Protein AF-A0A8C3Y7C5-F1 (afdb_monomer_lite)

Radius of gyration: 36.17 Å; chains: 1; bounding box: 115×75×64 Å

Secondary structure (DSSP, 8-state):
--PPPPPTTS--TT--S--PPPP---S-HHHHHHHHHHHHHHHHHHHHTSPPP-TT--EEE-HHHHTHHHHHHHHHHH-SS--SEEEEESS--TTTHHHHSSTT--HHIIIIIS---------SS--TTS---GGG--S--HHHHHHHHHHHHH-SSHHHHHTTEEEEES---EEE-TT--EE-GGGS-HHHHHHHHHHHHHHHHHHHHHHT-SEEEEESHHHHHHHHHHHHHTT---EEEEE----TTSTTGGGTHHHHHHHHHHHTTHHHHHT--S--S-----SS----TT-EEES-PPPSS-B--TT-EEES-BPPSS-B--TT-EEES-B--SS-B--TT-EEES-B--SS-B--TT-EEES-B--S-----SS-EEES-B--S--EE-TT-EEES-B--SS-EE-TT-EEES-BPPTT-B--BT-EEES-EE-TT-B--BS-EEES-EEPS--EE-TT-EEES-EE-S--EEPTT-EE-S-PPPPPS-BPTT-EE-----------

Sequence (512 aa):
HHPRVPCPLCHLPGAPLSAPELPCPLYDGGAVAARFLALELALSQRLRALPPPGPPVALLYAPLEYAWDPHRRFVRRYLRSPKRVLFLGMNPGPFGMGQTGVPFGEAWHVREWLRVRGAVLKPPREHPKRPVLGLRCPRAEVSGARFWGLIRSLCPDPRRFFRHCFVHNLCPLLFLTESGRNVALPELRGPERERLLRACGDALVAAVVALSVRLVVALGRVAEVRARRELRGAGLDVEVRGIPHPSPRNPRANRGWEGEARARLEELGVLRLLRGRGGGAGGELDQSDQLGTGRKVMDGGLDQSDQLGTGGKVMGGALGQSDQLGTGGKVMDGTLDRSDQLGTGGKVMDGVLHQSDQLGTGGRETGGSFSQSDQLGTGRREFGGSQPQSDQLGTGDREFGGALDQSDQLGTGGKVMGGALGQSDQLGTGGRVMDGVLHQSDQLGTGGRETGGVLDQSDQLGTGEMETGGGLDQSHQWGNRGKKGEGSLPQLDQLGTGGKAMDGGPGPVRPV

Foldseek 3Di:
DDDDDDDPVPDDPDDDPDDDDDDDDDQFLQVLLVLLLVLVVVLVVLLVPDDDFDPQFDDKAQLCPQQVFLLSVLSSVQSSAFAQEEEEEAEDDLQACVQEVAFLHFLCCSCPQSVGDDGGGFDPDDQPVRGRPHSPRPDGDQLSCLVSVLVCVLPVHVNLCSVHYDYDYLAHMWTAGNVRDTQGLVNTDDVSSVSSSVSSLVSLCSSCVSRVYQEYEYADDVRQVSNVVSCVVVVHNHHGHYAYRCHVVDVVNVVPSSVRRVVVCVVVVVSVSSVPDDDDPDDDDDDDDQADPAEEAEQEEDEPDEENAANYEYENEEYYAAYEPHAAYEYENYEYDANYEPAHAYEYECYEYEPHYEPEEQYEYENYEYDDDYPYYYQYEYEDYEYDDADEAHANYEYEQYEAEPHYEAEANYEYENYEYYAQYENAHAYEYECYEYDANYEQHHAYEYENYEYDPHYEYEANYEYEHYEDDDEYEYYHAYEYYDYDDDDYDDYYPHYDYDDPDDDDDDDD

Organism: Catharus ustulatus (NCBI:txid91951)

Structure (mmCIF, N/CA/C/O backbone):
data_AF-A0A8C3Y7C5-F1
#
_entry.id   AF-A0A8C3Y7C5-F1
#
loop_
_atom_site.group_PDB
_atom_site.id
_atom_site.type_symbol
_atom_site.label_atom_id
_atom_site.label_alt_id
_atom_site.label_comp_id
_atom_site.label_asym_id
_atom_site.label_entity_id
_atom_site.label_seq_id
_atom_site.pdbx_PDB_ins_code
_atom_site.Cartn_x
_atom_site.Cartn_y
_atom_site.Cartn_z
_atom_site.occupancy
_atom_site.B_iso_or_equiv
_atom_site.auth_seq_id
_atom_site.auth_comp_id
_atom_site.auth_asym_id
_atom_site.auth_atom_id
_atom_site.pdbx_PDB_model_num
ATOM 1 N N . HIS A 1 1 ? -36.416 16.308 12.232 1.00 33.16 1 HIS A N 1
ATOM 2 C CA . HIS A 1 1 ? -35.695 17.168 11.270 1.00 33.16 1 HIS A CA 1
ATOM 3 C C . HIS A 1 1 ? -34.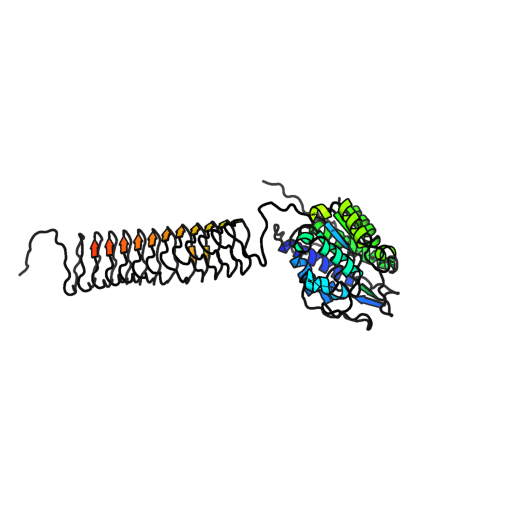233 17.312 11.689 1.00 33.16 1 HIS A C 1
ATOM 5 O O . HIS A 1 1 ? -33.940 18.115 12.560 1.00 33.16 1 HIS A O 1
ATOM 11 N N . HIS A 1 2 ? -33.322 16.534 11.099 1.00 28.23 2 HIS A N 1
ATOM 12 C CA . HIS A 1 2 ? -31.874 16.774 11.194 1.00 28.23 2 HIS A CA 1
ATOM 13 C C . HIS A 1 2 ? -31.365 17.249 9.822 1.00 28.23 2 HIS A C 1
ATOM 15 O O . HIS A 1 2 ? -31.834 16.726 8.807 1.00 28.23 2 HIS A O 1
ATOM 21 N N . PRO A 1 3 ? -30.467 18.249 9.752 1.00 32.16 3 PRO A N 1
ATOM 22 C CA . PRO A 1 3 ? -30.041 18.819 8.482 1.00 32.16 3 PRO A CA 1
ATOM 23 C C . PRO A 1 3 ? -29.140 17.832 7.730 1.00 32.16 3 PRO A C 1
ATOM 25 O O . PRO A 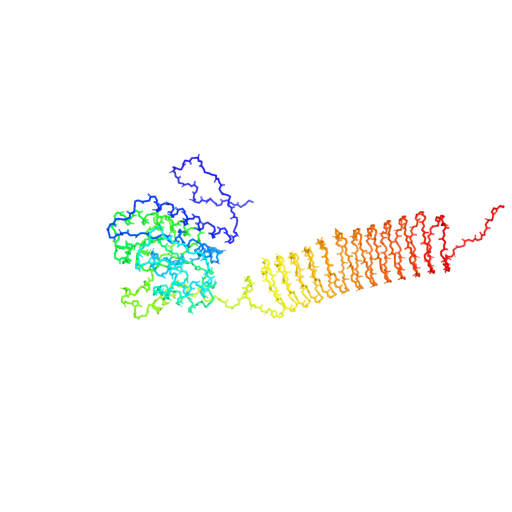1 3 ? -28.191 17.280 8.285 1.00 32.16 3 PRO A O 1
ATOM 28 N N . ARG A 1 4 ? -29.452 17.608 6.450 1.00 31.91 4 ARG A N 1
ATOM 29 C CA . ARG A 1 4 ? -28.621 16.839 5.518 1.00 31.91 4 ARG A CA 1
ATOM 30 C C . ARG A 1 4 ? -27.311 17.601 5.292 1.00 31.91 4 ARG A C 1
ATOM 32 O O . ARG A 1 4 ? -27.334 18.712 4.773 1.00 31.91 4 ARG A O 1
ATOM 39 N N . VAL A 1 5 ? -26.180 17.009 5.668 1.00 33.97 5 VAL A N 1
ATOM 40 C CA . VAL A 1 5 ? -24.850 17.506 5.281 1.00 33.97 5 VAL A CA 1
ATOM 41 C C . VAL A 1 5 ? -24.620 17.130 3.806 1.00 33.97 5 VAL A C 1
ATOM 43 O O . VAL A 1 5 ? -24.760 15.949 3.478 1.00 33.97 5 VAL A O 1
ATOM 46 N N . PRO A 1 6 ? -24.308 18.072 2.896 1.00 29.08 6 PRO A N 1
ATOM 47 C CA . PRO A 1 6 ? -24.123 17.757 1.482 1.00 29.08 6 PRO A CA 1
ATOM 48 C C . PRO A 1 6 ? -22.824 16.977 1.227 1.00 29.08 6 PRO A C 1
ATOM 50 O O . PRO A 1 6 ? -21.785 17.251 1.826 1.00 29.08 6 PRO A O 1
ATOM 53 N N . CYS A 1 7 ? -22.883 16.014 0.303 1.00 33.66 7 CYS A N 1
ATOM 54 C CA . CYS A 1 7 ? -21.739 15.233 -0.164 1.00 33.66 7 CYS A CA 1
ATOM 55 C C . CYS A 1 7 ? -20.828 16.094 -1.070 1.00 33.66 7 CYS A C 1
ATOM 57 O O . CYS A 1 7 ? -21.295 16.583 -2.101 1.00 33.66 7 CYS A O 1
ATOM 59 N N . PRO A 1 8 ? -19.527 16.260 -0.762 1.00 36.72 8 PRO A N 1
ATOM 60 C CA . PRO A 1 8 ? -18.623 17.123 -1.531 1.00 36.72 8 PRO A CA 1
ATOM 61 C C . PRO A 1 8 ? -18.180 16.542 -2.889 1.00 36.72 8 PRO A C 1
ATOM 63 O O . PRO A 1 8 ? -17.425 17.187 -3.608 1.00 36.72 8 PRO A O 1
ATOM 66 N N . LEU A 1 9 ? -18.638 15.343 -3.272 1.00 38.84 9 LEU A N 1
ATOM 67 C CA . LEU A 1 9 ? -18.317 14.721 -4.568 1.00 38.84 9 LEU A CA 1
ATOM 68 C C . LEU A 1 9 ? -19.321 15.057 -5.683 1.00 38.84 9 LEU A C 1
ATOM 70 O O . LEU A 1 9 ? -19.067 14.742 -6.841 1.00 38.84 9 LEU A O 1
ATOM 74 N N . CYS A 1 10 ? -20.448 15.695 -5.360 1.00 36.16 10 CYS A N 1
ATOM 75 C CA . CYS A 1 10 ? -21.540 15.908 -6.312 1.00 36.16 10 CYS A CA 1
ATOM 76 C C . CYS A 1 10 ? -21.407 17.192 -7.150 1.00 36.16 10 CYS A C 1
ATOM 78 O O . CYS A 1 10 ? -22.211 17.397 -8.057 1.00 36.16 10 CYS A O 1
ATOM 80 N N . HIS A 1 11 ? -20.425 18.061 -6.886 1.00 34.78 11 HIS A N 1
ATOM 81 C CA . HIS A 1 11 ? -20.248 19.326 -7.612 1.00 34.78 11 HIS A CA 1
ATOM 82 C C . HIS A 1 11 ? -18.811 19.497 -8.114 1.00 34.78 11 HIS A C 1
ATOM 84 O O . HIS A 1 11 ? -18.008 20.234 -7.550 1.00 34.78 11 HIS A O 1
ATOM 90 N N . LEU A 1 12 ? -18.511 18.833 -9.229 1.00 33.84 12 LEU A N 1
ATOM 91 C CA . LEU A 1 12 ? -17.497 19.291 -10.175 1.00 33.84 12 LEU A CA 1
ATOM 92 C C . LEU A 1 12 ? -18.234 19.764 -11.440 1.00 33.84 12 LEU A C 1
ATOM 94 O O . LEU A 1 12 ? -19.024 18.992 -11.989 1.00 33.84 12 LEU A O 1
ATOM 98 N N . PRO A 1 13 ? -18.032 21.005 -11.915 1.00 29.19 13 PRO A N 1
ATOM 99 C CA . PRO A 1 13 ? -18.670 21.469 -13.141 1.00 29.19 13 PRO A CA 1
ATOM 100 C C . PRO A 1 13 ? -18.073 20.726 -14.350 1.00 29.19 13 PRO A C 1
ATOM 102 O O . PRO A 1 13 ? -16.883 20.861 -14.626 1.00 29.19 13 PRO A O 1
ATOM 105 N N . GLY A 1 14 ? -18.895 19.938 -15.061 1.00 38.47 14 GLY A N 1
ATOM 106 C CA . GLY A 1 14 ? -18.549 19.382 -16.382 1.00 38.47 14 GLY A CA 1
ATOM 107 C C . GLY A 1 14 ? -18.706 17.870 -16.613 1.00 38.47 14 GLY A C 1
ATOM 108 O O . GLY A 1 14 ? -18.202 17.385 -17.623 1.00 38.47 14 GLY A O 1
ATOM 109 N N . ALA A 1 15 ? -19.371 17.100 -15.744 1.00 32.53 15 ALA A N 1
ATOM 110 C CA . ALA A 1 15 ? -19.614 15.674 -16.009 1.00 32.53 15 ALA A CA 1
ATOM 111 C C . ALA A 1 15 ? -20.889 15.451 -16.863 1.00 32.53 15 ALA A C 1
ATOM 113 O O . ALA A 1 15 ? -21.924 16.042 -16.551 1.00 32.53 15 ALA A O 1
ATOM 114 N N . PRO A 1 16 ? -20.851 14.616 -17.923 1.00 30.25 16 PRO A N 1
ATOM 115 C CA . PRO A 1 16 ? -22.021 14.322 -18.748 1.00 30.25 16 PRO A CA 1
ATOM 116 C C . PRO A 1 16 ? -23.090 13.535 -17.972 1.00 30.25 16 PRO A C 1
ATOM 118 O O . PRO A 1 16 ? -22.786 12.623 -17.201 1.00 30.25 16 PRO A O 1
ATOM 121 N N . LEU A 1 17 ? -24.351 13.906 -18.206 1.00 36.47 17 LEU A N 1
ATOM 122 C CA . LEU A 1 17 ? -25.570 13.332 -17.630 1.00 36.47 17 LEU A CA 1
ATOM 123 C C . LEU A 1 17 ? -25.822 11.906 -18.141 1.00 36.47 17 LEU A C 1
ATOM 125 O O . LEU A 1 17 ? -26.628 11.722 -19.045 1.00 36.47 17 LEU A O 1
ATOM 129 N N . SER A 1 18 ? -25.148 10.908 -17.570 1.00 38.50 18 SER A N 1
ATOM 130 C CA . SER A 1 18 ? -25.617 9.510 -17.554 1.00 38.50 18 SER A CA 1
ATOM 131 C C . SER A 1 18 ? -24.612 8.606 -16.834 1.00 38.50 18 SER A C 1
ATOM 133 O O . SER A 1 18 ? -23.731 8.015 -17.456 1.00 38.50 18 SER A O 1
ATOM 135 N N . ALA A 1 19 ? -24.756 8.476 -15.517 1.00 32.12 19 ALA A N 1
ATOM 136 C CA . ALA A 1 19 ? -24.246 7.338 -14.755 1.00 32.12 19 ALA A CA 1
ATOM 137 C C . ALA A 1 19 ? -25.247 7.034 -13.625 1.00 32.12 19 ALA A C 1
ATOM 139 O O . ALA A 1 19 ? -25.768 7.981 -13.034 1.00 32.12 19 ALA A O 1
ATOM 140 N N . PRO A 1 20 ? -25.561 5.756 -13.345 1.00 32.88 20 PRO A N 1
ATOM 141 C CA . PRO A 1 20 ? -26.576 5.401 -12.361 1.00 32.88 20 PRO A CA 1
ATOM 142 C C . PRO A 1 20 ? -26.116 5.796 -10.952 1.00 32.88 20 PRO A C 1
ATOM 144 O O . PRO A 1 20 ? -24.976 5.534 -10.561 1.00 32.88 20 PRO A O 1
ATOM 147 N N . GLU A 1 21 ? -27.009 6.440 -10.200 1.00 32.41 21 GLU A N 1
ATOM 148 C CA . GLU A 1 21 ? -26.804 6.799 -8.799 1.00 32.41 21 GLU A CA 1
ATOM 149 C C . GLU A 1 21 ? -26.554 5.531 -7.969 1.00 32.41 21 GLU A C 1
ATOM 151 O O . GLU A 1 21 ? -27.409 4.652 -7.868 1.00 32.41 21 GLU A O 1
ATOM 156 N N . LEU A 1 22 ? -25.362 5.413 -7.377 1.00 34.00 22 LEU A N 1
ATOM 157 C CA . LEU A 1 22 ? -25.074 4.359 -6.407 1.00 34.00 22 LEU A CA 1
ATOM 158 C C . LEU A 1 22 ? -25.650 4.768 -5.038 1.00 34.00 22 LEU A C 1
ATOM 160 O O . LEU A 1 22 ? -25.357 5.874 -4.573 1.00 34.00 22 LEU A O 1
ATOM 164 N N . PRO A 1 23 ? -26.434 3.901 -4.369 1.00 34.00 23 PRO A N 1
ATOM 165 C CA . PRO A 1 23 ? -27.048 4.224 -3.088 1.00 34.00 23 PRO A CA 1
ATOM 166 C C . PRO A 1 23 ? -25.982 4.383 -1.997 1.00 34.00 23 PRO A C 1
ATOM 168 O O . PRO A 1 23 ? -25.057 3.580 -1.889 1.00 34.00 23 PRO A O 1
ATOM 171 N N . CYS A 1 24 ? -26.124 5.424 -1.174 1.00 36.19 24 CYS A N 1
ATOM 172 C CA . CYS A 1 24 ? -25.329 5.640 0.037 1.00 36.19 24 CYS A CA 1
ATOM 173 C C . CYS A 1 24 ? -25.714 4.602 1.105 1.00 36.19 24 CYS A C 1
ATOM 175 O O . CYS A 1 24 ? -26.838 4.681 1.606 1.00 36.19 24 CYS A O 1
ATOM 177 N N . PRO A 1 25 ? -24.820 3.689 1.533 1.00 40.34 25 PRO A N 1
ATOM 178 C CA . PRO A 1 25 ? -25.079 2.863 2.697 1.00 40.34 25 PRO A CA 1
ATOM 179 C C . PRO A 1 25 ? -24.543 3.578 3.939 1.00 40.34 25 PRO A C 1
ATOM 181 O O . PRO A 1 25 ? -23.391 4.027 3.986 1.00 40.34 25 PRO A O 1
ATOM 184 N N . LEU A 1 26 ? -25.398 3.674 4.953 1.00 37.97 26 LEU A N 1
ATOM 185 C CA . LEU A 1 26 ? -25.007 3.931 6.335 1.00 37.97 26 LEU A CA 1
ATOM 186 C C . LEU A 1 26 ? -23.907 2.939 6.762 1.00 37.97 26 LEU A C 1
ATOM 188 O O . LEU A 1 26 ? -23.779 1.863 6.186 1.00 37.97 26 LEU A O 1
ATOM 192 N N . TYR A 1 27 ? -23.080 3.357 7.724 1.00 42.78 27 TYR A N 1
ATOM 193 C CA . TYR A 1 27 ? -21.831 2.718 8.154 1.00 42.78 27 TYR A CA 1
ATOM 194 C C . TYR A 1 27 ? -21.957 1.217 8.485 1.00 42.78 27 TYR A C 1
ATOM 196 O O . TYR A 1 27 ? -22.073 0.833 9.641 1.00 42.78 27 TYR A O 1
ATOM 204 N N . ASP A 1 28 ? -21.816 0.385 7.459 1.00 43.59 28 ASP A N 1
ATOM 205 C CA . ASP A 1 28 ? -21.370 -1.005 7.530 1.00 43.59 28 ASP A CA 1
ATOM 206 C C . ASP A 1 28 ? -19.858 -1.035 7.221 1.00 43.59 28 ASP A C 1
ATOM 208 O O . ASP A 1 28 ? -19.376 -0.388 6.282 1.00 43.59 28 ASP A O 1
ATOM 212 N N . GLY A 1 29 ? -19.077 -1.778 8.007 1.00 46.22 29 GLY A N 1
ATOM 213 C CA . GLY A 1 29 ? -17.646 -1.979 7.775 1.00 46.22 29 GLY A CA 1
ATOM 214 C C . GLY A 1 29 ? -17.299 -2.574 6.401 1.00 46.22 29 GLY A C 1
ATOM 215 O O . GLY A 1 29 ? -16.194 -2.342 5.899 1.00 46.22 29 GLY A O 1
ATOM 216 N N . GLY A 1 30 ? -18.241 -3.261 5.746 1.00 60.22 30 GLY A N 1
ATOM 217 C CA . GLY A 1 30 ? -18.152 -3.685 4.347 1.00 60.22 30 GLY A CA 1
ATOM 218 C C . GLY A 1 30 ? -18.127 -2.521 3.347 1.00 60.22 30 GLY A C 1
ATOM 219 O O . GLY A 1 30 ? -17.413 -2.585 2.337 1.00 60.22 30 GLY A O 1
ATOM 220 N N . ALA A 1 31 ? -18.813 -1.413 3.647 1.00 80.50 31 ALA A N 1
ATOM 221 C CA . ALA A 1 31 ? -18.949 -0.267 2.747 1.00 80.50 31 ALA A CA 1
ATOM 222 C C . ALA A 1 31 ? -17.637 0.522 2.570 1.00 80.50 31 ALA A C 1
ATOM 224 O O . ALA A 1 31 ? -17.327 0.976 1.465 1.00 80.50 31 ALA A O 1
ATOM 225 N N . VAL A 1 32 ? -16.821 0.665 3.625 1.00 92.00 32 VAL A N 1
ATOM 226 C CA . VAL A 1 32 ? -15.537 1.398 3.549 1.00 92.00 32 VAL A CA 1
ATOM 227 C C . VAL A 1 32 ? -14.515 0.632 2.708 1.00 92.00 32 VAL A C 1
ATOM 229 O O . VAL A 1 32 ? -13.875 1.219 1.832 1.00 92.00 32 VAL A O 1
ATOM 232 N N . ALA A 1 33 ? -14.393 -0.680 2.930 1.00 95.50 33 ALA A N 1
ATOM 233 C CA . ALA A 1 33 ? -13.513 -1.539 2.145 1.00 95.50 33 ALA A CA 1
ATOM 234 C C . ALA A 1 33 ? -13.917 -1.567 0.664 1.00 95.50 33 ALA A C 1
ATOM 236 O O . ALA A 1 33 ? -13.059 -1.423 -0.208 1.00 95.50 33 ALA A O 1
ATOM 237 N N . ALA A 1 34 ? -15.215 -1.709 0.370 1.00 95.50 34 ALA A N 1
ATOM 238 C CA . ALA A 1 34 ? -15.727 -1.697 -0.998 1.00 95.50 34 ALA A CA 1
ATOM 239 C C . ALA A 1 34 ? -15.431 -0.369 -1.711 1.00 95.50 34 ALA A C 1
ATOM 241 O O . ALA A 1 34 ? -14.921 -0.375 -2.832 1.00 95.50 34 ALA A O 1
ATOM 242 N N . ARG A 1 35 ? -15.668 0.767 -1.040 1.00 96.19 35 ARG A N 1
ATOM 243 C CA . ARG A 1 35 ? -15.369 2.099 -1.583 1.00 96.19 35 ARG A CA 1
ATOM 244 C C . ARG A 1 35 ? -13.881 2.279 -1.878 1.00 96.19 35 ARG A C 1
ATOM 246 O O . ARG A 1 35 ? -13.534 2.784 -2.939 1.00 96.19 35 ARG A O 1
ATOM 253 N N . PHE A 1 36 ? -13.001 1.849 -0.975 1.00 98.25 36 PHE A N 1
ATOM 254 C CA . PHE A 1 36 ? -11.554 1.941 -1.187 1.00 98.25 36 PHE A CA 1
ATOM 255 C C . PHE A 1 36 ? -11.087 1.098 -2.382 1.00 98.25 36 PHE A C 1
ATOM 257 O O . PHE A 1 36 ? -10.374 1.602 -3.245 1.00 98.25 36 PHE A O 1
ATOM 264 N N . LEU A 1 37 ? -11.562 -0.146 -2.488 1.00 98.50 37 LEU A N 1
ATOM 265 C CA . LEU A 1 37 ? -11.248 -1.020 -3.622 1.00 98.50 37 LEU A CA 1
ATOM 266 C C . LEU A 1 37 ? -11.750 -0.441 -4.952 1.00 98.50 37 LEU A C 1
ATOM 268 O O . LEU A 1 37 ? -11.062 -0.544 -5.964 1.00 98.50 37 LEU A O 1
ATOM 272 N N . ALA A 1 38 ? -12.926 0.194 -4.962 1.00 98.12 38 ALA A N 1
ATOM 273 C CA . ALA A 1 38 ? -13.446 0.866 -6.151 1.00 98.12 38 ALA A CA 1
ATOM 274 C C . ALA A 1 38 ? -12.545 2.034 -6.594 1.00 98.12 38 ALA A C 1
ATOM 276 O O . ALA A 1 38 ? -12.290 2.191 -7.788 1.00 98.12 38 ALA A O 1
ATOM 277 N N . LEU A 1 39 ? -12.007 2.812 -5.646 1.00 98.50 39 LEU A N 1
ATOM 278 C CA . LEU A 1 39 ? -11.035 3.873 -5.940 1.00 98.50 39 LEU A CA 1
ATOM 279 C C . LEU A 1 39 ? -9.736 3.313 -6.536 1.00 98.50 39 LEU A C 1
ATOM 281 O O . LEU A 1 39 ? -9.197 3.890 -7.481 1.00 98.50 39 LEU A O 1
ATOM 285 N N . GLU A 1 40 ? -9.248 2.182 -6.027 1.00 98.69 40 GLU A N 1
ATOM 286 C CA . GLU A 1 40 ? -8.059 1.515 -6.568 1.00 98.69 40 GLU A CA 1
ATOM 287 C C . GLU A 1 40 ? -8.288 0.986 -7.987 1.00 98.69 40 GLU A C 1
ATOM 289 O O . GLU A 1 40 ? -7.444 1.201 -8.856 1.00 98.69 40 GLU A O 1
ATOM 294 N N . LEU A 1 41 ? -9.447 0.377 -8.257 1.00 98.44 41 LEU A N 1
ATOM 295 C CA . LEU A 1 41 ? -9.821 -0.065 -9.604 1.00 98.44 41 LEU A CA 1
ATOM 296 C C . LEU A 1 41 ? -9.921 1.115 -10.580 1.00 98.44 41 LEU A C 1
ATOM 298 O O . LEU A 1 41 ? -9.383 1.042 -11.687 1.00 98.44 41 LEU A O 1
ATOM 302 N N . ALA A 1 42 ? -10.542 2.221 -10.162 1.00 98.38 42 ALA A N 1
ATOM 303 C CA . ALA A 1 42 ? -10.620 3.439 -10.965 1.00 98.38 42 ALA A CA 1
ATOM 304 C C . ALA A 1 42 ? -9.224 4.018 -11.255 1.00 98.38 42 ALA A C 1
ATOM 306 O O . ALA A 1 42 ? -8.930 4.410 -12.388 1.00 98.38 42 ALA A O 1
ATOM 307 N N . LEU A 1 43 ? -8.321 4.023 -10.266 1.00 98.56 43 LEU A N 1
ATOM 308 C CA . LEU A 1 43 ? -6.928 4.418 -10.472 1.00 98.56 43 LEU A CA 1
ATOM 309 C C . LEU A 1 43 ? -6.221 3.480 -11.460 1.00 98.56 43 LEU A C 1
ATOM 311 O O . LEU A 1 43 ? -5.553 3.964 -12.371 1.00 98.56 43 LEU A O 1
ATOM 315 N N . SER A 1 44 ? -6.368 2.160 -11.321 1.00 98.12 44 SER A N 1
ATOM 316 C CA . SER A 1 44 ? -5.767 1.191 -12.246 1.00 98.12 44 SER A CA 1
ATOM 317 C C . SER A 1 44 ? -6.239 1.402 -13.686 1.00 98.12 44 SER A C 1
ATOM 319 O O . SER A 1 44 ? -5.409 1.411 -14.596 1.00 98.12 44 SER A O 1
ATOM 321 N N . GLN A 1 45 ? -7.532 1.663 -13.901 1.00 97.94 45 GLN A N 1
ATOM 322 C CA . GLN A 1 45 ? -8.073 2.000 -15.223 1.00 97.94 45 GLN A CA 1
ATOM 323 C C . GLN A 1 45 ? -7.456 3.290 -15.780 1.00 97.94 45 GLN A C 1
ATOM 325 O O . GLN A 1 45 ? -6.973 3.302 -16.914 1.00 97.94 45 GLN A O 1
ATOM 330 N N . ARG A 1 46 ? -7.394 4.359 -14.972 1.00 98.12 46 ARG A N 1
ATOM 331 C CA . ARG A 1 46 ? -6.771 5.633 -15.375 1.00 98.12 46 ARG A CA 1
ATOM 332 C C . ARG A 1 46 ? -5.298 5.461 -15.734 1.00 98.12 46 ARG A C 1
ATOM 334 O O . ARG A 1 46 ? -4.854 6.012 -16.734 1.00 98.12 46 ARG A O 1
ATOM 341 N N . LEU A 1 47 ? -4.543 4.702 -14.940 1.00 97.81 47 LEU A N 1
ATOM 342 C CA . LEU A 1 47 ? -3.120 4.456 -15.179 1.00 97.81 47 LEU A CA 1
ATOM 343 C C . LEU A 1 47 ? -2.882 3.621 -16.440 1.00 97.81 47 LEU A C 1
ATOM 345 O O . LEU A 1 47 ? -1.932 3.902 -17.164 1.00 97.81 47 LEU A O 1
ATOM 349 N N . ARG A 1 48 ? -3.750 2.645 -16.731 1.00 96.12 48 ARG A N 1
ATOM 350 C CA . ARG A 1 48 ? -3.683 1.835 -17.957 1.00 96.12 48 ARG A CA 1
ATOM 351 C C . ARG A 1 48 ? -3.899 2.666 -19.224 1.00 96.12 48 ARG A C 1
ATOM 353 O O . ARG A 1 48 ? -3.312 2.358 -20.253 1.00 96.12 48 ARG A O 1
ATOM 360 N N . ALA A 1 49 ? -4.717 3.713 -19.142 1.00 96.81 49 ALA A N 1
ATOM 361 C CA . ALA A 1 49 ? -4.972 4.625 -20.255 1.00 96.81 49 ALA A CA 1
ATOM 362 C C . ALA A 1 49 ? -3.828 5.629 -20.507 1.00 96.81 49 ALA A C 1
ATOM 364 O O . ALA A 1 49 ? -3.821 6.306 -21.536 1.00 96.81 49 ALA A O 1
ATOM 365 N N . LEU A 1 50 ? -2.864 5.764 -19.587 1.00 96.25 50 LEU A N 1
ATOM 366 C CA . LEU A 1 50 ? -1.709 6.637 -19.796 1.00 96.25 50 LEU A CA 1
ATOM 367 C C . LEU A 1 50 ? -0.687 5.981 -20.736 1.00 96.25 50 LEU A C 1
ATOM 369 O O . LEU A 1 50 ? -0.479 4.769 -20.666 1.00 96.25 50 LEU A O 1
ATOM 373 N N . PRO A 1 51 ? 0.042 6.772 -21.547 1.00 94.88 51 PRO A N 1
ATOM 374 C CA . PRO A 1 51 ? 1.210 6.265 -22.255 1.00 94.88 51 PRO A CA 1
ATOM 375 C C . PRO A 1 51 ? 2.211 5.653 -21.262 1.00 94.88 51 PRO A C 1
ATOM 377 O O . PRO A 1 51 ? 2.500 6.292 -20.238 1.00 94.88 51 PRO A O 1
ATOM 380 N N . PRO A 1 52 ? 2.754 4.451 -21.533 1.00 90.38 52 PRO A N 1
ATOM 381 C CA . PRO A 1 52 ? 3.738 3.840 -20.652 1.00 90.38 52 PRO A CA 1
ATOM 382 C C . PRO A 1 52 ? 4.993 4.726 -20.565 1.00 90.38 52 PRO A C 1
ATOM 384 O O . PRO A 1 52 ? 5.364 5.353 -21.562 1.00 90.38 52 PRO A O 1
ATOM 387 N N . PRO A 1 53 ? 5.662 4.802 -19.398 1.00 94.00 53 PRO A N 1
ATOM 388 C CA . PRO A 1 53 ? 6.918 5.536 -19.277 1.00 94.00 53 PRO A CA 1
ATOM 389 C C . PRO A 1 53 ? 7.978 4.998 -20.242 1.00 94.00 53 PRO A C 1
ATOM 391 O O . PRO A 1 53 ? 8.065 3.788 -20.459 1.00 94.00 53 PRO A O 1
ATOM 394 N N . GLY A 1 54 ? 8.794 5.895 -20.791 1.00 92.94 54 GLY A N 1
ATOM 395 C CA . GLY A 1 54 ? 9.896 5.534 -21.674 1.00 92.94 54 GLY A CA 1
ATOM 396 C C . GLY A 1 54 ? 11.150 5.086 -20.909 1.00 92.94 54 GLY A C 1
ATOM 397 O O . GLY A 1 54 ? 11.133 4.918 -19.683 1.00 92.94 54 GLY A O 1
ATOM 398 N N . PRO A 1 55 ? 12.293 4.938 -21.607 1.00 93.69 55 PRO A N 1
ATOM 399 C CA . PRO A 1 55 ? 13.564 4.583 -20.983 1.00 93.69 55 PRO A CA 1
ATOM 400 C C . PRO A 1 55 ? 13.905 5.489 -19.779 1.00 93.69 55 PRO A C 1
ATOM 402 O O . PRO A 1 55 ? 13.788 6.718 -19.884 1.00 93.69 55 PRO A O 1
ATOM 405 N N . PRO A 1 56 ? 14.354 4.911 -18.643 1.00 95.06 56 PRO A N 1
ATOM 406 C CA . PRO A 1 56 ? 14.927 3.565 -18.518 1.00 95.06 56 PRO A CA 1
ATOM 407 C C . PRO A 1 56 ? 13.916 2.438 -18.235 1.00 95.06 56 PRO A C 1
ATOM 409 O O . PRO A 1 56 ? 14.342 1.322 -17.936 1.00 95.06 56 PRO A O 1
ATOM 412 N N . VAL A 1 57 ? 12.608 2.701 -18.280 1.00 97.31 57 VAL A N 1
ATOM 413 C CA . VAL A 1 57 ? 11.584 1.667 -18.079 1.00 97.31 57 VAL A CA 1
ATOM 414 C C . VAL A 1 57 ? 11.497 0.776 -19.316 1.00 97.31 57 VAL A C 1
ATOM 416 O O . VAL A 1 57 ? 11.347 1.267 -20.429 1.00 97.31 57 VAL A O 1
ATOM 419 N N . ALA A 1 58 ? 11.593 -0.535 -19.101 1.00 96.69 58 ALA A N 1
ATOM 420 C CA . ALA A 1 58 ? 11.424 -1.563 -20.126 1.00 96.69 58 ALA A CA 1
ATOM 421 C C . ALA A 1 58 ? 10.246 -2.500 -19.818 1.00 96.69 58 ALA A C 1
ATOM 423 O O . ALA A 1 58 ? 9.565 -2.967 -20.729 1.00 96.69 58 ALA A O 1
ATOM 424 N N . LEU A 1 59 ? 9.979 -2.762 -18.532 1.00 96.81 59 LEU A N 1
ATOM 425 C CA . LEU A 1 59 ? 8.818 -3.532 -18.086 1.00 96.81 59 LEU A CA 1
ATOM 426 C C . LEU A 1 59 ? 8.064 -2.805 -16.971 1.00 96.81 59 LEU A C 1
ATOM 428 O O . LEU A 1 59 ? 8.657 -2.138 -16.117 1.00 96.81 59 LEU A O 1
ATOM 432 N N . LEU A 1 60 ? 6.745 -2.991 -16.970 1.00 96.69 60 LEU A N 1
ATOM 433 C CA . LEU A 1 60 ? 5.803 -2.433 -16.009 1.00 96.69 60 LEU A CA 1
ATOM 434 C C . LEU A 1 60 ? 4.965 -3.566 -15.426 1.00 96.69 60 LEU A C 1
ATOM 436 O O . LEU A 1 60 ? 4.351 -4.337 -16.160 1.00 96.69 60 LEU A O 1
ATOM 440 N N . TYR A 1 61 ? 4.953 -3.669 -14.103 1.00 98.31 61 TYR A N 1
ATOM 441 C CA . TYR A 1 61 ? 4.132 -4.619 -13.360 1.00 98.31 61 TYR A CA 1
ATOM 442 C C . TYR A 1 61 ? 3.036 -3.855 -12.611 1.00 98.31 61 TYR A C 1
ATOM 444 O O . TYR A 1 61 ? 3.312 -2.844 -11.960 1.00 98.31 61 TYR A O 1
ATOM 452 N N . ALA A 1 62 ? 1.805 -4.365 -12.674 1.00 98.38 62 ALA A N 1
ATOM 453 C CA . ALA A 1 62 ? 0.637 -3.830 -11.978 1.00 98.38 62 ALA A CA 1
ATOM 454 C C . ALA A 1 62 ? 0.082 -4.876 -10.984 1.00 98.38 62 ALA A C 1
ATOM 456 O O . ALA A 1 62 ? -0.798 -5.658 -11.341 1.00 98.38 62 ALA A O 1
ATOM 457 N N . PRO A 1 63 ? 0.581 -4.934 -9.732 1.00 98.62 63 PRO A N 1
ATOM 458 C CA . PRO A 1 63 ? 0.168 -5.935 -8.745 1.00 98.62 63 PRO A CA 1
ATOM 459 C C . PRO A 1 63 ? -1.318 -5.883 -8.389 1.00 98.62 63 PRO A C 1
ATOM 461 O O . PRO A 1 63 ? -1.881 -6.910 -8.034 1.00 98.62 63 PRO A O 1
ATOM 464 N N . LEU A 1 64 ? -1.972 -4.725 -8.522 1.00 98.50 64 LEU A N 1
ATOM 465 C CA . LEU A 1 64 ? -3.424 -4.622 -8.331 1.00 98.50 64 LEU A CA 1
ATOM 466 C C . LEU A 1 64 ? -4.232 -5.331 -9.430 1.00 98.50 64 LEU A C 1
ATOM 468 O O . LEU A 1 64 ? -5.439 -5.467 -9.297 1.00 98.50 64 LEU A O 1
ATOM 472 N N . GLU A 1 65 ? -3.582 -5.817 -10.487 1.00 97.94 65 GLU A N 1
ATOM 473 C CA . GLU A 1 65 ? -4.213 -6.645 -11.514 1.00 97.94 65 GLU A CA 1
ATOM 474 C C . GLU A 1 65 ? -3.937 -8.128 -11.250 1.00 97.94 65 GLU A C 1
ATOM 476 O O . GLU A 1 65 ? -4.855 -8.905 -10.997 1.00 97.94 65 GLU A O 1
ATOM 481 N N . TYR A 1 66 ? -2.663 -8.533 -11.243 1.00 98.62 66 TYR A N 1
ATOM 482 C CA . TYR A 1 66 ? -2.304 -9.953 -11.146 1.00 98.62 66 TYR A CA 1
ATOM 483 C C . TYR A 1 66 ? -2.299 -10.499 -9.709 1.00 98.62 66 TYR A C 1
ATOM 485 O O . TYR A 1 66 ? -2.424 -11.704 -9.516 1.00 98.62 66 TYR A O 1
ATOM 493 N N . ALA A 1 67 ? -2.171 -9.650 -8.687 1.00 98.62 67 ALA A N 1
ATOM 494 C CA . ALA A 1 67 ? -2.233 -10.022 -7.270 1.00 98.62 67 ALA A CA 1
ATOM 495 C C . ALA A 1 67 ? -3.478 -9.424 -6.584 1.00 98.62 67 ALA A C 1
ATOM 497 O O . ALA A 1 67 ? -3.464 -9.137 -5.384 1.00 98.62 67 ALA A O 1
ATOM 498 N N . TRP A 1 68 ? -4.564 -9.236 -7.345 1.00 98.62 68 TRP A N 1
ATOM 499 C CA . TRP A 1 68 ? -5.803 -8.638 -6.847 1.00 98.62 68 TRP A CA 1
ATOM 500 C C . TRP A 1 68 ? -6.461 -9.446 -5.725 1.00 98.62 68 TRP A C 1
ATOM 502 O O . TRP A 1 68 ? -6.947 -8.860 -4.766 1.00 98.62 68 TRP A O 1
ATOM 512 N N . ASP A 1 69 ? -6.468 -10.780 -5.796 1.00 98.56 69 ASP A N 1
ATOM 513 C CA . ASP A 1 69 ? -7.127 -11.615 -4.781 1.00 98.56 69 ASP A CA 1
ATOM 514 C C . ASP A 1 69 ? -6.536 -11.429 -3.365 1.00 98.56 69 ASP A C 1
ATOM 516 O O . ASP A 1 69 ? -7.288 -11.052 -2.457 1.00 98.56 69 ASP A O 1
ATOM 520 N N . PRO A 1 70 ? -5.214 -11.587 -3.130 1.00 98.56 70 PRO A N 1
ATOM 521 C CA . PRO A 1 70 ? -4.645 -11.309 -1.813 1.00 98.56 70 PRO A CA 1
ATOM 522 C C . PRO A 1 70 ? -4.762 -9.830 -1.426 1.00 98.56 70 PRO A C 1
ATOM 524 O O . PRO A 1 70 ? -5.015 -9.532 -0.260 1.00 98.56 70 PRO A O 1
ATOM 527 N N . HIS A 1 71 ? -4.656 -8.899 -2.380 1.00 98.88 71 HIS A N 1
ATOM 528 C CA . HIS A 1 71 ? -4.847 -7.476 -2.105 1.00 98.88 71 HIS A CA 1
ATOM 529 C C . HIS A 1 71 ? -6.269 -7.168 -1.599 1.00 98.88 71 HIS A C 1
ATOM 531 O O . HIS A 1 71 ? -6.445 -6.583 -0.530 1.00 98.88 71 HIS A O 1
ATOM 537 N N . ARG A 1 72 ? -7.302 -7.645 -2.302 1.00 98.25 72 ARG A N 1
ATOM 538 C CA . ARG A 1 72 ? -8.710 -7.490 -1.919 1.00 98.25 72 ARG A CA 1
ATOM 539 C C . ARG A 1 72 ? -8.985 -8.093 -0.546 1.00 98.25 72 ARG A C 1
ATOM 541 O O . ARG A 1 72 ? -9.718 -7.506 0.247 1.00 98.25 72 ARG A O 1
ATOM 548 N N . ARG A 1 73 ? -8.399 -9.257 -0.249 1.00 98.31 73 ARG A N 1
ATOM 549 C CA . ARG A 1 73 ? -8.516 -9.913 1.063 1.00 98.31 73 ARG A CA 1
ATOM 550 C C . ARG A 1 73 ? -7.824 -9.115 2.165 1.00 98.31 73 ARG A C 1
ATOM 552 O O . ARG A 1 73 ? -8.405 -8.973 3.235 1.00 98.31 73 ARG A O 1
ATOM 559 N N . PHE A 1 74 ? -6.648 -8.544 1.902 1.00 98.75 74 PHE A N 1
ATOM 560 C CA . PHE A 1 74 ? -5.975 -7.621 2.821 1.00 98.75 74 PHE A CA 1
ATOM 561 C C . PHE A 1 74 ? -6.856 -6.408 3.145 1.00 98.75 74 PHE A C 1
ATOM 563 O O . PHE A 1 74 ? -7.080 -6.115 4.320 1.00 98.75 74 PHE A O 1
ATOM 570 N N . VAL A 1 75 ? -7.408 -5.750 2.121 1.00 98.56 75 VAL A N 1
ATOM 571 C CA . VAL A 1 75 ? -8.277 -4.582 2.306 1.00 98.56 75 VAL A CA 1
ATOM 572 C C . VAL A 1 75 ? -9.536 -4.960 3.084 1.00 98.56 75 VAL A C 1
ATOM 574 O O . VAL A 1 75 ? -9.808 -4.355 4.114 1.00 98.56 75 VAL A O 1
ATOM 577 N N . ARG A 1 76 ? -10.272 -6.000 2.673 1.00 96.25 76 ARG A N 1
ATOM 578 C CA . ARG A 1 76 ? -11.495 -6.433 3.377 1.00 96.25 76 ARG A CA 1
ATOM 579 C C . ARG A 1 76 ? -11.236 -6.832 4.828 1.00 96.25 76 ARG A C 1
ATOM 581 O O . ARG A 1 76 ? -12.033 -6.504 5.698 1.00 96.25 76 ARG A O 1
ATOM 588 N N . ARG A 1 77 ? -10.113 -7.502 5.103 1.00 95.94 77 ARG A N 1
ATOM 589 C CA . ARG A 1 77 ? -9.758 -7.944 6.458 1.00 95.94 77 ARG A CA 1
ATOM 590 C C . ARG A 1 77 ? -9.462 -6.773 7.393 1.00 95.94 77 ARG A C 1
ATOM 592 O O . ARG A 1 77 ? -9.834 -6.824 8.561 1.00 95.94 77 ARG A O 1
ATOM 599 N N . TYR A 1 78 ? -8.785 -5.736 6.904 1.00 97.25 78 TYR A N 1
ATOM 600 C CA . TYR A 1 78 ? -8.210 -4.700 7.768 1.00 97.25 78 TYR A CA 1
ATOM 601 C C . TYR A 1 78 ? -8.849 -3.315 7.637 1.00 97.25 78 TYR A C 1
ATOM 603 O O . TYR A 1 78 ? -8.659 -2.456 8.504 1.00 97.25 78 TYR A O 1
ATOM 611 N N . LEU A 1 79 ? -9.670 -3.098 6.614 1.00 95.56 79 LEU A N 1
ATOM 612 C CA . LEU A 1 79 ? -10.367 -1.844 6.348 1.00 95.56 79 LEU A CA 1
ATOM 613 C C . LEU A 1 79 ? -11.865 -1.922 6.688 1.00 95.56 79 LEU A C 1
ATOM 615 O O . LEU A 1 79 ? -12.704 -1.429 5.945 1.00 95.56 79 LEU A O 1
ATOM 619 N N . ARG A 1 80 ? -12.191 -2.509 7.846 1.00 90.56 80 ARG A N 1
ATOM 620 C CA . ARG A 1 80 ? -13.568 -2.619 8.374 1.00 90.56 80 ARG A CA 1
ATOM 621 C C . ARG A 1 80 ? -14.139 -1.305 8.929 1.00 90.56 80 ARG A C 1
ATOM 623 O O . ARG A 1 80 ? -15.258 -1.268 9.412 1.00 90.56 80 ARG A O 1
ATOM 630 N N . SER A 1 81 ? -13.356 -0.230 8.942 1.00 91.00 81 SER A N 1
ATOM 631 C CA . SER A 1 81 ? -13.736 1.057 9.531 1.00 91.00 81 SER A CA 1
ATOM 632 C C . SER A 1 81 ? -12.850 2.183 8.989 1.00 91.00 81 SER A C 1
ATOM 634 O O . SER A 1 81 ? -11.752 1.891 8.490 1.00 91.00 81 SER A O 1
ATOM 636 N N . PRO A 1 82 ? -13.271 3.459 9.102 1.00 94.00 82 PRO A N 1
ATOM 637 C CA . PRO A 1 82 ? -12.413 4.610 8.823 1.00 94.00 82 PRO A CA 1
ATOM 638 C C . PRO A 1 82 ? -11.107 4.575 9.627 1.00 94.00 82 PRO A C 1
ATOM 640 O O . PRO A 1 82 ? -11.028 3.980 10.703 1.00 94.00 82 PRO A O 1
ATOM 643 N N . LYS A 1 83 ? -10.059 5.219 9.109 1.00 95.94 83 LYS A N 1
ATOM 644 C CA . LYS A 1 83 ? -8.687 5.103 9.616 1.00 95.94 83 LYS A CA 1
ATOM 645 C C . LYS A 1 83 ? -8.133 6.480 9.913 1.00 95.94 83 LYS A C 1
ATOM 647 O O . LYS A 1 83 ? -7.993 7.305 9.022 1.00 95.94 83 LYS A O 1
ATOM 652 N N . ARG A 1 84 ? -7.760 6.719 11.170 1.00 96.25 84 ARG A N 1
ATOM 653 C CA . ARG A 1 84 ? -7.199 8.005 11.609 1.00 96.25 84 ARG A CA 1
ATOM 654 C C . ARG A 1 84 ? -5.837 8.290 10.983 1.00 96.25 84 ARG A C 1
ATOM 656 O O . ARG A 1 84 ? -5.534 9.453 10.716 1.00 96.25 84 ARG A O 1
ATOM 663 N N . VAL A 1 85 ? -5.027 7.247 10.784 1.00 98.69 85 VAL A N 1
ATOM 664 C CA . VAL A 1 85 ? -3.649 7.352 10.291 1.00 98.69 85 VAL A CA 1
ATOM 665 C C . VAL A 1 85 ? -3.465 6.525 9.021 1.00 98.69 85 VAL A C 1
ATOM 667 O O . VAL A 1 85 ? -3.739 5.326 9.017 1.00 98.69 85 VAL A O 1
ATOM 670 N N . LEU A 1 86 ? -2.936 7.135 7.962 1.00 98.88 86 LEU A N 1
ATOM 671 C CA . LEU A 1 86 ? -2.538 6.436 6.740 1.00 98.88 86 LEU A CA 1
ATOM 672 C C . LEU A 1 86 ? -1.015 6.419 6.614 1.00 98.88 86 LEU A C 1
ATOM 674 O O . LEU A 1 86 ? -0.385 7.462 6.458 1.00 98.88 86 LEU A O 1
ATOM 678 N N . PHE A 1 87 ? -0.423 5.232 6.635 1.00 98.88 87 PHE A N 1
ATOM 679 C CA . PHE A 1 87 ? 0.969 5.028 6.260 1.00 98.88 87 PHE A CA 1
ATOM 680 C C . PHE A 1 87 ? 1.068 4.958 4.739 1.00 98.88 87 PHE A C 1
ATOM 682 O O . PHE A 1 87 ? 0.430 4.110 4.114 1.00 98.88 87 PHE A O 1
ATOM 689 N N . LEU A 1 88 ? 1.867 5.844 4.145 1.00 98.81 88 LEU A N 1
ATOM 690 C CA . LEU A 1 88 ? 1.950 5.992 2.695 1.00 98.81 88 LEU A CA 1
ATOM 691 C C . LEU A 1 88 ? 3.360 5.686 2.182 1.00 98.81 88 LEU A C 1
ATOM 693 O O . LEU A 1 88 ? 4.296 6.456 2.407 1.00 98.81 88 LEU A O 1
ATOM 697 N N . GLY A 1 89 ? 3.505 4.568 1.475 1.00 97.81 89 GLY A N 1
ATOM 698 C CA . GLY A 1 89 ? 4.700 4.237 0.702 1.00 97.81 89 GLY A CA 1
ATOM 699 C C . GLY A 1 89 ? 4.707 4.888 -0.683 1.00 97.81 89 GLY A C 1
ATOM 700 O O . GLY A 1 89 ? 3.737 5.512 -1.114 1.00 97.81 89 GLY A O 1
ATOM 701 N N . MET A 1 90 ? 5.826 4.750 -1.398 1.00 95.44 90 MET A N 1
ATOM 702 C CA . MET A 1 90 ? 5.971 5.300 -2.750 1.00 95.4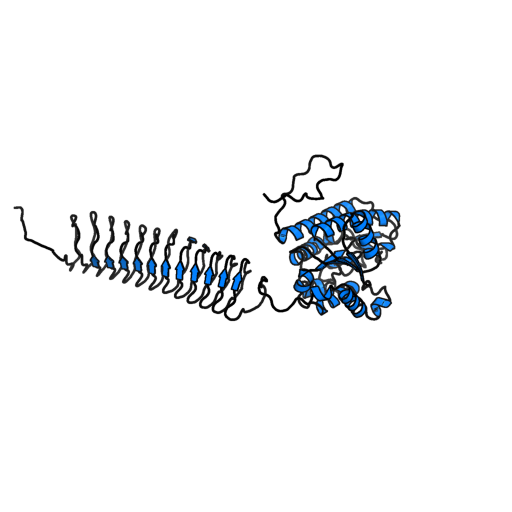4 90 MET A CA 1
ATOM 703 C C . MET A 1 90 ? 5.300 4.409 -3.798 1.00 95.44 90 MET A C 1
ATOM 705 O O . MET A 1 90 ? 4.300 4.797 -4.395 1.00 95.44 90 MET A O 1
ATOM 709 N N . ASN A 1 91 ? 5.879 3.236 -4.044 1.00 96.31 91 ASN A N 1
ATOM 710 C CA . ASN A 1 91 ? 5.410 2.277 -5.031 1.00 96.31 91 ASN A CA 1
ATOM 711 C C . ASN A 1 91 ? 5.909 0.860 -4.683 1.00 96.31 91 ASN A C 1
ATOM 713 O O . ASN A 1 91 ? 6.846 0.735 -3.885 1.00 96.31 91 ASN A O 1
ATOM 717 N N . PRO A 1 92 ? 5.294 -0.206 -5.232 1.00 97.81 92 PRO A N 1
ATOM 718 C CA . PRO A 1 92 ? 5.694 -1.583 -4.968 1.00 97.81 92 PRO A CA 1
ATOM 719 C C . PRO A 1 92 ? 7.187 -1.836 -5.184 1.00 97.81 92 PRO A C 1
ATOM 721 O O . PRO A 1 92 ? 7.766 -1.401 -6.179 1.00 97.81 92 PRO A O 1
ATOM 724 N N . GLY A 1 93 ? 7.793 -2.606 -4.282 1.00 95.50 93 GLY A N 1
ATOM 725 C CA . GLY A 1 93 ? 9.070 -3.261 -4.537 1.00 95.50 93 GLY A CA 1
ATOM 726 C C . GLY A 1 93 ? 8.881 -4.637 -5.200 1.00 95.50 93 GLY A C 1
ATOM 727 O O . GLY A 1 93 ? 7.798 -5.231 -5.115 1.00 95.50 93 GLY A O 1
ATOM 728 N N . PRO A 1 94 ? 9.919 -5.161 -5.881 1.00 95.81 94 PRO A N 1
ATOM 729 C CA . PRO A 1 94 ? 9.820 -6.379 -6.687 1.00 95.81 94 PRO A CA 1
ATOM 730 C C . PRO A 1 94 ? 9.676 -7.674 -5.879 1.00 95.81 94 PRO A C 1
ATOM 732 O O . PRO A 1 94 ? 9.297 -8.690 -6.460 1.00 95.81 94 PRO A O 1
ATOM 735 N N . PHE A 1 95 ? 9.995 -7.670 -4.580 1.00 97.31 95 PHE A N 1
ATOM 736 C CA . PHE A 1 95 ? 9.934 -8.867 -3.725 1.00 97.31 95 PHE A CA 1
ATOM 737 C C . PHE A 1 95 ? 8.891 -8.756 -2.603 1.00 97.31 95 PHE A C 1
ATOM 739 O O . PHE A 1 95 ? 8.680 -9.718 -1.874 1.00 97.31 95 PHE A O 1
ATOM 746 N N . GLY A 1 96 ? 8.243 -7.597 -2.465 1.00 98.00 96 GLY A N 1
ATOM 747 C CA . GLY A 1 96 ? 7.173 -7.325 -1.514 1.00 98.00 96 GLY A CA 1
ATOM 748 C C . GLY A 1 96 ? 5.827 -7.253 -2.222 1.00 98.00 96 GLY A C 1
ATOM 749 O O . GLY A 1 96 ? 5.326 -8.261 -2.715 1.00 98.00 96 GLY A O 1
ATOM 750 N N . MET A 1 97 ? 5.255 -6.049 -2.344 1.00 98.62 97 MET A N 1
ATOM 751 C CA . MET A 1 97 ? 3.943 -5.857 -2.987 1.00 98.62 97 MET A CA 1
ATOM 752 C C . MET A 1 97 ? 3.897 -6.379 -4.434 1.00 98.62 97 MET A C 1
ATOM 754 O O . MET A 1 97 ? 2.856 -6.867 -4.862 1.00 98.62 97 MET A O 1
ATOM 758 N N . GLY A 1 98 ? 5.019 -6.354 -5.168 1.00 98.25 98 GLY A N 1
ATOM 759 C CA . GLY A 1 98 ? 5.124 -6.967 -6.496 1.00 98.25 98 GLY A CA 1
ATOM 760 C C . GLY A 1 98 ? 4.900 -8.486 -6.514 1.00 98.25 98 GLY A C 1
ATOM 761 O O . GLY A 1 98 ? 4.621 -9.049 -7.566 1.00 98.25 98 GLY A O 1
ATOM 762 N N . GLN A 1 99 ? 4.994 -9.152 -5.368 1.00 98.62 99 GLN A N 1
ATOM 763 C CA . GLN A 1 99 ? 4.729 -10.581 -5.205 1.00 98.62 99 GLN A CA 1
ATOM 764 C C . GLN A 1 99 ? 3.381 -10.834 -4.532 1.00 98.62 99 GLN A C 1
ATOM 766 O O . GLN A 1 99 ? 2.711 -11.810 -4.841 1.00 98.62 99 GLN A O 1
ATOM 771 N N . THR A 1 100 ? 2.992 -9.982 -3.586 1.00 98.75 100 THR A N 1
ATOM 772 C CA . THR A 1 100 ? 1.926 -10.300 -2.627 1.00 98.75 100 THR A CA 1
ATOM 773 C C . THR A 1 100 ? 0.659 -9.471 -2.798 1.00 98.75 100 THR A C 1
ATOM 775 O O . THR A 1 100 ? -0.360 -9.807 -2.204 1.00 98.75 100 THR A O 1
ATOM 778 N N . GLY A 1 101 ? 0.716 -8.370 -3.551 1.00 98.56 101 GLY A N 1
ATOM 779 C CA . GLY A 1 101 ? -0.372 -7.394 -3.635 1.00 98.56 101 GLY A CA 1
ATOM 780 C C . GLY A 1 101 ? -0.537 -6.526 -2.379 1.00 98.56 101 GLY A C 1
ATOM 781 O O . GLY A 1 101 ? -1.303 -5.569 -2.403 1.00 98.56 101 GLY A O 1
ATOM 782 N N . VAL A 1 102 ? 0.202 -6.776 -1.292 1.00 98.81 102 VAL A N 1
ATOM 783 C CA . VAL A 1 102 ? 0.088 -6.014 -0.035 1.00 98.81 102 VAL A CA 1
ATOM 784 C C . VAL A 1 102 ? 1.173 -4.928 0.040 1.00 98.81 102 VAL A C 1
ATOM 786 O O . VAL A 1 102 ? 2.339 -5.236 -0.217 1.00 98.81 102 VAL A O 1
ATOM 789 N N . PRO A 1 103 ? 0.860 -3.668 0.406 1.00 98.75 103 PRO A N 1
ATOM 790 C CA . PRO A 1 103 ? 1.860 -2.614 0.606 1.00 98.75 103 PRO A CA 1
ATOM 791 C C . PRO A 1 103 ? 2.954 -3.029 1.596 1.00 98.75 103 PRO A C 1
ATOM 793 O O . PRO A 1 103 ? 2.665 -3.612 2.639 1.00 98.75 103 PRO A O 1
ATOM 796 N N . PHE A 1 104 ? 4.224 -2.767 1.259 1.00 98.50 104 PHE A N 1
ATOM 797 C CA . PHE A 1 104 ? 5.388 -3.276 2.009 1.00 98.50 104 PHE A CA 1
ATOM 798 C C . PHE A 1 104 ? 5.362 -4.803 2.235 1.00 98.50 104 PHE A C 1
ATOM 800 O O . PHE A 1 104 ? 6.001 -5.308 3.150 1.00 98.50 104 PHE A O 1
ATOM 807 N N . GLY A 1 105 ? 4.594 -5.552 1.443 1.00 98.31 105 GLY A N 1
ATOM 808 C CA . GLY A 1 105 ? 4.184 -6.916 1.755 1.00 98.31 105 GLY A CA 1
ATOM 809 C C . GLY A 1 105 ? 5.262 -7.955 1.502 1.00 98.31 105 GLY A C 1
ATOM 810 O O . GLY A 1 105 ? 5.184 -8.681 0.517 1.00 98.31 105 GLY A O 1
ATOM 811 N N . GLU A 1 106 ? 6.246 -8.037 2.391 1.00 98.25 106 GLU A N 1
ATOM 812 C CA . GLU A 1 106 ? 7.175 -9.164 2.458 1.00 98.25 106 GLU A CA 1
ATOM 813 C C . GLU A 1 106 ? 6.398 -10.468 2.728 1.00 98.25 106 GLU A C 1
ATOM 815 O O . GLU A 1 106 ? 5.496 -10.507 3.567 1.00 98.25 106 GLU A O 1
ATOM 820 N N . ALA A 1 107 ? 6.707 -11.521 1.963 1.00 98.06 107 ALA A N 1
ATOM 821 C CA . ALA A 1 107 ? 5.866 -12.711 1.850 1.00 98.06 107 ALA A CA 1
ATOM 822 C C . ALA A 1 107 ? 5.617 -13.429 3.185 1.00 98.06 107 ALA A C 1
ATOM 824 O O . ALA A 1 107 ? 4.485 -13.858 3.430 1.00 98.06 107 ALA A O 1
ATOM 825 N N . TRP A 1 108 ? 6.625 -13.532 4.057 1.00 97.50 108 TRP A N 1
ATOM 826 C CA . TRP A 1 108 ? 6.459 -14.144 5.373 1.00 97.50 108 TRP A CA 1
ATOM 827 C C . TRP A 1 108 ? 5.497 -13.333 6.243 1.00 97.50 108 TRP A C 1
ATOM 829 O O . TRP A 1 108 ? 4.533 -13.896 6.755 1.00 97.50 108 TRP A O 1
ATOM 839 N N . HIS A 1 109 ? 5.666 -12.010 6.351 1.00 98.50 109 HIS A N 1
ATOM 840 C CA . HIS A 1 109 ? 4.748 -11.179 7.143 1.00 98.50 109 HIS A CA 1
ATOM 841 C C . HIS A 1 109 ? 3.320 -11.213 6.599 1.00 98.50 109 HIS A C 1
ATOM 843 O O . HIS A 1 109 ? 2.372 -11.277 7.379 1.00 98.50 109 HIS A O 1
ATOM 849 N N . VAL A 1 110 ? 3.150 -11.205 5.275 1.00 98.62 110 VAL A N 1
ATOM 850 C CA . VAL A 1 110 ? 1.822 -11.273 4.651 1.00 98.62 110 VAL A CA 1
ATOM 851 C C . VAL A 1 110 ? 1.117 -12.592 4.984 1.00 98.62 110 VAL A C 1
ATOM 853 O O . VAL A 1 110 ? -0.054 -12.584 5.366 1.00 98.62 110 VAL A O 1
ATOM 856 N N . ARG A 1 111 ? 1.827 -13.720 4.888 1.00 97.00 111 ARG A N 1
ATOM 857 C CA . ARG A 1 111 ? 1.251 -15.055 5.095 1.00 97.00 111 ARG A CA 1
ATOM 858 C C . ARG A 1 111 ? 1.104 -15.421 6.571 1.00 97.00 111 ARG A C 1
ATOM 860 O O . ARG A 1 111 ? 0.059 -15.926 6.979 1.00 97.00 111 ARG A O 1
ATOM 867 N N . GLU A 1 112 ? 2.143 -15.184 7.365 1.00 96.62 112 GLU A N 1
ATOM 868 C CA . GLU A 1 112 ? 2.228 -15.675 8.742 1.00 96.62 112 GLU A CA 1
ATOM 869 C C . GLU A 1 112 ? 1.654 -14.703 9.761 1.00 96.62 112 GLU A C 1
ATOM 871 O O . GLU A 1 112 ? 1.026 -15.136 10.722 1.00 96.62 112 GLU A O 1
ATOM 876 N N . TRP A 1 113 ? 1.827 -13.398 9.557 1.00 97.62 113 TRP A N 1
ATOM 877 C CA . TRP A 1 113 ? 1.400 -12.405 10.539 1.00 97.62 113 TRP A CA 1
ATOM 878 C C . TRP A 1 113 ? 0.093 -11.711 10.140 1.00 97.62 113 TRP A C 1
ATOM 880 O O . TRP A 1 113 ? -0.867 -11.721 10.905 1.00 97.62 113 TRP A O 1
ATOM 890 N N . LEU A 1 114 ? 0.000 -11.194 8.911 1.00 97.88 114 LEU A N 1
ATOM 891 C CA . LEU A 1 114 ? -1.234 -10.604 8.375 1.00 97.88 114 LEU A CA 1
ATOM 892 C C . LEU A 1 114 ? -2.288 -11.662 7.998 1.00 97.88 114 LEU A C 1
ATOM 894 O O . LEU A 1 114 ? -3.447 -11.326 7.761 1.00 97.88 114 LEU A O 1
ATOM 898 N N . ARG A 1 115 ? -1.904 -12.945 7.926 1.00 98.00 115 ARG A N 1
ATOM 899 C CA . ARG A 1 115 ? -2.790 -14.067 7.562 1.00 98.00 115 ARG A CA 1
ATOM 900 C C . ARG A 1 115 ? -3.562 -13.825 6.256 1.00 98.00 115 ARG A C 1
ATOM 902 O O . ARG A 1 115 ? -4.694 -14.274 6.094 1.00 98.00 115 ARG A O 1
ATOM 909 N N . VAL A 1 116 ? -2.941 -13.129 5.304 1.00 97.06 116 VAL A N 1
ATOM 910 C CA . VAL A 1 116 ? -3.510 -12.885 3.977 1.00 97.06 116 VAL A CA 1
ATOM 911 C C . VAL A 1 116 ? -3.074 -14.011 3.048 1.00 97.06 116 VAL A C 1
ATOM 913 O O . VAL A 1 116 ? -1.888 -14.307 2.896 1.00 97.06 116 VAL A O 1
ATOM 916 N N . ARG A 1 117 ? -4.060 -14.645 2.419 1.00 94.38 117 ARG A N 1
ATOM 917 C CA . ARG A 1 117 ? -3.892 -15.686 1.400 1.00 94.38 117 ARG A CA 1
ATOM 918 C C . ARG A 1 117 ? -4.559 -15.225 0.111 1.00 94.38 117 ARG A C 1
ATOM 920 O O . ARG A 1 117 ? -5.359 -14.298 0.149 1.00 94.38 117 ARG A O 1
ATOM 927 N N . GLY A 1 118 ? -4.251 -15.870 -1.004 1.00 94.69 118 GLY A N 1
ATOM 928 C CA . GLY A 1 118 ? -4.934 -15.621 -2.268 1.00 94.69 118 GLY A CA 1
ATOM 929 C C . GLY A 1 118 ? -4.120 -16.064 -3.473 1.00 94.69 118 GLY A C 1
ATOM 930 O O . GLY A 1 118 ? -2.913 -16.307 -3.366 1.00 94.69 118 GLY A O 1
ATOM 931 N N . ALA A 1 119 ? -4.794 -16.174 -4.613 1.00 96.75 119 ALA A N 1
ATOM 932 C CA . ALA A 1 119 ? -4.153 -16.492 -5.879 1.00 96.75 119 ALA A CA 1
ATOM 933 C C . ALA A 1 119 ? -3.368 -15.281 -6.405 1.00 96.75 119 ALA A C 1
ATOM 935 O O . ALA A 1 119 ? -3.865 -14.156 -6.424 1.00 96.75 119 ALA A O 1
ATOM 936 N N . VAL A 1 120 ? -2.136 -15.524 -6.852 1.00 98.56 120 VAL A N 1
ATOM 937 C CA . VAL A 1 120 ? -1.310 -14.525 -7.538 1.00 98.56 120 VAL A CA 1
ATOM 938 C C . VAL A 1 120 ? -1.036 -15.034 -8.944 1.00 98.56 120 VAL A C 1
ATOM 940 O O . VAL A 1 120 ? -0.398 -16.071 -9.121 1.00 98.56 120 VAL A O 1
ATOM 943 N N . LEU A 1 121 ? -1.549 -14.303 -9.925 1.00 98.06 121 LEU A N 1
ATOM 944 C CA . LEU A 1 121 ? -1.331 -14.530 -11.346 1.00 98.06 121 LEU A CA 1
ATOM 945 C C . LEU A 1 121 ? -0.003 -13.902 -11.793 1.00 98.06 121 LEU A C 1
ATOM 947 O O . LEU A 1 121 ? 0.743 -13.320 -11.001 1.00 98.06 121 LEU A O 1
ATOM 951 N N . LYS A 1 122 ? 0.299 -14.016 -13.086 1.00 96.94 122 LYS A N 1
ATOM 952 C CA . LYS A 1 122 ? 1.483 -13.410 -13.699 1.00 96.94 122 LYS A CA 1
ATOM 953 C C . LYS A 1 122 ? 1.138 -12.081 -14.375 1.00 96.94 122 LYS A C 1
ATOM 955 O O . LYS A 1 122 ? 0.035 -11.952 -14.907 1.00 96.94 122 LYS A O 1
ATOM 960 N N . PRO A 1 123 ? 2.058 -11.099 -14.401 1.00 97.12 123 PRO A N 1
ATOM 961 C CA . PRO A 1 123 ? 1.924 -9.970 -15.311 1.00 97.12 123 PRO A CA 1
ATOM 962 C C . PRO A 1 123 ? 2.044 -10.460 -16.769 1.00 97.12 123 PRO A C 1
ATOM 964 O O . PRO A 1 123 ? 2.660 -11.501 -17.005 1.00 97.12 123 PRO A O 1
ATOM 967 N N . PRO A 1 124 ? 1.528 -9.710 -17.764 1.00 94.62 124 PRO A N 1
ATOM 968 C CA . PRO A 1 124 ? 1.544 -10.135 -19.171 1.00 94.62 124 PRO A CA 1
ATOM 969 C C . PRO A 1 124 ? 2.939 -10.460 -19.720 1.00 94.62 124 PRO A C 1
ATOM 971 O O . PRO A 1 124 ? 3.091 -11.310 -20.592 1.00 94.62 124 PRO A O 1
ATOM 974 N N . ARG A 1 125 ? 3.969 -9.772 -19.214 1.00 96.12 125 ARG A N 1
ATOM 975 C CA . ARG A 1 125 ? 5.378 -10.033 -19.518 1.00 96.12 125 ARG A CA 1
ATOM 976 C C . ARG A 1 125 ? 6.176 -10.017 -18.226 1.00 96.12 125 ARG A C 1
ATOM 978 O O . ARG A 1 125 ? 6.130 -9.033 -17.489 1.00 96.12 125 ARG A O 1
ATOM 985 N N . GLU A 1 126 ? 6.936 -11.078 -17.982 1.00 97.38 126 GLU A N 1
ATOM 986 C CA . GLU A 1 126 ? 7.849 -11.173 -16.846 1.00 97.38 126 GLU A CA 1
ATOM 987 C C . GLU A 1 126 ? 9.297 -10.963 -17.292 1.00 97.38 126 GLU A C 1
ATOM 989 O O . GLU A 1 126 ? 9.758 -11.534 -18.277 1.00 97.38 126 GLU A O 1
ATOM 994 N N . HIS A 1 127 ? 10.048 -10.174 -16.530 1.00 97.62 127 HIS A N 1
ATOM 995 C CA . HIS A 1 127 ? 11.494 -10.137 -16.654 1.00 97.62 127 HIS A CA 1
ATOM 996 C C . HIS A 1 127 ? 12.083 -11.412 -16.009 1.00 97.62 127 HIS A C 1
ATOM 998 O O . HIS A 1 127 ? 11.795 -11.670 -14.836 1.00 97.62 127 HIS A O 1
ATOM 1004 N N . PRO A 1 128 ? 12.995 -12.156 -16.668 1.00 96.31 128 PRO A N 1
ATOM 1005 C CA . PRO A 1 128 ? 13.518 -13.434 -16.159 1.00 96.31 128 PRO A CA 1
ATOM 1006 C C . PRO A 1 128 ? 14.151 -13.359 -14.759 1.00 96.31 128 PRO A C 1
ATOM 1008 O O . PRO A 1 128 ? 13.994 -14.253 -13.935 1.00 96.31 128 PRO A O 1
ATOM 1011 N N . LYS A 1 129 ? 14.835 -12.250 -14.438 1.00 96.19 129 LYS A N 1
ATOM 1012 C CA . LYS A 1 129 ? 15.420 -12.001 -13.098 1.00 96.19 129 LYS A CA 1
ATOM 1013 C C . LYS A 1 129 ? 14.418 -11.496 -12.046 1.00 96.19 129 LYS A C 1
ATOM 1015 O O . LYS A 1 129 ? 14.822 -11.229 -10.910 1.00 96.19 129 LYS A O 1
ATOM 1020 N N . ARG A 1 130 ? 13.155 -11.266 -12.413 1.00 97.00 130 ARG A N 1
ATOM 1021 C CA . ARG A 1 130 ? 12.083 -10.744 -11.545 1.00 97.00 130 ARG A CA 1
ATOM 1022 C C . ARG A 1 130 ? 10.771 -11.516 -11.771 1.00 97.00 130 ARG A C 1
ATOM 1024 O O . ARG A 1 130 ? 9.767 -10.892 -12.119 1.00 97.00 130 ARG A O 1
ATOM 1031 N N . PRO A 1 131 ? 10.768 -12.848 -11.583 1.00 97.38 131 PRO A N 1
ATOM 1032 C CA . PRO A 1 131 ? 9.536 -13.617 -11.666 1.00 97.38 131 PRO A CA 1
ATOM 1033 C C . PRO A 1 131 ? 8.609 -13.268 -10.494 1.00 97.38 131 PRO A C 1
ATOM 1035 O O . PRO A 1 131 ? 9.060 -13.017 -9.372 1.00 97.38 131 PRO A O 1
ATOM 1038 N N . VAL A 1 132 ? 7.309 -13.280 -10.752 1.00 98.44 132 VAL A N 1
ATOM 1039 C CA . VAL A 1 132 ? 6.243 -13.227 -9.756 1.00 98.44 132 VAL A CA 1
ATOM 1040 C C . VAL A 1 132 ? 5.953 -14.653 -9.296 1.00 98.44 132 VAL A C 1
ATOM 1042 O O . VAL A 1 132 ? 5.399 -15.466 -10.028 1.00 98.44 132 VAL A O 1
ATOM 1045 N N . LEU A 1 133 ? 6.382 -14.981 -8.083 1.00 97.94 133 LEU A N 1
ATOM 1046 C CA . LEU A 1 133 ? 6.234 -16.285 -7.429 1.00 97.94 133 LEU A CA 1
ATOM 1047 C C . LEU A 1 133 ? 5.118 -16.282 -6.368 1.00 97.94 133 LEU A C 1
ATOM 1049 O O . LEU A 1 133 ? 4.853 -17.301 -5.726 1.00 97.94 133 LEU A O 1
ATOM 1053 N N . GLY A 1 134 ? 4.465 -15.136 -6.169 1.00 98.00 134 GLY A N 1
ATOM 1054 C CA . GLY A 1 134 ? 3.358 -14.988 -5.232 1.00 98.00 134 GLY A CA 1
ATOM 1055 C C . GLY A 1 134 ? 3.793 -15.020 -3.765 1.00 98.00 134 GLY A C 1
ATOM 1056 O O . GLY A 1 134 ? 4.938 -14.730 -3.413 1.00 98.00 134 GLY A O 1
ATOM 1057 N N . LEU A 1 135 ? 2.883 -15.467 -2.895 1.00 96.50 135 LEU A N 1
ATOM 1058 C CA . LEU A 1 135 ? 3.101 -15.627 -1.444 1.00 96.50 135 LEU A CA 1
ATOM 1059 C C . LEU A 1 135 ? 4.145 -16.703 -1.071 1.00 96.50 135 LEU A C 1
ATOM 1061 O O . LEU A 1 135 ? 4.444 -16.900 0.109 1.00 96.50 135 LEU A O 1
ATOM 1065 N N . ARG A 1 136 ? 4.684 -17.419 -2.067 1.00 93.88 136 ARG A N 1
ATOM 1066 C CA . ARG A 1 136 ? 5.766 -18.405 -1.928 1.00 93.88 136 ARG A CA 1
ATOM 1067 C C . ARG A 1 136 ? 7.129 -17.857 -2.358 1.00 93.88 136 ARG A C 1
ATOM 1069 O O . ARG A 1 136 ? 8.091 -18.615 -2.385 1.00 93.88 136 ARG A O 1
ATOM 1076 N N . CYS A 1 137 ? 7.228 -16.569 -2.700 1.00 96.38 137 CYS A N 1
ATOM 1077 C CA . CYS A 1 137 ? 8.504 -15.940 -3.028 1.00 96.38 137 CYS A CA 1
ATOM 1078 C C . CYS A 1 137 ? 9.520 -16.178 -1.889 1.00 96.38 137 CYS A C 1
ATOM 1080 O O . CYS A 1 137 ? 9.274 -15.733 -0.768 1.00 96.38 137 CYS A O 1
ATOM 1082 N N . PRO A 1 138 ? 10.661 -16.846 -2.150 1.00 93.94 138 PRO A N 1
ATOM 1083 C CA . PRO A 1 138 ? 11.643 -17.163 -1.110 1.00 93.94 138 PRO A CA 1
ATOM 1084 C C . PRO A 1 138 ? 12.512 -15.953 -0.737 1.00 93.94 138 PRO A C 1
ATOM 1086 O O . PRO A 1 138 ? 13.273 -15.993 0.226 1.00 93.94 138 PRO A O 1
ATOM 1089 N N . ARG A 1 139 ? 12.442 -14.870 -1.520 1.00 95.00 139 ARG A N 1
ATOM 1090 C CA . ARG A 1 139 ? 13.240 -13.664 -1.307 1.00 95.00 139 ARG A CA 1
ATOM 1091 C C . ARG A 1 139 ? 12.493 -12.694 -0.405 1.00 95.00 139 ARG A C 1
ATOM 1093 O O . ARG A 1 139 ? 11.441 -12.192 -0.790 1.00 95.00 139 ARG A O 1
ATOM 1100 N N . ALA A 1 140 ? 13.098 -12.357 0.728 1.00 93.06 140 ALA A N 1
ATOM 1101 C CA . ALA A 1 140 ? 12.592 -11.311 1.602 1.00 93.06 140 ALA A CA 1
ATOM 1102 C C . ALA A 1 140 ? 12.820 -9.915 0.996 1.00 93.06 140 ALA A C 1
ATOM 1104 O O . ALA A 1 140 ? 13.923 -9.567 0.557 1.00 93.06 140 ALA A O 1
ATOM 1105 N N . GLU A 1 141 ? 11.786 -9.074 1.015 1.00 95.25 141 GLU A N 1
ATOM 1106 C CA . GLU A 1 141 ? 11.934 -7.647 0.748 1.00 95.25 141 GLU A CA 1
ATOM 1107 C C . GLU A 1 141 ? 12.338 -6.915 2.029 1.00 95.25 141 GLU A C 1
ATOM 1109 O O . GLU A 1 141 ? 11.515 -6.709 2.916 1.00 95.25 141 GLU A O 1
ATOM 1114 N N . VAL A 1 142 ? 13.595 -6.469 2.109 1.00 95.81 142 VAL A N 1
ATOM 1115 C CA . VAL A 1 142 ? 14.166 -5.824 3.310 1.00 95.81 142 VAL A CA 1
ATOM 1116 C C . VAL A 1 142 ? 13.323 -4.645 3.810 1.00 95.81 142 VAL A C 1
ATOM 1118 O O . VAL A 1 142 ? 13.100 -4.514 5.010 1.00 95.81 142 VAL A O 1
ATOM 1121 N N . SER A 1 143 ? 12.831 -3.795 2.901 1.00 96.38 143 SER A N 1
ATOM 1122 C CA . SER A 1 143 ? 11.972 -2.658 3.262 1.00 96.38 143 SER A CA 1
ATOM 1123 C C . SER A 1 143 ? 10.687 -3.115 3.959 1.00 96.38 143 SER A C 1
ATOM 1125 O O . SER A 1 143 ? 10.286 -2.523 4.957 1.00 96.38 143 SER A O 1
ATOM 1127 N N . GLY A 1 144 ? 10.059 -4.167 3.428 1.00 97.75 144 GLY A N 1
ATOM 1128 C CA . GLY A 1 144 ? 8.832 -4.741 3.963 1.00 97.75 144 GLY A CA 1
ATOM 1129 C C . GLY A 1 144 ? 9.045 -5.474 5.280 1.00 97.75 144 GLY A C 1
ATOM 1130 O O . GLY A 1 144 ? 8.297 -5.250 6.226 1.00 97.75 144 GLY A O 1
ATOM 1131 N N . ALA A 1 145 ? 10.116 -6.266 5.369 1.00 97.50 145 ALA A N 1
ATOM 1132 C CA . ALA A 1 145 ? 10.508 -6.968 6.588 1.00 97.50 145 ALA A CA 1
ATOM 1133 C C . ALA A 1 145 ? 10.757 -5.997 7.750 1.00 97.50 145 ALA A C 1
ATOM 1135 O O . ALA A 1 145 ? 10.264 -6.224 8.847 1.00 97.50 145 ALA A O 1
ATOM 1136 N N . ARG A 1 146 ? 11.468 -4.887 7.503 1.00 97.81 146 ARG A N 1
ATOM 1137 C CA . ARG A 1 146 ? 11.683 -3.833 8.507 1.00 97.81 146 ARG A CA 1
ATOM 1138 C C . ARG A 1 146 ? 10.371 -3.165 8.906 1.00 97.81 146 ARG A C 1
ATOM 1140 O O . ARG A 1 146 ? 10.085 -3.040 10.091 1.00 97.81 146 ARG A O 1
ATOM 1147 N N . PHE A 1 147 ? 9.564 -2.754 7.926 1.00 98.44 147 PHE A N 1
ATOM 1148 C CA . PHE A 1 147 ? 8.300 -2.073 8.194 1.00 98.44 147 PHE A CA 1
ATOM 1149 C C . PHE A 1 147 ? 7.348 -2.940 9.024 1.00 98.44 147 PHE A C 1
ATOM 1151 O O . PHE A 1 147 ? 6.973 -2.555 10.130 1.00 98.44 147 PHE A O 1
ATOM 1158 N N . TRP A 1 148 ? 6.996 -4.127 8.528 1.00 98.38 148 TRP A N 1
ATOM 1159 C CA . TRP A 1 148 ? 6.081 -5.017 9.235 1.00 98.38 148 TRP A CA 1
ATOM 1160 C C . TRP A 1 148 ? 6.703 -5.622 10.493 1.00 98.38 148 TRP A C 1
ATOM 1162 O O . TRP A 1 148 ? 5.977 -5.847 11.456 1.00 98.38 148 TRP A O 1
ATOM 1172 N N . GLY A 1 149 ? 8.027 -5.796 10.543 1.00 97.81 149 GLY A N 1
ATOM 1173 C CA . GLY A 1 149 ? 8.754 -6.197 11.747 1.00 97.81 149 GLY A CA 1
ATOM 1174 C C . GLY A 1 149 ? 8.591 -5.188 12.884 1.00 97.81 149 GLY A C 1
ATOM 1175 O O . GLY A 1 149 ? 8.194 -5.570 13.987 1.00 97.81 149 GLY A O 1
ATOM 1176 N N . LEU A 1 150 ? 8.783 -3.894 12.600 1.00 97.62 150 LEU A N 1
ATOM 1177 C CA . LEU A 1 150 ? 8.539 -2.824 13.569 1.00 97.62 150 LEU A CA 1
ATOM 1178 C C . LEU A 1 150 ? 7.078 -2.817 14.029 1.00 97.62 150 LEU A C 1
ATOM 1180 O O . LEU A 1 150 ? 6.822 -2.816 15.233 1.00 97.62 150 LEU A O 1
ATOM 1184 N N . ILE A 1 151 ? 6.122 -2.837 13.096 1.00 97.94 151 ILE A N 1
ATOM 1185 C CA . ILE A 1 151 ? 4.695 -2.807 13.443 1.00 97.94 151 ILE A CA 1
ATOM 1186 C C . ILE A 1 151 ? 4.303 -4.031 14.278 1.00 97.94 151 ILE A C 1
ATOM 1188 O O . ILE A 1 151 ? 3.644 -3.865 15.301 1.00 97.94 151 ILE A O 1
ATOM 1192 N N . ARG A 1 152 ? 4.773 -5.232 13.925 1.00 97.06 152 ARG A N 1
ATOM 1193 C CA . ARG A 1 152 ? 4.582 -6.458 14.713 1.00 97.06 152 ARG A CA 1
ATOM 1194 C C . ARG A 1 152 ? 5.186 -6.345 16.112 1.00 97.06 152 ARG A C 1
ATOM 1196 O O . ARG A 1 152 ? 4.566 -6.786 17.073 1.00 97.06 152 ARG A O 1
ATOM 1203 N N . SER A 1 153 ? 6.363 -5.728 16.252 1.00 96.25 153 SER A N 1
ATOM 1204 C CA . SER A 1 153 ? 6.983 -5.505 17.570 1.00 96.25 153 SER A CA 1
ATOM 1205 C C . SER A 1 153 ? 6.161 -4.556 18.455 1.00 96.25 153 SER A C 1
ATOM 1207 O O . SER A 1 153 ? 6.154 -4.688 19.675 1.00 96.25 153 SER A O 1
ATOM 1209 N N . LEU A 1 154 ? 5.461 -3.594 17.846 1.00 94.62 154 LEU A N 1
ATOM 1210 C CA . LEU A 1 154 ? 4.592 -2.635 18.533 1.00 94.62 154 LEU A CA 1
ATOM 1211 C C . LEU A 1 154 ? 3.192 -3.199 18.801 1.00 94.62 154 LEU A C 1
ATOM 1213 O O . LEU A 1 154 ? 2.532 -2.800 19.758 1.00 94.62 154 LEU A O 1
ATOM 1217 N N . CYS A 1 155 ? 2.719 -4.084 17.930 1.00 94.38 155 CYS A N 1
ATOM 1218 C CA . CYS A 1 155 ? 1.384 -4.662 17.930 1.00 94.38 155 CYS A CA 1
ATOM 1219 C C . CYS A 1 155 ? 1.491 -6.139 17.527 1.00 94.38 155 CYS A C 1
ATOM 1221 O O . CYS A 1 155 ? 1.390 -6.435 16.339 1.00 94.38 155 CYS A O 1
ATOM 1223 N N . PRO A 1 156 ? 1.671 -7.077 18.477 1.00 91.62 156 PRO A N 1
ATOM 1224 C CA . PRO A 1 156 ? 1.748 -8.500 18.144 1.00 91.62 156 PRO A CA 1
ATOM 1225 C C . PRO A 1 156 ? 0.512 -9.012 17.390 1.00 91.62 156 PRO A C 1
ATOM 1227 O O . PRO A 1 156 ? 0.655 -9.797 16.457 1.00 91.62 156 PRO A O 1
ATOM 1230 N N . ASP A 1 157 ? -0.682 -8.508 17.728 1.00 90.69 157 ASP A N 1
ATOM 1231 C CA . ASP A 1 157 ? -1.897 -8.695 16.928 1.00 90.69 157 ASP A CA 1
ATOM 1232 C C . ASP A 1 157 ? -2.030 -7.561 15.885 1.00 90.69 157 ASP A C 1
ATOM 1234 O O . ASP A 1 157 ? -2.152 -6.390 16.280 1.00 90.69 157 ASP A O 1
ATOM 1238 N N . PRO A 1 158 ? -2.063 -7.866 14.568 1.00 94.31 158 PRO A N 1
ATOM 1239 C CA . PRO A 1 158 ? -2.237 -6.856 13.524 1.00 94.31 158 PRO A CA 1
ATOM 1240 C C . PRO A 1 158 ? -3.525 -6.035 13.685 1.00 94.31 158 PRO A C 1
ATOM 1242 O O . PRO A 1 158 ? -3.538 -4.853 13.337 1.00 94.31 158 PRO A O 1
ATOM 1245 N N . ARG A 1 159 ? -4.599 -6.598 14.258 1.00 91.38 159 ARG A N 1
ATOM 1246 C CA . ARG A 1 159 ? -5.881 -5.899 14.468 1.00 91.38 159 ARG A CA 1
ATOM 1247 C C . ARG A 1 159 ? -5.715 -4.639 15.319 1.00 91.38 159 ARG A C 1
ATOM 1249 O O . ARG A 1 159 ? -6.366 -3.629 15.057 1.00 91.38 159 ARG A O 1
ATOM 1256 N N . ARG A 1 160 ? -4.782 -4.638 16.282 1.00 93.62 160 ARG A N 1
ATOM 1257 C CA . ARG A 1 160 ? -4.497 -3.458 17.122 1.00 93.62 160 ARG A CA 1
ATOM 1258 C C . ARG A 1 160 ? -3.956 -2.287 16.310 1.00 93.62 160 ARG A C 1
ATOM 1260 O O . ARG A 1 160 ? -4.363 -1.152 16.553 1.00 93.62 160 ARG A O 1
ATOM 1267 N N . PHE A 1 161 ? -3.089 -2.570 15.339 1.00 97.12 161 PHE A N 1
ATOM 1268 C CA . PHE A 1 161 ? -2.583 -1.574 14.400 1.00 97.12 161 PHE A CA 1
ATOM 1269 C C . PHE A 1 161 ? -3.697 -1.090 13.468 1.00 97.12 161 PHE A C 1
ATOM 1271 O O . PHE A 1 161 ? -3.958 0.111 13.373 1.00 97.12 161 PHE A O 1
ATOM 1278 N N . PHE A 1 162 ? -4.426 -2.023 12.853 1.00 97.25 162 PHE A N 1
ATOM 1279 C CA . PHE A 1 162 ? -5.467 -1.684 11.885 1.00 97.25 162 PHE A CA 1
ATOM 1280 C C . PHE A 1 162 ? -6.725 -1.052 12.489 1.00 97.25 162 PHE A C 1
ATOM 1282 O O . PHE A 1 162 ? -7.533 -0.494 11.750 1.00 97.25 162 PHE A O 1
ATOM 1289 N N . ARG A 1 163 ? -6.880 -1.041 13.820 1.00 95.12 163 ARG A N 1
ATOM 1290 C CA . ARG A 1 163 ? -7.950 -0.294 14.504 1.00 95.12 163 ARG A CA 1
ATOM 1291 C C . ARG A 1 163 ? -7.931 1.195 14.154 1.00 95.12 163 ARG A C 1
ATOM 1293 O O . ARG A 1 163 ? -8.986 1.784 13.957 1.00 95.12 163 ARG A O 1
ATOM 1300 N N . HIS A 1 164 ? -6.740 1.787 14.045 1.00 96.12 164 HIS A N 1
ATOM 1301 C CA . HIS A 1 164 ? -6.569 3.224 13.774 1.00 96.12 164 HIS A CA 1
ATOM 1302 C C . HIS A 1 164 ? -5.769 3.523 12.515 1.00 96.12 164 HIS A C 1
ATOM 1304 O O . HIS A 1 164 ? -5.839 4.643 12.005 1.00 96.12 164 HIS A O 1
ATOM 1310 N N . CYS A 1 165 ? -4.978 2.561 12.048 1.00 98.50 165 CYS A N 1
ATOM 1311 C CA . CYS A 1 165 ? -4.003 2.764 10.993 1.00 98.50 165 CYS A CA 1
ATOM 1312 C C . CYS A 1 165 ? -4.339 1.942 9.748 1.00 98.50 165 CYS A C 1
ATOM 1314 O O . CYS A 1 165 ? -4.958 0.886 9.827 1.00 98.50 165 CYS A O 1
ATOM 1316 N N . PHE A 1 166 ? -3.889 2.404 8.589 1.00 98.75 166 PHE A N 1
ATOM 1317 C CA . PHE A 1 166 ? -3.881 1.608 7.364 1.00 98.75 166 PHE A CA 1
ATOM 1318 C C . PHE A 1 166 ? -2.629 1.902 6.551 1.00 98.75 166 PHE A C 1
ATOM 1320 O O . PHE A 1 166 ? -1.945 2.892 6.812 1.00 98.75 166 PHE A O 1
ATOM 1327 N N . VAL A 1 167 ? -2.302 1.032 5.600 1.00 98.81 167 VAL A N 1
ATOM 1328 C CA . VAL A 1 167 ? -1.074 1.132 4.803 1.00 98.81 167 VAL A CA 1
ATOM 1329 C C . VAL A 1 167 ? -1.438 1.090 3.332 1.00 98.81 167 VAL A C 1
ATOM 1331 O O . VAL A 1 167 ? -2.179 0.209 2.906 1.00 98.81 167 VAL A O 1
ATOM 1334 N N . HIS A 1 168 ? -0.903 2.029 2.559 1.00 98.62 168 HIS A N 1
ATOM 1335 C CA . HIS A 1 168 ? -1.141 2.142 1.125 1.00 98.62 168 HIS A CA 1
ATOM 1336 C C . HIS A 1 168 ? 0.114 2.655 0.402 1.00 98.62 168 HIS A C 1
ATOM 1338 O O . HIS A 1 168 ? 1.052 3.147 1.033 1.00 98.62 168 HIS A O 1
ATOM 1344 N N . ASN A 1 169 ? 0.150 2.533 -0.924 1.00 98.44 169 ASN A N 1
ATOM 1345 C CA . ASN A 1 169 ? 1.196 3.111 -1.767 1.00 98.44 169 ASN A CA 1
ATOM 1346 C C . ASN A 1 169 ? 0.612 4.235 -2.613 1.00 98.44 169 ASN A C 1
ATOM 1348 O O . ASN A 1 169 ? -0.466 4.088 -3.166 1.00 98.44 169 ASN A O 1
ATOM 1352 N N . LEU A 1 170 ? 1.364 5.320 -2.779 1.00 98.12 170 LEU A N 1
ATOM 1353 C CA . LEU A 1 170 ? 0.986 6.427 -3.654 1.00 98.12 170 LEU A CA 1
ATOM 1354 C C . LEU A 1 170 ? 0.773 5.967 -5.106 1.00 98.12 170 LEU A C 1
ATOM 1356 O O . LEU A 1 170 ? -0.196 6.358 -5.744 1.00 98.12 170 LEU A O 1
ATOM 1360 N N . CYS A 1 171 ? 1.685 5.152 -5.637 1.00 98.31 171 CYS A N 1
ATOM 1361 C CA . CYS A 1 171 ? 1.580 4.577 -6.973 1.00 98.31 171 CYS A CA 1
ATOM 1362 C C . CYS A 1 171 ? 1.526 3.049 -6.880 1.00 98.31 171 CYS A C 1
ATOM 1364 O O . CYS A 1 171 ? 2.422 2.463 -6.273 1.00 98.31 171 CYS A O 1
ATOM 1366 N N . PRO A 1 172 ? 0.550 2.375 -7.510 1.00 98.38 172 PRO A N 1
ATOM 1367 C CA . PRO A 1 172 ? 0.456 0.921 -7.475 1.00 98.38 172 PRO A CA 1
ATOM 1368 C C . PRO A 1 172 ? 1.367 0.222 -8.495 1.00 98.38 172 PRO A C 1
ATOM 1370 O O . PRO A 1 172 ? 1.342 -0.998 -8.562 1.00 98.38 172 PRO A O 1
ATOM 1373 N N . LEU A 1 173 ? 2.155 0.942 -9.301 1.00 98.31 173 LEU A N 1
ATOM 1374 C CA . LEU A 1 173 ? 2.958 0.361 -10.385 1.00 98.31 173 LEU A CA 1
ATOM 1375 C C . LEU A 1 173 ? 4.422 0.120 -9.990 1.00 98.31 173 LEU A C 1
ATOM 1377 O O . LEU A 1 173 ? 5.049 0.910 -9.279 1.00 98.31 173 LEU A O 1
ATOM 1381 N N . LEU A 1 174 ? 4.985 -0.969 -10.508 1.00 98.00 174 LEU A N 1
ATOM 1382 C CA . LEU A 1 174 ? 6.399 -1.327 -10.407 1.00 98.00 174 LEU A CA 1
ATOM 1383 C C . LEU A 1 174 ? 7.059 -1.206 -11.782 1.00 98.00 174 LEU A C 1
ATOM 1385 O O . LEU A 1 174 ? 6.552 -1.740 -12.764 1.00 98.00 174 LEU A O 1
ATOM 1389 N N . PHE A 1 175 ? 8.216 -0.550 -11.834 1.00 97.75 175 PHE A N 1
ATOM 1390 C CA . PHE A 1 175 ? 8.964 -0.313 -13.066 1.00 97.75 175 PHE A CA 1
ATOM 1391 C C . PHE A 1 175 ? 10.317 -1.014 -13.019 1.00 97.75 175 PHE A C 1
ATOM 1393 O O . PHE A 1 175 ? 11.038 -0.940 -12.017 1.00 97.75 175 PHE A O 1
ATOM 1400 N N . LEU A 1 176 ? 10.679 -1.668 -14.117 1.00 97.81 176 LEU A N 1
ATOM 1401 C CA . LEU A 1 176 ? 11.930 -2.399 -14.260 1.00 97.81 176 LEU A CA 1
ATOM 1402 C C . LEU A 1 176 ? 12.685 -1.931 -15.505 1.00 97.81 176 LEU A C 1
ATOM 1404 O O . LEU A 1 176 ? 12.081 -1.665 -16.544 1.00 97.81 176 LEU A O 1
ATOM 1408 N N . THR A 1 177 ? 14.010 -1.863 -15.400 1.00 97.69 177 THR A N 1
ATOM 1409 C CA . THR A 1 177 ? 14.904 -1.727 -16.556 1.00 97.69 177 THR A CA 1
ATOM 1410 C C . THR A 1 177 ? 14.980 -3.030 -17.350 1.00 97.69 177 THR A C 1
ATOM 1412 O O . THR A 1 177 ? 14.599 -4.088 -16.846 1.00 97.69 177 THR A O 1
ATOM 1415 N N . GLU A 1 178 ? 15.589 -2.980 -18.538 1.00 96.81 178 GLU A N 1
ATOM 1416 C CA . GLU A 1 178 ? 15.890 -4.166 -19.361 1.00 96.81 178 GLU A CA 1
ATOM 1417 C C . GLU A 1 178 ? 16.759 -5.198 -18.622 1.00 96.81 178 GLU A C 1
ATOM 1419 O O . GLU A 1 178 ? 16.660 -6.392 -18.846 1.00 96.81 178 GLU A O 1
ATOM 1424 N N . SER A 1 179 ? 17.595 -4.749 -17.678 1.00 96.75 179 SER A N 1
ATOM 1425 C CA . SER A 1 179 ? 18.406 -5.627 -16.823 1.00 96.75 179 SER A CA 1
ATOM 1426 C C . SER A 1 179 ? 17.658 -6.186 -15.599 1.00 96.75 179 SER A C 1
ATOM 1428 O O . SER A 1 179 ? 18.235 -6.939 -14.803 1.00 96.75 179 SER A O 1
ATOM 1430 N N . GLY A 1 180 ? 16.396 -5.795 -15.401 1.00 95.12 180 GLY A N 1
ATOM 1431 C CA . GLY A 1 180 ? 15.557 -6.174 -14.264 1.00 95.12 180 GLY A CA 1
ATOM 1432 C C . GLY A 1 180 ? 15.823 -5.358 -12.997 1.00 95.12 180 GLY A C 1
ATOM 1433 O O . GLY A 1 180 ? 15.410 -5.747 -11.898 1.00 95.12 180 GLY A O 1
ATOM 1434 N N . ARG A 1 181 ? 16.549 -4.239 -13.085 1.00 95.00 181 ARG A N 1
ATOM 1435 C CA . ARG A 1 181 ? 16.743 -3.320 -11.956 1.00 95.00 181 ARG A CA 1
ATOM 1436 C C . ARG A 1 181 ? 15.448 -2.550 -11.704 1.00 95.00 181 ARG A C 1
ATOM 1438 O O . ARG A 1 181 ? 14.810 -2.093 -12.640 1.00 95.00 181 ARG A O 1
ATOM 1445 N N . ASN A 1 182 ? 15.093 -2.364 -10.436 1.00 94.50 182 ASN A N 1
ATOM 1446 C CA . ASN A 1 182 ? 13.976 -1.501 -10.059 1.00 94.50 182 ASN A CA 1
ATOM 1447 C C . ASN A 1 182 ? 14.252 -0.042 -10.455 1.00 94.50 182 ASN A C 1
ATOM 1449 O O . ASN A 1 182 ? 15.325 0.478 -10.128 1.00 94.50 182 ASN A O 1
ATOM 1453 N N . VAL A 1 183 ? 13.277 0.606 -11.090 1.00 95.50 183 VAL A N 1
ATOM 1454 C CA . VAL A 1 183 ? 13.265 2.043 -11.395 1.00 95.50 183 VAL A CA 1
ATOM 1455 C C . VAL A 1 183 ? 12.299 2.711 -10.418 1.00 95.50 183 VAL A C 1
ATOM 1457 O O . VAL A 1 183 ? 11.093 2.481 -10.467 1.00 95.50 183 VAL A O 1
ATOM 1460 N N . ALA A 1 184 ? 12.819 3.494 -9.472 1.00 91.75 184 ALA A N 1
ATOM 1461 C CA . ALA A 1 184 ? 11.967 4.226 -8.536 1.00 91.75 184 ALA A CA 1
ATOM 1462 C C . ALA A 1 184 ? 11.278 5.416 -9.226 1.00 91.75 184 ALA A C 1
ATOM 1464 O O . ALA A 1 184 ? 11.792 5.947 -10.207 1.00 91.75 184 ALA A O 1
ATOM 1465 N N . LEU A 1 185 ? 10.158 5.897 -8.673 1.00 93.50 185 LEU A N 1
ATOM 1466 C CA . LEU A 1 185 ? 9.428 7.051 -9.221 1.00 93.50 185 LEU A CA 1
ATOM 1467 C C . LEU A 1 185 ? 10.322 8.269 -9.545 1.00 93.50 185 LEU A C 1
ATOM 1469 O O . LEU A 1 185 ? 10.150 8.827 -10.624 1.00 93.50 185 LEU A O 1
ATOM 1473 N N . PRO A 1 186 ? 11.297 8.684 -8.704 1.00 93.19 186 PRO A N 1
ATOM 1474 C CA . PRO A 1 186 ? 12.181 9.812 -9.029 1.00 93.19 186 PRO A CA 1
ATOM 1475 C C . PRO A 1 186 ? 13.100 9.582 -10.233 1.00 93.19 186 PRO A C 1
ATOM 1477 O O . PRO A 1 186 ? 13.578 10.552 -10.812 1.00 93.19 186 PRO A O 1
ATOM 1480 N N . GLU A 1 187 ? 13.347 8.325 -10.607 1.00 94.31 187 GLU A N 1
ATOM 1481 C CA . GLU A 1 187 ? 14.184 7.946 -11.752 1.00 94.31 187 GLU A CA 1
ATOM 1482 C C . GLU A 1 187 ? 13.410 8.010 -13.085 1.00 94.31 187 GLU A C 1
ATOM 1484 O O . GLU A 1 187 ? 14.015 7.910 -14.150 1.00 94.31 187 GLU A O 1
ATOM 1489 N N . LEU A 1 188 ? 12.083 8.190 -13.046 1.00 95.75 188 LEU A N 1
ATOM 1490 C CA . LEU A 1 188 ? 11.261 8.423 -14.235 1.00 95.75 188 LEU A CA 1
ATOM 1491 C C . LEU A 1 188 ? 11.477 9.838 -14.788 1.00 95.75 188 LEU A C 1
ATOM 1493 O O . LEU A 1 188 ? 11.714 10.788 -14.031 1.00 95.75 188 LEU A O 1
ATOM 1497 N N . ARG A 1 189 ? 11.308 9.998 -16.106 1.00 95.38 189 ARG A N 1
ATOM 1498 C CA . ARG A 1 189 ? 11.385 11.300 -16.784 1.00 95.38 189 ARG A CA 1
ATOM 1499 C C . ARG A 1 189 ? 10.326 12.258 -16.240 1.00 95.38 189 ARG A C 1
ATOM 1501 O O . ARG A 1 189 ? 9.194 11.857 -15.985 1.00 95.38 189 ARG A O 1
ATOM 1508 N N . GLY A 1 190 ? 10.681 13.535 -16.089 1.00 95.06 190 GLY A N 1
ATOM 1509 C CA . GLY A 1 190 ? 9.845 14.546 -15.424 1.00 95.06 190 GLY A CA 1
ATOM 1510 C C . GLY A 1 190 ? 8.387 14.603 -15.912 1.00 95.06 190 GLY A C 1
ATOM 1511 O O . GLY A 1 190 ? 7.488 14.447 -15.086 1.00 95.06 190 GLY A O 1
ATOM 1512 N N . PRO A 1 191 ? 8.125 14.764 -17.225 1.00 95.38 191 PRO A N 1
ATOM 1513 C CA . PRO A 1 191 ? 6.759 14.842 -17.749 1.00 95.38 191 PRO A CA 1
ATOM 1514 C C . PRO A 1 191 ? 5.942 13.556 -17.559 1.00 95.38 191 PRO A C 1
ATOM 1516 O O . PRO A 1 191 ? 4.763 13.613 -17.213 1.00 95.38 191 PRO A O 1
ATOM 1519 N N . GLU A 1 192 ? 6.565 12.392 -17.760 1.00 95.38 192 GLU A N 1
ATOM 1520 C CA . GLU A 1 192 ? 5.939 11.076 -17.569 1.00 95.38 192 GLU A CA 1
ATOM 1521 C C . GLU A 1 192 ? 5.596 10.846 -16.094 1.00 95.38 192 GLU A C 1
ATOM 1523 O O . GLU A 1 192 ? 4.463 10.498 -15.758 1.00 95.38 192 GLU A O 1
ATOM 1528 N N . ARG A 1 193 ? 6.555 11.140 -15.209 1.00 96.31 193 ARG A N 1
ATOM 1529 C CA . ARG A 1 193 ? 6.398 11.073 -13.758 1.00 96.31 193 ARG A CA 1
ATOM 1530 C C . ARG A 1 193 ? 5.266 11.963 -13.272 1.00 96.31 193 ARG A C 1
ATOM 1532 O O . ARG A 1 193 ? 4.426 11.498 -12.514 1.00 96.31 193 ARG A O 1
ATOM 1539 N N . GLU A 1 194 ? 5.220 13.225 -13.693 1.00 96.69 194 GLU A N 1
ATOM 1540 C CA . GLU A 1 194 ? 4.164 14.143 -13.257 1.00 96.69 194 GLU A CA 1
ATOM 1541 C C . GLU A 1 194 ? 2.785 13.731 -13.777 1.00 96.69 194 GLU A C 1
ATOM 1543 O O . GLU A 1 194 ? 1.807 13.851 -13.043 1.00 96.69 194 GLU A O 1
ATOM 1548 N N . ARG A 1 195 ? 2.685 13.203 -15.004 1.00 96.50 195 ARG A N 1
ATOM 1549 C CA . ARG A 1 195 ? 1.423 12.673 -15.546 1.00 96.50 195 ARG A CA 1
ATOM 1550 C C . ARG A 1 195 ? 0.883 11.532 -14.688 1.00 96.50 195 ARG A C 1
ATOM 1552 O O . ARG A 1 195 ? -0.285 11.555 -14.314 1.00 96.50 195 ARG A O 1
ATOM 1559 N N . LEU A 1 196 ? 1.749 10.581 -14.345 1.00 96.94 196 LEU A N 1
ATOM 1560 C CA . LEU A 1 196 ? 1.404 9.451 -13.493 1.00 96.94 196 LEU A CA 1
ATOM 1561 C C . LEU A 1 196 ? 1.053 9.905 -12.073 1.00 96.94 196 LEU A C 1
ATOM 1563 O O . LEU A 1 196 ? 0.017 9.524 -11.533 1.00 96.94 196 LEU A O 1
ATOM 1567 N N . LEU A 1 197 ? 1.891 10.756 -11.475 1.00 97.00 197 LEU A N 1
ATOM 1568 C CA . LEU A 1 197 ? 1.697 11.195 -10.098 1.00 97.00 197 LEU A CA 1
ATOM 1569 C C . LEU A 1 197 ? 0.461 12.080 -9.924 1.00 97.00 197 LEU A C 1
ATOM 1571 O O . LEU A 1 197 ? -0.083 12.085 -8.826 1.00 97.00 197 LEU A O 1
ATOM 1575 N N . ARG A 1 198 ? -0.006 12.777 -10.972 1.00 97.62 198 ARG A N 1
ATOM 1576 C CA . ARG A 1 198 ? -1.309 13.467 -10.968 1.00 97.62 198 ARG A CA 1
ATOM 1577 C C . ARG A 1 198 ? -2.463 12.493 -10.757 1.00 97.62 198 ARG A C 1
ATOM 1579 O O . ARG A 1 198 ? -3.204 12.657 -9.800 1.00 97.62 198 ARG A O 1
ATOM 1586 N N . ALA A 1 199 ? -2.547 11.428 -11.557 1.00 98.06 199 ALA A N 1
ATOM 1587 C CA . ALA A 1 199 ? -3.596 10.419 -11.385 1.00 98.06 199 ALA A CA 1
ATOM 1588 C C . ALA A 1 199 ? -3.539 9.752 -9.997 1.00 98.06 199 ALA A C 1
ATOM 1590 O O . ALA A 1 199 ? -4.564 9.592 -9.338 1.00 98.06 199 ALA A O 1
ATOM 1591 N N . CYS A 1 200 ? -2.332 9.415 -9.531 1.00 98.44 200 CYS A N 1
ATOM 1592 C CA . CYS A 1 200 ? -2.107 8.882 -8.186 1.00 98.44 200 CYS A CA 1
ATOM 1593 C C . CYS A 1 200 ? -2.484 9.872 -7.072 1.00 98.44 200 CYS A C 1
ATOM 1595 O O . CYS A 1 200 ? -2.980 9.466 -6.026 1.00 98.44 200 CYS A O 1
ATOM 1597 N N . GLY A 1 201 ? -2.237 11.165 -7.283 1.00 98.31 201 GLY A N 1
ATOM 1598 C CA . GLY A 1 201 ? -2.563 12.234 -6.347 1.00 98.31 201 GLY A CA 1
ATOM 1599 C C . GLY A 1 201 ? -4.062 12.400 -6.145 1.00 98.31 201 GLY A C 1
ATOM 1600 O O . GLY A 1 201 ? -4.523 12.376 -5.006 1.00 98.31 201 GLY A O 1
ATOM 1601 N N . ASP A 1 202 ? -4.820 12.461 -7.240 1.00 98.19 202 ASP A N 1
ATOM 1602 C CA . ASP A 1 202 ? -6.285 12.521 -7.197 1.00 98.19 202 ASP A CA 1
ATOM 1603 C C . ASP A 1 202 ? -6.869 11.312 -6.446 1.00 98.19 202 ASP A C 1
ATOM 1605 O O . ASP A 1 202 ? -7.757 11.449 -5.604 1.00 98.19 202 ASP A O 1
ATOM 1609 N N . ALA A 1 203 ? -6.340 10.113 -6.717 1.00 98.56 203 ALA A N 1
ATOM 1610 C CA . ALA A 1 203 ? -6.772 8.893 -6.042 1.00 98.56 203 ALA A CA 1
ATOM 1611 C C . ALA A 1 203 ? -6.415 8.895 -4.547 1.00 98.56 203 ALA A C 1
ATOM 1613 O O . ALA A 1 203 ? -7.221 8.459 -3.727 1.00 98.56 203 ALA A O 1
ATOM 1614 N N . LEU A 1 204 ? -5.248 9.433 -4.172 1.00 98.75 204 LEU A N 1
ATOM 1615 C CA . LEU A 1 204 ? -4.866 9.607 -2.770 1.00 98.75 204 LEU A CA 1
ATOM 1616 C C . LEU A 1 204 ? -5.823 10.555 -2.038 1.00 98.75 204 LEU A C 1
ATOM 1618 O O . LEU A 1 204 ? -6.217 10.253 -0.913 1.00 98.75 204 LEU A O 1
ATOM 1622 N N . VAL A 1 205 ? -6.202 11.677 -2.656 1.00 98.81 205 VAL A N 1
ATOM 1623 C CA . VAL A 1 205 ? -7.187 12.618 -2.096 1.00 98.81 205 VAL A CA 1
ATOM 1624 C C . VAL A 1 205 ? -8.507 11.890 -1.837 1.00 98.81 205 VAL A C 1
ATOM 1626 O O . VAL A 1 205 ? -9.013 11.916 -0.714 1.00 98.81 205 VAL A O 1
ATOM 1629 N N . ALA A 1 206 ? -9.019 11.164 -2.835 1.00 98.50 206 ALA A N 1
ATOM 1630 C CA . ALA A 1 206 ? -10.255 10.400 -2.698 1.00 98.50 206 ALA A CA 1
ATOM 1631 C C . ALA A 1 206 ? -10.161 9.325 -1.600 1.00 98.50 206 ALA A C 1
ATOM 1633 O O . ALA A 1 206 ? -11.088 9.171 -0.804 1.00 98.50 206 ALA A O 1
ATOM 1634 N N . ALA A 1 207 ? -9.030 8.621 -1.504 1.00 98.38 207 ALA A N 1
ATOM 1635 C CA . ALA A 1 207 ? -8.792 7.625 -0.466 1.00 98.38 207 ALA A CA 1
ATOM 1636 C C . ALA A 1 207 ? -8.746 8.250 0.938 1.00 98.38 207 ALA A C 1
ATOM 1638 O O . ALA A 1 207 ? -9.367 7.731 1.861 1.00 98.38 207 ALA A O 1
ATOM 1639 N N . VAL A 1 208 ? -8.059 9.383 1.111 1.00 98.56 208 VAL A N 1
ATOM 1640 C CA . VAL A 1 208 ? -7.978 10.104 2.394 1.00 98.56 208 VAL A CA 1
ATOM 1641 C C . VAL A 1 208 ? -9.359 10.551 2.870 1.00 98.56 208 VAL A C 1
ATOM 1643 O O . VAL A 1 208 ? -9.681 10.361 4.045 1.00 98.56 208 VAL A O 1
ATOM 1646 N N . VAL A 1 209 ? -10.195 11.058 1.960 1.00 97.38 209 VAL A N 1
ATOM 1647 C CA . VAL A 1 209 ? -11.591 11.419 2.252 1.00 97.38 209 VAL A CA 1
ATOM 1648 C C . VAL A 1 209 ? -12.404 10.177 2.620 1.00 97.38 209 VAL A C 1
ATOM 1650 O O . VAL A 1 209 ? -13.028 10.138 3.681 1.00 97.38 209 VAL A O 1
ATOM 1653 N N . ALA A 1 210 ? -12.348 9.130 1.792 1.00 95.88 210 ALA A N 1
ATOM 1654 C CA . ALA A 1 210 ? -13.092 7.888 1.996 1.00 95.88 210 ALA A CA 1
ATOM 1655 C C . ALA A 1 210 ? -12.750 7.190 3.321 1.00 95.88 210 ALA A C 1
ATOM 1657 O O . ALA A 1 210 ? -13.612 6.523 3.894 1.00 95.88 210 ALA A O 1
ATOM 1658 N N . LEU A 1 211 ? -11.512 7.331 3.792 1.00 96.38 211 LEU A N 1
ATOM 1659 C CA . LEU A 1 211 ? -11.023 6.755 5.041 1.00 96.38 211 LEU A CA 1
ATOM 1660 C C . LEU A 1 211 ? -11.125 7.704 6.241 1.00 96.38 211 LEU A C 1
ATOM 1662 O O . LEU A 1 211 ? -10.831 7.275 7.354 1.00 96.38 211 LEU A O 1
ATOM 1666 N N . SER A 1 212 ? -11.514 8.968 6.041 1.00 96.12 212 SER A N 1
ATOM 1667 C CA . SER A 1 212 ? -11.524 10.010 7.081 1.00 96.12 212 SER A CA 1
ATOM 1668 C C . SER A 1 212 ? -10.175 10.152 7.808 1.00 96.12 212 SER A C 1
ATOM 1670 O O . SER A 1 212 ? -10.108 10.281 9.035 1.00 96.12 212 SER A O 1
ATOM 1672 N N . VAL A 1 213 ? -9.085 10.106 7.036 1.00 98.19 213 VAL A N 1
ATOM 1673 C CA . VAL A 1 213 ? -7.711 10.196 7.551 1.00 98.19 213 VAL A CA 1
ATOM 1674 C C . VAL A 1 213 ? -7.435 11.597 8.081 1.00 98.19 213 VAL A C 1
ATOM 1676 O O . VAL A 1 213 ? -7.753 12.586 7.431 1.00 98.19 213 VAL A O 1
ATOM 1679 N N . ARG A 1 214 ? -6.793 11.678 9.253 1.00 97.88 214 ARG A N 1
ATOM 1680 C CA . ARG A 1 214 ? -6.363 12.945 9.877 1.00 97.88 214 ARG A CA 1
ATOM 1681 C C . ARG A 1 214 ? -4.850 13.148 9.849 1.00 97.88 214 ARG A C 1
ATOM 1683 O O . ARG A 1 214 ? -4.385 14.281 9.890 1.00 97.88 214 ARG A O 1
ATOM 1690 N N . LEU A 1 215 ? -4.091 12.057 9.767 1.00 98.69 215 LEU A N 1
ATOM 1691 C CA . LEU A 1 215 ? -2.634 12.072 9.690 1.00 98.69 215 LEU A CA 1
ATOM 1692 C C . LEU A 1 215 ? -2.150 11.111 8.601 1.00 98.69 215 LEU A C 1
ATOM 1694 O O . LEU A 1 215 ? -2.422 9.912 8.653 1.00 98.69 215 LEU A O 1
ATOM 1698 N N . VAL A 1 216 ? -1.361 11.615 7.658 1.00 98.88 216 VAL A N 1
ATOM 1699 C CA . VAL A 1 216 ? -0.586 10.797 6.722 1.00 98.88 216 VAL A CA 1
ATOM 1700 C C . VAL A 1 216 ? 0.855 10.699 7.213 1.00 98.88 216 VAL A C 1
ATOM 1702 O O . VAL A 1 216 ? 1.565 11.703 7.313 1.00 98.88 216 VAL A O 1
ATOM 1705 N N . VAL A 1 217 ? 1.300 9.471 7.476 1.00 98.75 217 VAL A N 1
ATOM 1706 C CA . VAL A 1 217 ? 2.688 9.129 7.799 1.00 98.75 217 VAL A CA 1
ATOM 1707 C C . VAL A 1 217 ? 3.364 8.618 6.530 1.00 98.75 217 VAL A C 1
ATOM 1709 O O . VAL A 1 217 ? 3.240 7.455 6.151 1.00 98.75 217 VAL A O 1
ATOM 1712 N N . ALA A 1 218 ? 4.070 9.502 5.837 1.00 98.44 218 ALA A N 1
ATOM 1713 C CA . ALA A 1 218 ? 4.720 9.179 4.578 1.00 98.44 218 ALA A CA 1
ATOM 1714 C C . ALA A 1 218 ? 6.098 8.537 4.794 1.00 98.44 218 ALA A C 1
ATOM 1716 O O . ALA A 1 218 ? 6.963 9.094 5.471 1.00 98.44 218 ALA A O 1
ATOM 1717 N N . LEU A 1 219 ? 6.328 7.380 4.173 1.00 97.19 219 LEU A N 1
ATOM 1718 C CA . LEU A 1 219 ? 7.610 6.684 4.211 1.00 97.19 219 LEU A CA 1
ATOM 1719 C C . LEU A 1 219 ? 8.516 7.209 3.098 1.00 97.19 219 LEU A C 1
ATOM 1721 O O . LEU A 1 219 ? 8.433 6.795 1.941 1.00 97.19 219 LEU A O 1
ATOM 1725 N N . GLY A 1 220 ? 9.419 8.115 3.468 1.00 94.62 220 GLY A N 1
ATOM 1726 C CA . GLY A 1 220 ? 10.343 8.770 2.551 1.00 94.62 220 GLY A CA 1
ATOM 1727 C C . GLY A 1 220 ? 9.801 10.048 1.902 1.00 94.62 220 GLY A C 1
ATOM 1728 O O . GLY A 1 220 ? 8.603 10.331 1.861 1.00 94.62 220 GLY A O 1
ATOM 1729 N N . ARG A 1 221 ? 10.736 10.840 1.366 1.00 94.69 221 ARG A N 1
ATOM 1730 C CA . ARG A 1 221 ? 10.486 12.227 0.954 1.00 94.69 221 ARG A CA 1
ATOM 1731 C C . ARG A 1 221 ? 9.524 12.370 -0.225 1.00 94.69 221 ARG A C 1
ATOM 1733 O O . ARG A 1 221 ? 8.766 13.330 -0.270 1.00 94.69 221 ARG A O 1
ATOM 1740 N N . VAL A 1 222 ? 9.547 11.435 -1.173 1.00 93.31 222 VAL A N 1
ATOM 1741 C CA . VAL A 1 222 ? 8.692 11.488 -2.373 1.00 93.31 222 VAL A CA 1
ATOM 1742 C C . VAL A 1 222 ? 7.219 11.375 -1.989 1.00 93.31 222 VAL A C 1
ATOM 1744 O O . VAL A 1 222 ? 6.419 12.209 -2.405 1.00 93.31 222 VAL A O 1
ATOM 1747 N N . ALA A 1 223 ? 6.879 10.381 -1.161 1.00 97.06 223 ALA A N 1
ATOM 1748 C CA . ALA A 1 223 ? 5.521 10.195 -0.661 1.00 97.06 223 ALA A CA 1
ATOM 1749 C C . ALA A 1 223 ? 5.077 11.405 0.177 1.00 97.06 223 ALA A C 1
ATOM 1751 O O . ALA A 1 223 ? 3.964 11.889 0.003 1.00 97.06 223 ALA A O 1
ATOM 1752 N N . GLU A 1 224 ? 5.965 11.946 1.020 1.00 98.19 224 GLU A N 1
ATOM 1753 C CA . GLU A 1 224 ? 5.667 13.099 1.879 1.00 98.19 224 GLU A CA 1
ATOM 1754 C C . GLU A 1 224 ? 5.361 14.362 1.067 1.00 98.19 224 GLU A C 1
ATOM 1756 O O . GLU A 1 224 ? 4.341 15.016 1.286 1.00 98.19 224 GLU A O 1
ATOM 1761 N N . VAL A 1 225 ? 6.240 14.708 0.122 1.00 97.44 225 VAL A N 1
ATOM 1762 C CA . VAL A 1 225 ? 6.093 15.908 -0.711 1.00 97.44 225 VAL A CA 1
ATOM 1763 C C . VAL A 1 225 ? 4.855 15.794 -1.587 1.00 97.44 225 VAL A C 1
ATOM 1765 O O . VAL A 1 225 ? 4.095 16.760 -1.669 1.00 97.44 225 VAL A O 1
ATOM 1768 N N . ARG A 1 226 ? 4.620 14.626 -2.205 1.00 97.75 226 ARG A N 1
ATOM 1769 C CA . ARG A 1 226 ? 3.432 14.441 -3.039 1.00 97.75 226 ARG A CA 1
ATOM 1770 C C . ARG A 1 226 ? 2.164 14.520 -2.200 1.00 97.75 226 ARG A C 1
ATOM 1772 O O . ARG A 1 226 ? 1.332 15.360 -2.500 1.00 97.75 226 ARG A O 1
ATOM 1779 N N . ALA A 1 227 ? 2.043 13.744 -1.122 1.00 98.50 227 ALA A N 1
ATOM 1780 C CA . ALA A 1 227 ? 0.851 13.777 -0.274 1.00 98.50 227 ALA A CA 1
ATOM 1781 C C . ALA A 1 227 ? 0.545 15.193 0.232 1.00 98.50 227 ALA A C 1
ATOM 1783 O O . ALA A 1 227 ? -0.587 15.651 0.131 1.00 98.50 227 ALA A O 1
ATOM 1784 N N . ARG A 1 228 ? 1.562 15.933 0.696 1.00 98.50 228 ARG A N 1
ATOM 1785 C CA . ARG A 1 228 ? 1.380 17.319 1.145 1.00 98.50 228 ARG A CA 1
ATOM 1786 C C . ARG A 1 228 ? 0.867 18.230 0.032 1.00 98.50 228 ARG A C 1
ATOM 1788 O O . ARG A 1 228 ? 0.009 19.063 0.304 1.00 98.50 228 ARG A O 1
ATOM 1795 N N . ARG A 1 229 ? 1.400 18.103 -1.186 1.00 98.06 229 ARG A N 1
ATOM 1796 C CA . ARG A 1 229 ? 0.974 18.905 -2.339 1.00 98.06 229 ARG A CA 1
ATOM 1797 C C . ARG A 1 229 ? -0.485 18.626 -2.697 1.00 98.06 229 ARG A C 1
ATOM 1799 O O . ARG A 1 229 ? -1.256 19.571 -2.791 1.00 98.06 229 ARG A O 1
ATOM 1806 N N . GLU A 1 230 ? -0.851 17.359 -2.876 1.00 98.31 230 GLU A N 1
ATOM 1807 C CA . GLU A 1 230 ? -2.187 16.993 -3.367 1.00 98.31 230 GLU A CA 1
ATOM 1808 C C . GLU A 1 230 ? -3.271 17.281 -2.325 1.00 98.31 230 GLU A C 1
ATOM 1810 O O . GLU A 1 230 ? -4.297 17.864 -2.656 1.00 98.31 230 GLU A O 1
ATOM 1815 N N . LEU A 1 231 ? -3.019 16.963 -1.049 1.00 98.50 231 LEU A N 1
ATOM 1816 C CA . LEU A 1 231 ? -3.994 17.196 0.020 1.00 98.50 231 LEU A CA 1
ATOM 1817 C C . LEU A 1 231 ? -4.219 18.692 0.275 1.00 98.50 231 LEU A C 1
ATOM 1819 O O . LEU A 1 231 ? -5.362 19.117 0.414 1.00 98.50 231 LEU A O 1
ATOM 1823 N N . ARG A 1 232 ? -3.154 19.511 0.250 1.00 97.75 232 ARG A N 1
ATOM 1824 C CA . ARG A 1 232 ? -3.296 20.976 0.326 1.00 97.75 232 ARG A CA 1
ATOM 1825 C C . ARG A 1 232 ? -3.980 21.553 -0.907 1.00 97.75 232 ARG A C 1
ATOM 1827 O O . ARG A 1 232 ? -4.811 22.439 -0.762 1.00 97.75 232 ARG A O 1
ATOM 1834 N N . GLY A 1 233 ? -3.641 21.062 -2.100 1.00 97.75 233 GLY A N 1
ATOM 1835 C CA . GLY A 1 233 ? -4.275 21.488 -3.349 1.00 97.75 233 GLY A CA 1
ATOM 1836 C C . GLY A 1 233 ? -5.777 21.200 -3.381 1.00 97.75 233 GLY A C 1
ATOM 1837 O O . GLY A 1 233 ? -6.527 21.974 -3.961 1.00 97.75 233 GLY A O 1
ATOM 1838 N N . ALA A 1 234 ? -6.215 20.137 -2.702 1.00 97.75 234 ALA A N 1
ATOM 1839 C CA . ALA A 1 234 ? -7.622 19.789 -2.517 1.00 97.75 234 ALA A CA 1
ATOM 1840 C C . ALA A 1 234 ? -8.298 20.499 -1.322 1.00 97.75 234 ALA A C 1
ATOM 1842 O O . ALA A 1 234 ? -9.453 20.210 -1.026 1.00 97.75 234 ALA A O 1
ATOM 1843 N N . GLY A 1 235 ? -7.596 21.389 -0.609 1.00 97.50 235 GLY A N 1
ATOM 1844 C CA . GLY A 1 235 ? -8.142 22.105 0.549 1.00 97.50 235 GLY A CA 1
ATOM 1845 C C . GLY A 1 235 ? -8.417 21.224 1.774 1.00 97.50 235 GLY A C 1
ATOM 1846 O O . GLY A 1 235 ? -9.208 21.607 2.632 1.00 97.50 235 GLY A O 1
ATOM 1847 N N . LEU A 1 236 ? -7.793 20.044 1.871 1.00 97.06 236 LEU A N 1
ATOM 1848 C CA . LEU A 1 236 ? -7.994 19.129 2.992 1.00 97.06 236 LEU A CA 1
ATOM 1849 C C . LEU A 1 236 ? -7.089 19.491 4.174 1.00 97.06 236 LEU A C 1
ATOM 1851 O O . LEU A 1 236 ? -5.862 19.530 4.045 1.00 97.06 236 LEU A O 1
ATOM 1855 N N . ASP A 1 237 ? -7.693 19.670 5.349 1.00 94.75 237 ASP A N 1
ATOM 1856 C CA . ASP A 1 237 ? -6.977 19.855 6.615 1.00 94.75 237 ASP A CA 1
ATOM 1857 C C . ASP A 1 237 ? -6.510 18.503 7.183 1.00 94.75 237 ASP A C 1
ATOM 1859 O O . ASP A 1 237 ? -7.086 17.935 8.112 1.00 94.75 237 ASP A O 1
ATOM 1863 N N . VAL A 1 238 ? -5.490 17.930 6.540 1.00 97.75 238 VAL A N 1
ATOM 1864 C CA . VAL A 1 238 ? -4.885 16.647 6.917 1.00 97.75 238 VAL A CA 1
ATOM 1865 C C . VAL A 1 238 ? -3.395 16.845 7.152 1.00 97.75 238 VAL A C 1
ATOM 1867 O O . VAL A 1 238 ? -2.656 17.327 6.286 1.00 97.75 238 VAL A O 1
ATOM 1870 N N . GLU A 1 239 ? -2.920 16.440 8.327 1.00 98.19 239 GLU A N 1
ATOM 1871 C CA . GLU A 1 239 ? -1.513 16.569 8.680 1.00 98.19 239 GLU A CA 1
ATOM 1872 C C . GLU A 1 239 ? -0.666 15.564 7.882 1.00 98.19 239 GLU A C 1
ATOM 1874 O O . GLU A 1 239 ? -0.980 14.378 7.817 1.00 98.19 239 GLU A O 1
ATOM 1879 N N . VAL A 1 240 ? 0.445 16.016 7.286 1.00 98.69 240 VAL A N 1
ATOM 1880 C CA . VAL A 1 240 ? 1.376 15.146 6.542 1.00 98.69 240 VAL A CA 1
ATOM 1881 C C . VAL A 1 240 ? 2.768 15.218 7.149 1.00 98.69 240 VAL A C 1
ATOM 1883 O O . VAL A 1 240 ? 3.420 16.274 7.127 1.00 98.69 240 VAL A O 1
ATOM 1886 N N . ARG A 1 241 ? 3.253 14.076 7.644 1.00 98.19 241 ARG A N 1
ATOM 1887 C CA . ARG A 1 241 ? 4.554 13.938 8.310 1.00 98.19 241 ARG A CA 1
ATOM 1888 C C . ARG A 1 241 ? 5.356 12.797 7.700 1.00 98.19 241 ARG A C 1
ATOM 1890 O O . ARG A 1 241 ? 4.820 11.734 7.413 1.00 98.19 241 ARG A O 1
ATOM 1897 N N . GLY A 1 242 ? 6.647 13.036 7.492 1.00 96.25 242 GLY A N 1
ATOM 1898 C CA . GLY A 1 242 ? 7.569 12.031 6.974 1.00 96.25 242 GLY A CA 1
ATOM 1899 C C . GLY A 1 242 ? 8.207 11.202 8.088 1.00 96.25 242 GLY A C 1
ATOM 1900 O O . GLY A 1 242 ? 8.521 11.732 9.156 1.00 96.25 242 GLY A O 1
ATOM 1901 N N . ILE A 1 243 ? 8.449 9.925 7.797 1.00 95.88 243 ILE A N 1
ATOM 1902 C CA . ILE A 1 243 ? 9.432 9.079 8.485 1.00 95.88 243 ILE A CA 1
ATOM 1903 C C . ILE A 1 243 ? 10.489 8.602 7.476 1.00 95.88 243 ILE A C 1
ATOM 1905 O O . ILE A 1 243 ? 10.210 8.554 6.268 1.00 95.88 243 ILE A O 1
ATOM 1909 N N . PRO A 1 244 ? 11.702 8.233 7.921 1.00 92.56 244 PRO A N 1
ATOM 1910 C CA . PRO A 1 244 ? 12.713 7.663 7.037 1.00 92.56 244 PRO A CA 1
ATOM 1911 C C . PRO A 1 244 ? 12.183 6.426 6.307 1.00 92.56 244 PRO A C 1
ATOM 1913 O O . PRO A 1 244 ? 11.460 5.610 6.877 1.00 92.56 244 PRO A O 1
ATOM 1916 N N . HIS A 1 245 ? 12.570 6.242 5.045 1.00 94.06 245 HIS A N 1
ATOM 1917 C CA . HIS A 1 245 ? 12.202 5.032 4.309 1.00 94.06 245 HIS A CA 1
ATOM 1918 C C . HIS A 1 245 ? 13.058 3.832 4.773 1.00 94.06 245 HIS A C 1
ATOM 1920 O O . HIS A 1 245 ? 14.283 3.978 4.840 1.00 94.06 245 HIS A O 1
ATOM 1926 N N . PRO A 1 246 ? 12.485 2.626 4.973 1.00 94.62 246 PRO A N 1
ATOM 1927 C CA . PRO A 1 246 ? 13.207 1.431 5.449 1.00 94.62 246 PRO A CA 1
ATOM 1928 C C . PRO A 1 246 ? 14.193 0.810 4.441 1.00 94.62 246 PRO A C 1
ATOM 1930 O O . PRO A 1 246 ? 14.730 -0.273 4.678 1.00 94.62 246 PRO A O 1
ATOM 1933 N N . SER A 1 247 ? 14.438 1.455 3.295 1.00 91.44 247 SER A N 1
ATOM 1934 C CA . SER A 1 247 ? 15.160 0.824 2.183 1.00 91.44 247 SER A CA 1
ATOM 1935 C C . SER A 1 247 ? 16.640 0.655 2.520 1.00 91.44 247 SER A C 1
ATOM 1937 O O . SER A 1 247 ? 17.251 1.612 2.995 1.00 91.44 247 SER A O 1
ATOM 1939 N N . PRO A 1 248 ? 17.262 -0.491 2.187 1.00 86.19 248 PRO A N 1
ATOM 1940 C CA . PRO A 1 248 ? 18.700 -0.672 2.361 1.00 86.19 248 PRO A CA 1
ATOM 1941 C C . PRO A 1 248 ? 19.541 0.252 1.468 1.00 86.19 248 PRO A C 1
ATOM 1943 O O . PRO A 1 248 ? 20.723 0.437 1.745 1.00 86.19 248 PRO A O 1
ATOM 1946 N N . ARG A 1 249 ? 18.945 0.877 0.435 1.00 85.44 249 ARG A N 1
ATOM 1947 C CA . ARG A 1 249 ? 19.612 1.906 -0.386 1.00 85.44 249 ARG A CA 1
ATOM 1948 C C . ARG A 1 249 ? 19.908 3.187 0.399 1.00 85.44 249 ARG A C 1
ATOM 1950 O O . ARG A 1 249 ? 20.705 3.990 -0.064 1.00 85.44 249 ARG A O 1
ATOM 1957 N N . ASN A 1 250 ? 19.263 3.394 1.549 1.00 83.19 250 ASN A N 1
ATOM 1958 C CA . ASN A 1 250 ? 19.557 4.498 2.452 1.00 83.19 250 ASN A CA 1
ATOM 1959 C C . ASN A 1 250 ? 20.565 4.030 3.520 1.00 83.19 250 ASN A C 1
ATOM 1961 O O . ASN A 1 250 ? 20.174 3.267 4.407 1.00 83.19 250 ASN A O 1
ATOM 1965 N N . PRO A 1 251 ? 21.827 4.506 3.509 1.00 84.31 251 PRO A N 1
ATOM 1966 C CA . PRO A 1 251 ? 22.830 4.106 4.498 1.00 84.31 251 PRO A CA 1
ATOM 1967 C C . PRO A 1 251 ? 22.398 4.376 5.943 1.00 84.31 251 PRO A C 1
ATOM 1969 O O . PRO A 1 251 ? 22.731 3.602 6.837 1.00 84.31 251 PRO A O 1
ATOM 1972 N N . ARG A 1 252 ? 21.606 5.435 6.184 1.00 82.19 252 ARG A N 1
ATOM 1973 C CA . ARG A 1 252 ? 21.072 5.735 7.523 1.00 82.19 252 ARG A CA 1
ATOM 1974 C C . ARG A 1 252 ? 20.141 4.631 8.022 1.00 82.19 252 ARG A C 1
ATOM 1976 O O . ARG A 1 252 ? 20.272 4.216 9.165 1.00 82.19 252 ARG A O 1
ATOM 1983 N N . ALA A 1 253 ? 19.293 4.081 7.150 1.00 84.88 253 ALA A N 1
ATOM 1984 C CA . ALA A 1 253 ? 18.362 3.015 7.520 1.00 84.88 253 ALA A CA 1
ATOM 1985 C C . ALA A 1 253 ? 19.079 1.717 7.941 1.00 84.88 253 ALA A C 1
ATOM 1987 O O . ALA A 1 253 ? 18.553 0.939 8.735 1.00 84.88 253 ALA A O 1
ATOM 1988 N N . ASN A 1 254 ? 20.300 1.487 7.451 1.00 88.00 254 ASN A N 1
ATOM 1989 C CA . ASN A 1 254 ? 21.103 0.325 7.833 1.00 88.00 254 ASN A CA 1
ATOM 1990 C C . ASN A 1 254 ? 21.741 0.457 9.226 1.00 88.00 254 ASN A C 1
ATOM 1992 O O . ASN A 1 254 ? 22.209 -0.542 9.756 1.00 88.00 254 ASN A O 1
ATOM 1996 N N . ARG A 1 255 ? 21.720 1.652 9.835 1.00 87.50 255 ARG A N 1
ATOM 1997 C CA . ARG A 1 255 ? 22.284 1.938 11.167 1.00 87.50 255 ARG A CA 1
ATOM 1998 C C . ARG A 1 255 ? 21.227 2.014 12.278 1.00 87.50 255 ARG A C 1
ATOM 2000 O O . ARG A 1 255 ? 21.467 2.651 13.294 1.00 87.50 255 ARG A O 1
ATOM 2007 N N . GLY A 1 256 ? 20.060 1.393 12.080 1.00 89.75 256 GLY A N 1
ATOM 2008 C CA . GLY A 1 256 ? 18.994 1.345 13.092 1.00 89.75 256 GLY A CA 1
ATOM 2009 C C . GLY A 1 256 ? 17.703 2.066 12.699 1.00 89.75 256 GLY A C 1
ATOM 2010 O O . GLY A 1 256 ? 17.170 2.846 13.484 1.00 89.75 256 GLY A O 1
ATOM 2011 N N . TRP A 1 257 ? 17.168 1.783 11.502 1.00 95.75 257 TRP A N 1
ATOM 2012 C CA . TRP A 1 257 ? 15.899 2.362 11.032 1.00 95.75 257 TRP A CA 1
ATOM 2013 C C . TRP A 1 257 ? 14.739 2.212 12.027 1.00 95.75 257 TRP A C 1
ATOM 2015 O O . TRP A 1 257 ? 13.957 3.143 12.192 1.00 95.75 257 TRP A O 1
ATOM 2025 N N . GLU A 1 258 ? 14.619 1.058 12.691 1.00 94.56 258 GLU A N 1
ATOM 2026 C CA . GLU A 1 258 ? 13.503 0.786 13.608 1.00 94.56 258 GLU A CA 1
ATOM 2027 C C . GLU A 1 258 ? 13.467 1.752 14.796 1.00 94.56 258 GLU A C 1
ATOM 2029 O O . GLU A 1 258 ? 12.388 2.203 15.176 1.00 94.56 258 GLU A O 1
ATOM 2034 N N . GLY A 1 259 ? 14.632 2.108 15.349 1.00 94.75 259 GLY A N 1
ATOM 2035 C CA . GLY A 1 259 ? 14.734 3.069 16.449 1.00 94.75 259 GLY A CA 1
ATOM 2036 C C . GLY A 1 259 ? 14.312 4.473 16.020 1.00 94.75 259 GLY A C 1
ATOM 2037 O O . GLY A 1 259 ? 13.483 5.096 16.680 1.00 94.75 259 GLY A O 1
ATOM 2038 N N . GLU A 1 260 ? 14.810 4.937 14.870 1.00 94.75 260 GLU A N 1
ATOM 2039 C CA . GLU A 1 260 ? 14.462 6.251 14.310 1.00 94.75 260 GLU A CA 1
ATOM 2040 C C . GLU A 1 260 ? 12.965 6.337 13.961 1.00 94.75 260 GLU A C 1
ATOM 2042 O O . GLU A 1 260 ? 12.285 7.305 14.304 1.00 94.75 260 GLU A O 1
ATOM 2047 N N . ALA A 1 261 ? 12.417 5.292 13.334 1.00 96.19 261 ALA A N 1
ATOM 2048 C CA . ALA A 1 261 ? 10.997 5.213 13.017 1.00 96.19 261 ALA A CA 1
ATOM 2049 C C . ALA A 1 261 ? 10.131 5.169 14.286 1.00 96.19 261 ALA 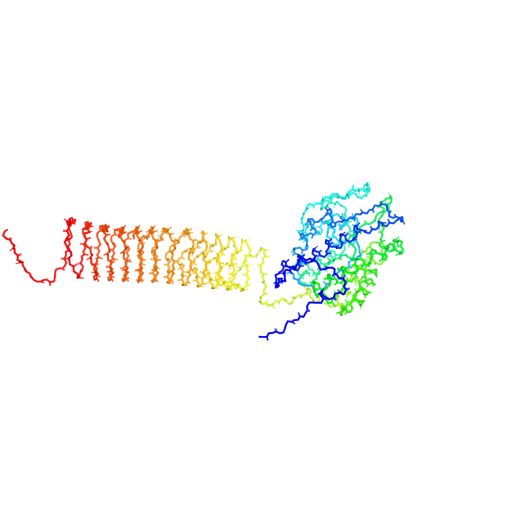A C 1
ATOM 2051 O O . ALA A 1 261 ? 9.125 5.874 14.355 1.00 96.19 261 ALA A O 1
ATOM 2052 N N . ARG A 1 262 ? 10.521 4.395 15.309 1.00 96.31 262 ARG A N 1
ATOM 2053 C CA . ARG A 1 262 ? 9.810 4.328 16.595 1.00 96.31 262 ARG A CA 1
ATOM 2054 C C . ARG A 1 262 ? 9.770 5.686 17.291 1.00 96.31 262 ARG A C 1
ATOM 2056 O O . ARG A 1 262 ? 8.682 6.105 17.680 1.00 96.31 262 ARG A O 1
ATOM 2063 N N . ALA A 1 263 ? 10.911 6.367 17.408 1.00 95.88 263 ALA A N 1
ATOM 2064 C CA . ALA A 1 263 ? 10.989 7.695 18.015 1.00 95.88 263 ALA A CA 1
ATOM 2065 C C . ALA A 1 263 ? 10.066 8.678 17.288 1.00 95.88 263 ALA A C 1
ATOM 2067 O O . ALA A 1 263 ? 9.242 9.353 17.905 1.00 95.88 263 ALA A O 1
ATOM 2068 N N . ARG A 1 264 ? 10.094 8.665 15.950 1.00 96.31 264 ARG A N 1
ATOM 2069 C CA . ARG A 1 264 ? 9.231 9.549 15.172 1.00 96.31 264 ARG A CA 1
ATOM 2070 C C . ARG A 1 264 ? 7.743 9.222 15.324 1.00 96.31 264 ARG A C 1
ATOM 2072 O O . ARG A 1 264 ? 6.924 10.132 15.383 1.00 96.31 264 ARG A O 1
ATOM 2079 N N . LEU A 1 265 ? 7.363 7.948 15.413 1.00 96.88 265 LEU A N 1
ATOM 2080 C CA . LEU A 1 265 ? 5.972 7.557 15.680 1.00 96.88 265 LEU A CA 1
ATOM 2081 C C . LEU A 1 265 ? 5.499 7.959 17.085 1.00 96.88 265 LEU A C 1
ATOM 2083 O O . LEU A 1 265 ? 4.303 8.188 17.279 1.00 96.88 265 LEU A O 1
ATOM 2087 N N . GLU A 1 266 ? 6.408 8.039 18.056 1.00 96.00 266 GLU A N 1
ATOM 2088 C CA . GLU A 1 266 ? 6.115 8.531 19.403 1.00 96.00 266 GLU A CA 1
ATOM 2089 C C . GLU A 1 266 ? 5.860 10.039 19.404 1.00 96.00 266 GLU A C 1
ATOM 2091 O O . GLU A 1 266 ? 4.820 10.471 19.902 1.00 96.00 266 GLU A O 1
ATOM 2096 N N . GLU A 1 267 ? 6.733 10.817 18.758 1.00 96.69 267 GLU A N 1
ATOM 2097 C CA . GLU A 1 267 ? 6.576 12.269 18.575 1.00 96.69 267 GLU A CA 1
ATOM 2098 C C . GLU A 1 267 ? 5.260 12.632 17.877 1.00 96.69 267 GLU A C 1
ATOM 2100 O O . GLU A 1 267 ? 4.595 13.598 18.242 1.00 96.69 267 GLU A O 1
ATOM 2105 N N . LEU A 1 268 ? 4.853 11.831 16.889 1.00 96.12 268 LEU A N 1
ATOM 2106 C CA . LEU A 1 268 ? 3.594 12.005 16.160 1.00 96.12 268 LEU A CA 1
ATOM 2107 C C . LEU A 1 268 ? 2.360 11.527 16.946 1.00 96.12 268 LEU A C 1
ATOM 2109 O O . LEU A 1 268 ? 1.245 11.570 16.431 1.00 96.12 268 LEU A O 1
ATOM 2113 N N . GLY A 1 269 ? 2.537 11.008 18.165 1.00 95.69 269 GLY A N 1
ATOM 2114 C CA . GLY A 1 269 ? 1.454 10.490 19.001 1.00 95.69 269 GLY A CA 1
ATOM 2115 C C . GLY A 1 269 ? 0.825 9.188 18.493 1.00 95.69 269 GLY A C 1
ATOM 2116 O O . GLY A 1 269 ? -0.138 8.705 19.092 1.00 95.69 269 GLY A O 1
ATOM 2117 N N . VAL A 1 270 ? 1.366 8.572 17.436 1.00 95.88 270 VAL A N 1
ATOM 2118 C CA . VAL A 1 270 ? 0.828 7.336 16.846 1.00 95.88 270 VAL A CA 1
ATOM 2119 C C . VAL A 1 270 ? 0.937 6.183 17.838 1.00 95.88 270 VAL A C 1
ATOM 2121 O O . VAL A 1 270 ? -0.016 5.423 17.993 1.00 95.88 270 VAL A O 1
ATOM 2124 N N . LEU A 1 271 ? 2.041 6.082 18.589 1.00 94.19 271 LEU A N 1
ATOM 2125 C CA . LEU A 1 271 ? 2.196 5.013 19.583 1.00 94.19 271 LEU A CA 1
ATOM 2126 C C . LEU A 1 271 ? 1.112 5.051 20.671 1.00 94.19 271 LEU A C 1
ATOM 2128 O O . LEU A 1 271 ? 0.701 3.995 21.147 1.00 94.19 271 LEU A O 1
ATOM 2132 N N . ARG A 1 272 ? 0.585 6.232 21.025 1.00 92.44 272 ARG A N 1
ATOM 2133 C CA . ARG A 1 272 ? -0.530 6.351 21.984 1.00 92.44 272 ARG A CA 1
ATOM 2134 C C . ARG A 1 272 ? -1.818 5.720 21.447 1.00 92.44 272 ARG A C 1
ATOM 2136 O O . ARG A 1 272 ? -2.570 5.139 22.219 1.00 92.44 272 ARG A O 1
ATOM 2143 N N . LEU A 1 273 ? -2.048 5.779 20.132 1.00 91.00 273 LEU A N 1
ATOM 2144 C CA . LEU A 1 273 ? -3.191 5.122 19.480 1.00 91.00 273 LEU A CA 1
ATOM 2145 C C . LEU A 1 273 ? -3.078 3.592 19.539 1.00 91.00 273 LEU A C 1
ATOM 2147 O O . LEU A 1 273 ? -4.080 2.890 19.701 1.00 91.00 273 LEU A O 1
ATOM 2151 N N . LEU A 1 274 ? -1.847 3.087 19.423 1.00 88.69 274 LEU A N 1
ATOM 2152 C CA . LEU A 1 274 ? -1.543 1.657 19.406 1.00 88.69 274 LEU A CA 1
ATOM 2153 C C . LEU A 1 274 ? -1.594 1.025 20.808 1.00 88.69 274 LEU A C 1
ATOM 2155 O O . LEU A 1 274 ? -2.083 -0.093 20.952 1.00 88.69 274 LEU A O 1
ATOM 2159 N N . ARG A 1 275 ? -1.170 1.753 21.852 1.00 80.38 275 ARG A N 1
ATOM 2160 C CA . ARG A 1 275 ? -1.121 1.309 23.264 1.00 80.38 275 ARG A CA 1
ATOM 2161 C C . ARG A 1 275 ? -2.479 1.329 23.993 1.00 80.38 275 ARG A C 1
ATOM 2163 O O . ARG A 1 275 ? -2.490 1.546 25.196 1.00 80.38 275 ARG A O 1
ATOM 2170 N N . GLY A 1 276 ? -3.608 1.181 23.291 1.00 57.72 276 GLY A N 1
ATOM 2171 C CA . GLY A 1 276 ? -4.959 1.376 23.850 1.00 57.72 276 GLY A CA 1
ATOM 2172 C C . GLY A 1 276 ? -5.116 0.891 25.303 1.00 57.72 276 GLY A C 1
ATOM 2173 O O . GLY A 1 276 ? -4.704 -0.223 25.617 1.00 57.72 276 GLY A O 1
ATOM 2174 N N . ARG A 1 277 ? -5.676 1.755 26.167 1.00 41.41 277 ARG A N 1
ATOM 2175 C CA . ARG A 1 277 ? -5.998 1.497 27.583 1.00 41.41 277 ARG A CA 1
ATOM 2176 C C . ARG A 1 277 ? -6.569 0.078 27.723 1.00 41.41 277 ARG A C 1
ATOM 2178 O O . ARG A 1 277 ? -7.632 -0.202 27.177 1.00 41.41 277 ARG A O 1
ATOM 2185 N N . GLY A 1 278 ? -5.866 -0.814 28.418 1.00 39.31 278 GLY A N 1
ATOM 2186 C CA . GLY A 1 278 ? -6.492 -2.031 28.923 1.00 39.31 278 GLY A CA 1
ATOM 2187 C C . GLY A 1 278 ? -7.567 -1.614 29.926 1.00 39.31 278 GLY A C 1
ATOM 2188 O O . GLY A 1 278 ? -7.248 -0.916 30.885 1.00 39.31 278 GLY A O 1
ATOM 2189 N N . GLY A 1 279 ? -8.825 -1.972 29.670 1.00 35.25 279 GLY A N 1
ATOM 2190 C CA . GLY A 1 279 ? -9.959 -1.664 30.545 1.00 35.25 279 GLY A CA 1
ATOM 2191 C C . GLY A 1 279 ? -10.991 -0.742 29.896 1.00 35.25 279 GLY A C 1
ATOM 2192 O O . GLY A 1 279 ? -10.806 0.472 29.829 1.00 35.25 279 GLY A O 1
ATOM 2193 N N . GLY A 1 280 ? -12.093 -1.337 29.444 1.00 28.47 280 GLY A N 1
ATOM 2194 C CA . GLY A 1 280 ? -13.277 -0.646 28.940 1.00 28.47 280 GLY A CA 1
ATOM 2195 C C . GLY A 1 280 ? -14.164 -1.620 28.173 1.00 28.47 280 GLY A C 1
ATOM 2196 O O . GLY A 1 280 ? -13.782 -2.071 27.099 1.00 28.47 280 GLY A O 1
ATOM 2197 N N . ALA A 1 281 ? -15.304 -1.974 28.765 1.00 35.84 281 ALA A N 1
ATOM 2198 C CA . ALA A 1 281 ? -16.357 -2.774 28.151 1.00 35.84 281 ALA A CA 1
ATOM 2199 C C . ALA A 1 281 ? -16.765 -2.195 26.782 1.00 35.84 281 ALA A C 1
ATOM 2201 O O . ALA A 1 281 ? -16.938 -0.983 26.670 1.00 35.84 281 ALA A O 1
ATOM 2202 N N . GLY A 1 282 ? -16.915 -3.051 25.767 1.00 34.91 282 GLY A N 1
ATOM 2203 C CA . GLY A 1 282 ? -17.442 -2.660 24.452 1.00 34.91 282 GLY A CA 1
ATOM 2204 C C . GLY A 1 282 ? -16.514 -2.951 23.271 1.00 34.91 282 GLY A C 1
ATOM 2205 O O . GLY A 1 282 ? -16.174 -2.043 22.518 1.00 34.91 282 GLY A O 1
ATOM 2206 N N . GLY A 1 283 ? -16.092 -4.203 23.094 1.00 35.34 283 GLY A N 1
ATOM 2207 C CA . GLY A 1 283 ? -15.425 -4.633 21.866 1.00 35.34 283 GLY A CA 1
ATOM 2208 C C . GLY A 1 283 ? -15.833 -6.055 21.511 1.00 35.34 283 GLY A C 1
ATOM 2209 O O . GLY A 1 283 ? -15.753 -6.920 22.379 1.00 35.34 283 GLY A O 1
ATOM 2210 N N . GLU A 1 284 ? -16.264 -6.255 20.262 1.00 36.75 284 GLU A N 1
ATOM 2211 C CA . GLU A 1 284 ? -16.440 -7.566 19.624 1.00 36.75 284 GLU A CA 1
ATOM 2212 C C . GLU A 1 284 ? -15.228 -8.460 19.930 1.00 36.75 284 GLU A C 1
ATOM 2214 O O . GLU A 1 284 ? -14.071 -8.061 19.737 1.00 36.75 284 GLU A O 1
ATOM 2219 N N . LEU A 1 285 ? -15.505 -9.650 20.452 1.00 37.28 285 LEU A N 1
ATOM 2220 C CA . LEU A 1 285 ? -14.528 -10.692 20.735 1.00 37.28 285 LEU A CA 1
ATOM 2221 C C . LEU A 1 285 ? -14.664 -11.727 19.618 1.00 37.28 285 LEU A C 1
ATOM 2223 O O . LEU A 1 285 ? -15.764 -12.225 19.456 1.00 37.28 285 LEU A O 1
ATOM 2227 N N . ASP A 1 286 ? -13.590 -12.036 18.878 1.00 39.25 286 ASP A N 1
ATOM 2228 C CA . ASP A 1 286 ? -13.483 -13.347 18.213 1.00 39.25 286 ASP A CA 1
ATOM 2229 C C . ASP A 1 286 ? -12.018 -13.779 17.909 1.00 39.25 286 ASP A C 1
ATOM 2231 O O . ASP A 1 286 ? -11.131 -12.993 17.514 1.00 39.25 286 ASP A O 1
ATOM 2235 N N . GLN A 1 287 ? -11.873 -15.099 18.048 1.00 30.75 287 GLN A N 1
ATOM 2236 C CA . GLN A 1 287 ? -10.903 -16.129 17.685 1.00 30.75 287 GLN A CA 1
ATOM 2237 C C . GLN A 1 287 ? -9.921 -16.552 18.775 1.00 30.75 287 GLN A C 1
ATOM 2239 O O . GLN A 1 287 ? -8.795 -16.057 18.829 1.00 30.75 287 GLN A O 1
ATOM 2244 N N . SER A 1 288 ? -10.385 -17.574 19.516 1.00 34.78 288 SER A N 1
ATOM 2245 C CA . SER A 1 288 ? -9.689 -18.528 20.398 1.00 34.78 288 SER A CA 1
ATOM 2246 C C . SER A 1 288 ? -9.684 -18.285 21.910 1.00 34.78 288 SER A C 1
ATOM 2248 O O . SER A 1 288 ? -8.730 -18.697 22.573 1.00 34.78 288 SER A O 1
ATOM 2250 N N . ASP A 1 289 ? -10.731 -17.695 22.481 1.00 41.38 289 ASP A N 1
ATOM 2251 C CA . ASP A 1 289 ? -10.796 -17.537 23.932 1.00 41.38 289 ASP A CA 1
ATOM 2252 C C . ASP A 1 289 ? -11.934 -18.393 24.516 1.00 41.38 289 ASP A C 1
ATOM 2254 O O . ASP A 1 289 ? -13.106 -18.108 24.305 1.00 41.38 289 ASP A O 1
ATOM 2258 N N . GLN A 1 290 ? -11.603 -19.419 25.309 1.00 43.34 290 GLN A N 1
ATOM 2259 C CA . GLN A 1 290 ? -12.558 -19.993 26.263 1.00 43.34 290 GLN A CA 1
ATOM 2260 C C . GLN A 1 290 ? -12.935 -18.887 27.252 1.00 43.34 290 GLN A C 1
ATOM 2262 O O . GLN A 1 290 ? -12.106 -18.456 28.063 1.00 43.34 290 GLN A O 1
ATOM 2267 N N . LEU A 1 291 ? -14.159 -18.371 27.169 1.00 48.28 291 LEU A N 1
ATOM 2268 C CA . LEU A 1 291 ? -14.566 -17.261 28.013 1.00 48.28 291 LEU A CA 1
ATOM 2269 C C . LEU A 1 291 ? -15.070 -17.798 29.351 1.00 48.28 291 LEU A C 1
ATOM 2271 O O . LEU A 1 291 ? -16.107 -18.442 29.443 1.00 48.28 291 LEU A O 1
ATOM 2275 N N . GLY A 1 292 ? -14.282 -17.546 30.401 1.00 51.84 292 GLY A N 1
ATOM 2276 C CA . GLY A 1 292 ? -14.647 -17.855 31.783 1.00 51.84 292 GLY A CA 1
ATOM 2277 C C . GLY A 1 292 ? -15.941 -17.168 32.250 1.00 51.84 292 GLY A C 1
ATOM 2278 O O . GLY A 1 292 ? -16.562 -16.380 31.540 1.00 51.84 292 GLY A O 1
ATOM 2279 N N . THR A 1 293 ? -16.326 -17.466 33.488 1.00 47.84 293 THR A N 1
ATOM 2280 C CA . THR A 1 293 ? -17.656 -17.224 34.070 1.00 47.84 293 THR A CA 1
ATOM 2281 C C . THR A 1 293 ? -18.187 -15.775 33.945 1.00 47.84 293 THR A C 1
ATOM 2283 O O . THR A 1 293 ? -17.503 -14.806 34.278 1.00 47.84 293 THR A O 1
ATOM 2286 N N . GLY A 1 294 ? -19.450 -15.615 33.515 1.00 48.72 294 GLY A N 1
ATOM 2287 C CA . GLY A 1 294 ? -20.246 -14.385 33.692 1.00 48.72 294 GLY A CA 1
ATOM 2288 C C . GLY A 1 294 ? -20.124 -13.249 32.655 1.00 48.72 294 GLY A C 1
ATOM 2289 O O . GLY A 1 294 ? -20.421 -12.098 32.994 1.00 48.72 294 GLY A O 1
ATOM 2290 N N . ARG A 1 295 ? -19.701 -13.508 31.409 1.00 58.53 295 ARG A N 1
ATOM 2291 C CA . ARG A 1 295 ? -19.583 -12.460 30.368 1.00 58.53 295 ARG A CA 1
ATOM 2292 C C . ARG A 1 295 ? -20.920 -12.009 29.758 1.00 58.53 295 ARG A C 1
ATOM 2294 O O . ARG A 1 295 ? -21.923 -12.713 29.822 1.00 58.53 295 ARG A O 1
ATOM 2301 N N . LYS A 1 296 ? -20.917 -10.803 29.168 1.00 55.94 296 LYS A N 1
ATOM 2302 C CA . LYS A 1 296 ? -22.065 -10.186 28.481 1.00 55.94 296 LYS A CA 1
ATOM 2303 C C . LYS A 1 296 ? -21.688 -9.726 27.067 1.00 55.94 296 LYS A C 1
ATOM 2305 O O . LYS A 1 296 ? -20.677 -9.039 26.926 1.00 55.94 296 LYS A O 1
ATOM 2310 N N . VAL A 1 297 ? -22.526 -10.037 26.083 1.00 55.47 297 VAL A N 1
ATOM 2311 C CA . VAL A 1 297 ? -22.492 -9.520 24.705 1.00 55.47 297 VAL A CA 1
ATOM 2312 C C . VAL A 1 297 ? -23.641 -8.516 24.549 1.00 55.47 297 VAL A C 1
ATOM 2314 O O . VAL A 1 297 ? -24.753 -8.798 24.995 1.00 55.47 297 VAL A O 1
ATOM 2317 N N . MET A 1 298 ? -23.359 -7.333 23.994 1.00 47.81 298 MET A N 1
ATOM 2318 C CA . MET A 1 298 ? -24.352 -6.287 23.703 1.00 47.81 298 MET A CA 1
ATOM 2319 C C . MET A 1 298 ? -24.189 -5.824 22.252 1.00 47.81 298 MET A C 1
ATOM 2321 O O . MET A 1 298 ? -23.080 -5.439 21.880 1.00 47.81 298 MET A O 1
ATOM 2325 N N . ASP A 1 299 ? -25.275 -5.860 21.478 1.00 44.72 299 ASP A N 1
ATOM 2326 C CA . ASP A 1 299 ? -25.422 -5.271 20.133 1.00 44.72 299 ASP A CA 1
ATOM 2327 C C . ASP A 1 299 ? -24.404 -5.740 19.065 1.00 44.72 299 ASP A C 1
ATOM 2329 O O . ASP A 1 299 ? -24.071 -5.000 18.136 1.00 44.72 299 ASP A O 1
ATOM 2333 N N . GLY A 1 300 ? -23.882 -6.966 19.185 1.00 51.91 300 GLY A N 1
ATOM 2334 C CA . GLY A 1 300 ? -22.925 -7.564 18.245 1.00 51.91 300 GLY A CA 1
ATOM 2335 C C . GLY A 1 300 ? -23.153 -9.065 18.068 1.00 51.91 300 GLY A C 1
ATOM 2336 O O . GLY A 1 300 ? -23.808 -9.685 18.907 1.00 51.91 300 GLY A O 1
ATOM 2337 N N . GLY A 1 301 ? -22.639 -9.628 16.970 1.00 47.38 301 GLY A N 1
ATOM 2338 C CA . GLY A 1 301 ? -22.749 -11.058 16.674 1.00 47.38 301 GLY A CA 1
ATOM 2339 C C . GLY A 1 301 ? -21.584 -11.879 17.228 1.00 47.38 301 GLY A C 1
ATOM 2340 O O . GLY A 1 301 ? -20.466 -11.363 17.312 1.00 47.38 301 GLY A O 1
ATOM 2341 N N . LEU A 1 302 ? -21.849 -13.128 17.615 1.00 49.53 302 LEU A N 1
ATOM 2342 C CA . LEU A 1 302 ? -20.806 -14.144 17.799 1.00 49.53 302 LEU A CA 1
ATOM 2343 C C . LEU A 1 302 ? -20.583 -14.843 16.448 1.00 49.53 302 LEU A C 1
ATOM 2345 O O . LEU A 1 302 ? -21.543 -15.129 15.735 1.00 49.53 302 LEU A O 1
ATOM 2349 N N . ASP A 1 303 ? -19.323 -15.036 16.056 1.00 49.16 303 ASP A N 1
ATOM 2350 C CA . ASP A 1 303 ? -18.970 -15.750 14.823 1.00 49.16 303 ASP A CA 1
ATOM 2351 C C . ASP A 1 303 ? -18.606 -17.203 15.196 1.00 49.16 303 ASP A C 1
ATOM 2353 O O . ASP A 1 303 ? -17.957 -17.441 16.207 1.00 49.16 303 ASP A O 1
ATOM 2357 N N . GLN A 1 304 ? -19.014 -18.163 14.358 1.00 45.28 304 GLN A N 1
ATOM 2358 C CA . GLN A 1 304 ? -18.935 -19.625 14.548 1.00 45.28 304 GLN A CA 1
ATOM 2359 C C . GLN A 1 304 ? -17.879 -20.151 15.550 1.00 45.28 304 GLN A C 1
ATOM 2361 O O . GLN A 1 304 ? -16.673 -20.032 15.303 1.00 45.28 304 GLN A O 1
ATOM 2366 N N . SER A 1 305 ? -18.330 -20.978 16.507 1.00 46.75 305 SER A N 1
ATOM 2367 C CA . SER A 1 305 ? -17.541 -21.790 17.467 1.00 46.75 305 SER A CA 1
ATOM 2368 C C . SER A 1 305 ? -17.204 -21.122 18.812 1.00 46.75 305 SER A C 1
ATOM 2370 O O . SER A 1 305 ? -16.212 -21.507 19.447 1.00 46.75 305 SER A O 1
ATOM 2372 N N . ASP A 1 306 ? -18.008 -20.165 19.280 1.00 53.06 306 ASP A N 1
ATOM 2373 C CA . ASP A 1 306 ? -17.768 -19.482 20.553 1.00 53.06 306 ASP A CA 1
ATOM 2374 C C . ASP A 1 306 ? -18.402 -20.219 21.758 1.00 53.06 306 ASP A C 1
ATOM 2376 O O . ASP A 1 306 ? -19.510 -20.759 21.711 1.00 53.06 306 ASP A O 1
ATOM 2380 N N . GLN A 1 307 ? -17.688 -20.245 22.896 1.00 57.34 307 GLN A N 1
ATOM 2381 C CA . GLN A 1 307 ? -18.185 -20.791 24.172 1.00 57.34 307 GLN A CA 1
ATOM 2382 C C . GLN A 1 307 ? -18.198 -19.711 25.262 1.00 57.34 307 GLN A C 1
ATOM 2384 O O . GLN A 1 307 ? -17.143 -19.244 25.704 1.00 57.34 307 GLN A O 1
ATOM 2389 N N . LEU A 1 308 ? -19.389 -19.347 25.754 1.00 54.38 308 LEU A N 1
ATOM 2390 C CA . LEU A 1 308 ? -19.564 -18.303 26.781 1.00 54.38 308 LEU A CA 1
ATOM 2391 C C . LEU A 1 308 ? -19.474 -18.811 28.236 1.00 54.38 308 LEU A C 1
ATOM 2393 O O . LEU A 1 308 ? -19.569 -18.012 29.173 1.00 54.38 308 LEU A O 1
ATOM 2397 N N . GLY A 1 309 ? -19.248 -20.113 28.440 1.00 58.38 309 GLY A N 1
ATOM 2398 C CA . GLY A 1 309 ? -19.039 -20.700 29.767 1.00 58.38 309 GLY A CA 1
ATOM 2399 C C . GLY A 1 309 ? -20.267 -20.582 30.680 1.00 58.38 309 GLY A C 1
ATOM 2400 O O . GLY A 1 309 ? -21.398 -20.533 30.219 1.00 58.38 309 GLY A O 1
ATOM 2401 N N . THR A 1 310 ? -20.086 -20.568 32.004 1.00 57.34 310 THR A N 1
ATOM 2402 C CA . THR A 1 310 ? -21.222 -20.503 32.941 1.00 57.34 310 THR A CA 1
ATOM 2403 C C . THR A 1 310 ? -21.742 -19.067 33.124 1.00 57.34 310 THR A C 1
ATOM 2405 O O . THR A 1 310 ? -20.984 -18.137 33.419 1.00 57.34 310 THR A O 1
ATOM 2408 N N . GLY A 1 311 ? -23.059 -18.876 32.983 1.00 54.94 311 GLY A N 1
ATOM 2409 C CA . GLY A 1 311 ? -23.747 -17.608 33.259 1.00 54.94 311 GLY A CA 1
ATOM 2410 C C . GLY A 1 311 ? -23.587 -16.501 32.206 1.00 54.94 311 GLY A C 1
ATOM 2411 O O . GLY A 1 311 ? -23.737 -15.324 32.554 1.00 54.94 311 GLY A O 1
ATOM 2412 N N . GLY A 1 312 ? -23.275 -16.849 30.953 1.00 63.22 312 GLY A N 1
ATOM 2413 C CA . GLY A 1 312 ? -23.181 -15.900 29.838 1.00 63.22 312 GLY A CA 1
ATOM 2414 C C . GLY A 1 312 ? -24.504 -15.177 29.540 1.00 63.22 312 GLY A C 1
ATOM 2415 O O . GLY A 1 312 ? -25.585 -15.724 29.769 1.00 63.22 312 GLY A O 1
ATOM 2416 N N . LYS A 1 313 ? -24.439 -13.931 29.052 1.00 62.50 313 LYS A N 1
ATOM 2417 C CA . LYS A 1 313 ? -25.626 -13.167 28.623 1.00 62.50 313 LYS A CA 1
ATOM 2418 C C . LYS A 1 313 ? -25.455 -12.540 27.243 1.00 62.50 313 LYS A C 1
ATOM 2420 O O . LYS A 1 313 ? -24.444 -11.883 27.012 1.00 62.50 313 LYS A O 1
ATOM 2425 N N . VAL A 1 314 ? -26.478 -12.639 26.406 1.00 60.31 314 VAL A N 1
ATOM 2426 C CA . VAL A 1 314 ? -26.592 -11.955 25.110 1.00 60.31 314 VAL A CA 1
ATOM 2427 C C . VAL A 1 314 ? -27.773 -10.986 25.177 1.00 60.31 314 VAL A C 1
ATOM 2429 O O . VAL A 1 314 ? -28.847 -11.370 25.642 1.00 60.31 314 VAL A O 1
ATOM 2432 N N . MET A 1 315 ? -27.560 -9.725 24.790 1.00 57.66 315 MET A N 1
ATOM 2433 C CA . MET A 1 315 ? -28.608 -8.700 24.687 1.00 57.66 315 MET A CA 1
ATOM 2434 C C . MET A 1 315 ? -28.521 -8.007 23.320 1.00 57.66 315 MET A C 1
ATOM 2436 O O . MET A 1 315 ? -27.467 -7.442 23.023 1.00 57.66 315 MET A O 1
ATOM 2440 N N . GLY A 1 316 ? -29.583 -8.039 22.508 1.00 50.66 316 GLY A N 1
ATOM 2441 C CA . GLY A 1 316 ? -29.655 -7.262 21.257 1.00 50.66 316 GLY A CA 1
ATOM 2442 C C . GLY A 1 316 ? -28.801 -7.774 20.085 1.00 50.66 316 GLY A C 1
ATOM 2443 O O . GLY A 1 316 ? -28.531 -7.015 19.157 1.00 50.66 316 GLY A O 1
ATOM 2444 N N . GLY A 1 317 ? -28.300 -9.015 20.133 1.00 58.09 317 GLY A N 1
ATOM 2445 C CA . GLY A 1 317 ? -27.344 -9.570 19.158 1.00 58.09 317 GLY A CA 1
ATOM 2446 C C . GLY A 1 317 ? -27.811 -10.874 18.499 1.00 58.09 317 GLY A C 1
ATOM 2447 O O . GLY A 1 317 ? -28.728 -11.526 18.998 1.00 58.09 317 GLY A O 1
ATOM 2448 N N . ALA A 1 318 ? -27.162 -11.252 17.393 1.00 55.75 318 ALA A N 1
ATOM 2449 C CA . ALA A 1 318 ? -27.361 -12.536 16.715 1.00 55.75 318 ALA A CA 1
ATOM 2450 C C . ALA A 1 318 ? -26.235 -13.514 17.087 1.00 55.75 318 ALA A C 1
ATOM 2452 O O . ALA A 1 318 ? -25.060 -13.161 16.986 1.00 55.75 318 ALA A O 1
ATOM 2453 N N . LEU A 1 319 ? -26.580 -14.719 17.529 1.00 54.31 319 LEU A N 1
ATOM 2454 C CA . LEU A 1 319 ? -25.624 -15.815 17.672 1.00 54.31 319 LEU A CA 1
ATOM 2455 C C . LEU A 1 319 ? -25.405 -16.462 16.301 1.00 54.31 319 LEU A C 1
ATOM 2457 O O . LEU A 1 319 ? -26.328 -16.531 15.490 1.00 54.31 319 LEU A O 1
ATOM 2461 N N . GLY A 1 320 ? -24.159 -16.809 15.996 1.00 52.75 320 GLY A N 1
ATOM 2462 C CA . GLY A 1 320 ? -23.788 -17.423 14.727 1.00 52.75 320 GLY A CA 1
ATOM 2463 C C . GLY A 1 320 ? -23.698 -18.934 14.888 1.00 52.75 320 GLY A C 1
ATOM 2464 O O . GLY A 1 320 ? -23.393 -19.424 15.962 1.00 52.75 320 GLY A O 1
ATOM 2465 N N . GLN A 1 321 ? -23.909 -19.673 13.800 1.00 53.69 321 GLN A N 1
ATOM 2466 C CA . GLN A 1 321 ? -23.950 -21.142 13.799 1.00 53.69 321 GLN A CA 1
ATOM 2467 C C . GLN A 1 321 ? -22.913 -21.817 14.725 1.00 53.69 321 GLN A C 1
ATOM 2469 O O . GLN A 1 321 ? -21.704 -21.687 14.497 1.00 53.69 321 GLN A O 1
ATOM 2474 N N . SER A 1 322 ? -23.405 -22.662 15.642 1.00 49.44 322 SER A N 1
ATOM 2475 C CA . SER A 1 322 ? -22.642 -23.587 16.497 1.00 49.44 322 SER A CA 1
ATOM 2476 C C . SER A 1 322 ? -22.036 -22.983 17.778 1.00 49.44 322 SER A C 1
ATOM 2478 O O . SER A 1 322 ? -20.918 -23.358 18.160 1.00 49.44 322 SER A O 1
ATOM 2480 N N . ASP A 1 323 ? -22.775 -22.122 18.481 1.00 58.44 323 ASP A N 1
ATOM 2481 C CA . ASP A 1 323 ? -22.361 -21.536 19.762 1.00 58.44 323 ASP A CA 1
ATOM 2482 C C . ASP A 1 323 ? -22.880 -22.325 20.987 1.00 58.44 323 ASP A C 1
ATOM 2484 O O . ASP A 1 323 ? -23.983 -22.876 20.996 1.00 58.44 323 ASP A O 1
ATOM 2488 N N . GLN A 1 324 ? -22.095 -22.387 22.078 1.00 62.03 324 GLN A N 1
ATOM 2489 C CA . GLN A 1 324 ? -22.514 -23.030 23.340 1.00 62.03 324 GLN A CA 1
ATOM 2490 C C . GLN A 1 324 ? -22.483 -22.054 24.530 1.00 62.03 324 GLN A C 1
ATOM 2492 O O . GLN A 1 324 ? -21.417 -21.614 24.977 1.00 62.03 324 GLN A O 1
ATOM 2497 N N . LEU A 1 325 ? -23.648 -21.765 25.129 1.00 58.12 325 LEU A N 1
ATOM 2498 C CA . LEU A 1 325 ? -23.769 -20.857 26.287 1.00 58.12 325 LEU A CA 1
ATOM 2499 C C . LEU A 1 325 ? -23.593 -21.535 27.658 1.00 58.12 325 LEU A C 1
ATOM 2501 O O . LEU A 1 325 ? -23.736 -20.869 28.685 1.00 58.12 325 LEU A O 1
ATOM 2505 N N . GLY A 1 326 ? -23.268 -22.832 27.702 1.00 64.00 326 GLY A N 1
ATOM 2506 C CA . GLY A 1 326 ? -22.931 -23.540 28.943 1.00 64.00 326 GLY A CA 1
ATOM 2507 C C . GLY A 1 326 ? -24.076 -23.580 29.967 1.00 64.00 326 GLY A C 1
ATOM 2508 O O . GLY A 1 326 ? -25.236 -23.709 29.613 1.00 64.00 326 GLY A O 1
ATOM 2509 N N . THR A 1 327 ? -23.784 -23.525 31.270 1.00 60.72 327 THR A N 1
ATOM 2510 C CA . THR A 1 327 ? -24.832 -23.591 32.311 1.00 60.72 327 THR A CA 1
ATOM 2511 C C . THR A 1 327 ? -25.364 -22.198 32.671 1.00 60.72 327 THR A C 1
ATOM 2513 O O . THR A 1 327 ? -24.586 -21.332 33.088 1.00 60.72 327 THR A O 1
ATOM 2516 N N . GLY A 1 328 ? -26.683 -21.993 32.623 1.00 58.09 328 GLY A N 1
ATOM 2517 C CA . GLY A 1 328 ? -27.347 -20.770 33.096 1.00 58.09 328 GLY A CA 1
ATOM 2518 C C . GLY A 1 328 ? -27.236 -19.554 32.168 1.00 58.09 328 GLY A C 1
ATOM 2519 O O . GLY A 1 328 ? -27.320 -18.418 32.651 1.00 58.09 328 GLY A O 1
ATOM 2520 N N . GLY A 1 329 ? -27.024 -19.779 30.868 1.00 65.12 329 GLY A N 1
ATOM 2521 C CA . GLY A 1 329 ? -26.990 -18.732 29.845 1.00 65.12 329 GLY A CA 1
ATOM 2522 C C . GLY A 1 329 ? -28.313 -17.961 29.729 1.00 65.12 329 GLY A C 1
ATOM 2523 O O . GLY A 1 329 ? -29.383 -18.497 30.030 1.00 65.12 329 GLY A O 1
ATOM 2524 N N . LYS A 1 330 ? -28.256 -16.686 29.326 1.00 65.31 330 LYS A N 1
ATOM 2525 C CA . LYS A 1 330 ? -29.454 -15.872 29.055 1.00 65.31 330 LYS A CA 1
ATOM 2526 C C . LYS A 1 330 ? -29.371 -15.149 27.718 1.00 65.31 330 LYS A C 1
ATOM 2528 O O . LYS A 1 330 ? -28.391 -14.449 27.480 1.00 65.31 330 LYS A O 1
ATOM 2533 N N . VAL A 1 331 ? -30.438 -15.214 26.936 1.00 63.12 331 VAL A N 1
ATOM 2534 C CA . VAL A 1 331 ? -30.632 -14.422 25.717 1.00 63.12 331 VAL A CA 1
ATOM 2535 C C . VAL A 1 331 ? -31.836 -13.507 25.930 1.00 63.12 331 VAL A C 1
ATOM 2537 O O . VAL A 1 331 ? -32.875 -13.956 26.416 1.00 63.12 331 VAL A O 1
ATOM 2540 N N . MET A 1 332 ? -31.671 -12.213 25.660 1.00 62.97 332 MET A N 1
ATOM 2541 C CA . MET A 1 332 ? -32.740 -11.212 25.728 1.00 62.97 332 MET A CA 1
ATOM 2542 C C . MET A 1 332 ? -32.743 -10.410 24.429 1.00 62.97 332 MET A C 1
ATOM 2544 O O . MET A 1 332 ? -31.707 -9.828 24.104 1.00 62.97 332 MET A O 1
ATOM 2548 N N . ASP A 1 333 ? -33.878 -10.365 23.728 1.00 58.22 333 ASP A N 1
ATOM 2549 C CA . ASP A 1 333 ? -34.047 -9.564 22.502 1.00 58.22 333 ASP A CA 1
ATOM 2550 C C . ASP A 1 333 ? -32.970 -9.881 21.438 1.00 58.22 333 ASP A C 1
ATOM 2552 O O . ASP A 1 333 ? -32.231 -9.013 20.981 1.00 58.22 333 ASP A O 1
ATOM 2556 N N . GLY A 1 334 ? -32.768 -11.170 21.144 1.00 60.03 334 GLY A N 1
ATOM 2557 C CA . GLY A 1 334 ? -31.706 -11.661 20.257 1.00 60.03 334 GLY A CA 1
ATOM 2558 C C . GLY A 1 334 ? -32.155 -12.836 19.389 1.00 60.03 334 GLY A C 1
ATOM 2559 O O . GLY A 1 334 ? -33.180 -13.464 19.663 1.00 60.03 334 GLY A O 1
ATOM 2560 N N . THR A 1 335 ? -31.386 -13.130 18.340 1.00 59.53 335 THR A N 1
ATOM 2561 C CA . THR A 1 335 ? -31.642 -14.244 17.407 1.00 59.53 335 THR A CA 1
ATOM 2562 C C . THR A 1 335 ? -30.621 -15.351 17.643 1.00 59.53 335 THR A C 1
ATOM 2564 O O . THR A 1 335 ? -29.422 -15.071 17.628 1.00 59.53 335 THR A O 1
ATOM 2567 N N . LEU A 1 336 ? -31.087 -16.579 17.872 1.00 57.66 336 LEU A N 1
ATOM 2568 C CA . LEU A 1 336 ? -30.258 -17.785 17.787 1.00 57.66 336 LEU A CA 1
ATOM 2569 C C . LEU A 1 336 ? -30.330 -18.326 16.355 1.00 57.66 336 LEU A C 1
ATOM 2571 O O . LEU A 1 336 ? -31.410 -18.330 15.759 1.00 57.66 336 LEU A O 1
ATOM 2575 N N . ASP A 1 337 ? -29.184 -18.697 15.783 1.00 57.25 337 ASP A N 1
ATOM 2576 C CA . ASP A 1 337 ? -29.098 -19.262 14.432 1.00 57.25 337 ASP A CA 1
ATOM 2577 C C . ASP A 1 337 ? -28.652 -20.725 14.525 1.00 57.25 337 ASP A C 1
ATOM 2579 O O . ASP A 1 337 ? -27.920 -21.110 15.428 1.00 57.25 337 ASP A O 1
ATOM 2583 N N . ARG A 1 338 ? -29.096 -21.545 13.573 1.00 57.09 338 ARG A N 1
ATOM 2584 C CA . ARG A 1 338 ? -29.118 -23.014 13.672 1.00 57.09 338 ARG A CA 1
ATOM 2585 C C . ARG A 1 338 ? -27.887 -23.648 14.347 1.00 57.09 338 ARG A C 1
ATOM 2587 O O . ARG A 1 338 ? -26.759 -23.462 13.877 1.00 57.09 338 ARG A O 1
ATOM 2594 N N . SER A 1 339 ? -28.140 -24.620 15.228 1.00 49.66 339 SER A N 1
ATOM 2595 C CA . SER A 1 339 ? -27.163 -25.499 15.917 1.00 49.66 339 SER A CA 1
ATOM 2596 C C . SER A 1 339 ? -26.582 -24.938 17.221 1.00 49.66 339 SER A C 1
ATOM 2598 O O . SER A 1 339 ? -25.528 -25.404 17.668 1.00 49.66 339 SER A O 1
ATOM 2600 N N . ASP A 1 340 ? -27.261 -23.982 17.850 1.00 60.81 340 ASP A N 1
ATOM 2601 C CA . ASP A 1 340 ? -26.822 -23.390 19.112 1.00 60.81 340 ASP A CA 1
ATOM 2602 C C . ASP A 1 340 ? -27.279 -24.222 20.327 1.00 60.81 340 ASP A C 1
ATOM 2604 O O . ASP A 1 340 ? -28.355 -24.827 20.344 1.00 60.81 340 ASP A O 1
ATOM 2608 N N . GLN A 1 341 ? -26.464 -24.275 21.391 1.00 64.75 341 GLN A N 1
ATOM 2609 C CA . GLN A 1 341 ? -26.791 -25.013 22.623 1.00 64.75 341 GLN A CA 1
ATOM 2610 C C . GLN A 1 341 ? -26.717 -24.133 23.878 1.00 64.75 341 GLN A C 1
ATOM 2612 O O . GLN A 1 341 ? -25.651 -23.672 24.296 1.00 64.75 341 GLN A O 1
ATOM 2617 N N . LEU A 1 342 ? -27.848 -23.976 24.572 1.00 59.75 342 LEU A N 1
ATOM 2618 C CA . LEU A 1 342 ? -27.952 -23.179 25.804 1.00 59.75 342 LEU A CA 1
ATOM 2619 C C . LEU A 1 342 ? -27.610 -23.946 27.093 1.00 59.75 342 LEU A C 1
ATOM 2621 O O . LEU A 1 342 ? -27.623 -23.348 28.171 1.00 59.75 342 LEU A O 1
ATOM 2625 N N . GLY A 1 343 ? -27.294 -25.242 26.989 1.00 65.62 343 GLY A N 1
ATOM 2626 C CA . GLY A 1 343 ? -26.875 -26.099 28.105 1.00 65.62 343 GLY A CA 1
ATOM 2627 C C . GLY A 1 343 ? -27.913 -26.199 29.234 1.00 65.62 343 GLY A C 1
ATOM 2628 O O . GLY A 1 343 ? -29.111 -26.161 29.000 1.00 65.62 343 GLY A O 1
ATOM 2629 N N . THR A 1 344 ? -27.498 -26.399 30.488 1.00 62.47 344 THR A N 1
ATOM 2630 C CA . THR A 1 344 ? -28.454 -26.595 31.600 1.00 62.47 344 THR A CA 1
ATOM 2631 C C . THR A 1 344 ? -28.958 -25.265 32.177 1.00 62.47 344 THR A C 1
ATOM 2633 O O . THR A 1 344 ? -28.151 -24.451 32.640 1.00 62.47 344 THR A O 1
ATOM 2636 N N . GLY A 1 345 ? -30.279 -25.074 32.258 1.00 60.50 345 GLY A N 1
ATOM 2637 C CA . GLY A 1 345 ? -30.917 -23.926 32.923 1.00 60.50 345 GLY A CA 1
ATOM 2638 C C . GLY A 1 345 ? -30.890 -22.609 32.136 1.00 60.50 345 GLY A C 1
ATOM 2639 O O . GLY A 1 345 ? -30.933 -21.536 32.752 1.00 60.50 345 GLY A O 1
ATOM 2640 N N . GLY A 1 346 ? -30.781 -22.683 30.806 1.00 66.06 346 GLY A N 1
ATOM 2641 C CA . GLY A 1 346 ? -30.815 -21.529 29.907 1.00 66.06 346 GLY A CA 1
ATOM 2642 C C . GLY A 1 346 ? -32.138 -20.753 29.961 1.00 66.06 346 GLY A C 1
ATOM 2643 O O . GLY A 1 346 ? -33.186 -21.305 30.312 1.00 66.06 346 GLY A O 1
ATOM 2644 N N . LYS A 1 347 ? -32.094 -19.450 29.653 1.00 66.81 347 LYS A N 1
ATOM 2645 C CA . LYS A 1 347 ? -33.292 -18.597 29.562 1.00 66.81 347 LYS A CA 1
ATOM 2646 C C . LYS A 1 347 ? -33.315 -17.771 28.284 1.00 66.81 347 LYS A C 1
ATOM 2648 O O . LYS A 1 347 ? -32.355 -17.043 28.040 1.00 66.81 347 LYS A O 1
ATOM 2653 N N . VAL A 1 348 ? -34.435 -17.797 27.571 1.00 62.94 348 VAL A N 1
ATOM 2654 C CA . VAL A 1 348 ? -34.699 -16.926 26.416 1.00 62.94 348 VAL A CA 1
ATOM 2655 C C . VAL A 1 348 ? -35.898 -16.036 26.740 1.00 62.94 348 VAL A C 1
ATOM 2657 O O . VAL A 1 348 ? -36.911 -16.517 27.246 1.00 62.94 348 VAL A O 1
ATOM 2660 N N . MET A 1 349 ? -35.763 -14.727 26.528 1.00 63.22 349 MET A N 1
ATOM 2661 C CA . MET A 1 349 ? -36.856 -13.761 26.687 1.00 63.22 349 MET A CA 1
ATOM 2662 C C . MET A 1 349 ? -36.949 -12.903 25.426 1.00 63.22 349 MET A C 1
ATOM 2664 O O . MET A 1 349 ? -35.950 -12.285 25.053 1.00 63.22 349 MET A O 1
ATOM 2668 N N . ASP A 1 350 ? -38.126 -12.890 24.796 1.00 58.16 350 ASP A N 1
ATOM 2669 C CA . ASP A 1 350 ? -38.439 -12.098 23.596 1.00 58.16 350 ASP A CA 1
ATOM 2670 C C . ASP A 1 350 ? -37.432 -12.306 22.438 1.00 58.16 350 ASP A C 1
ATOM 2672 O O . ASP A 1 350 ? -36.969 -11.354 21.818 1.00 58.16 350 ASP A O 1
ATOM 2676 N N . GLY A 1 351 ? -37.024 -13.558 22.187 1.00 59.72 351 GLY A N 1
ATOM 2677 C CA . GLY A 1 351 ? -36.053 -13.933 21.147 1.00 59.72 351 GLY A CA 1
ATOM 2678 C C . GLY A 1 351 ? -36.635 -14.852 20.068 1.00 59.72 351 GLY A C 1
ATOM 2679 O O . GLY A 1 351 ? -37.712 -15.424 20.245 1.00 59.72 351 GLY A O 1
ATOM 2680 N N . VAL A 1 352 ? -35.905 -15.004 18.958 1.00 58.53 352 VAL A N 1
ATOM 2681 C CA . VAL A 1 352 ? -36.242 -15.930 17.857 1.00 58.53 352 VAL A CA 1
ATOM 2682 C C . VAL A 1 352 ? -35.255 -17.096 17.861 1.00 58.53 352 VAL A C 1
ATOM 2684 O O . VAL A 1 352 ? -34.046 -16.857 17.828 1.00 58.53 352 VAL A O 1
ATOM 2687 N N . LEU A 1 353 ? -35.776 -18.327 17.899 1.00 56.47 353 LEU A N 1
ATOM 2688 C CA . LEU A 1 353 ? -35.010 -19.569 17.735 1.00 56.47 353 LEU A CA 1
ATOM 2689 C C . LEU A 1 353 ? -35.234 -20.152 16.331 1.00 56.47 353 LEU A C 1
ATOM 2691 O O . LEU A 1 353 ? -36.361 -20.157 15.815 1.00 56.47 353 LEU A O 1
ATOM 2695 N N . HIS A 1 354 ? -34.161 -20.644 15.710 1.00 56.44 354 HIS A N 1
ATOM 2696 C CA . HIS A 1 354 ? -34.178 -21.229 14.369 1.00 56.44 354 HIS A CA 1
ATOM 2697 C C . HIS A 1 354 ? -33.743 -22.701 14.419 1.00 56.44 354 HIS A C 1
ATOM 2699 O O . HIS A 1 354 ? -32.756 -23.021 15.054 1.00 56.44 354 HIS A O 1
ATOM 2705 N N . GLN A 1 355 ? -34.443 -23.576 13.687 1.00 53.81 355 GLN A N 1
ATOM 2706 C CA . GLN A 1 355 ? -34.185 -25.017 13.490 1.00 53.81 355 GLN A CA 1
ATOM 2707 C C . GLN A 1 355 ? -32.853 -25.593 14.024 1.00 53.81 355 GLN A C 1
ATOM 2709 O O . GLN A 1 355 ? -31.786 -25.246 13.512 1.00 53.81 355 GLN A O 1
ATOM 2714 N N . SER A 1 356 ? -32.933 -26.654 14.840 1.00 46.47 356 SER A N 1
ATOM 2715 C CA . SER A 1 356 ? -31.803 -27.454 15.375 1.00 46.47 356 SER A CA 1
ATOM 2716 C C . SER A 1 356 ? -31.122 -26.893 16.630 1.00 46.47 356 SER A C 1
ATOM 2718 O O . SER A 1 356 ? -29.991 -27.289 16.935 1.00 46.47 356 SER A O 1
ATOM 2720 N N . ASP A 1 357 ? -31.801 -26.028 17.379 1.00 56.41 357 ASP A N 1
ATOM 2721 C CA . ASP A 1 357 ? -31.276 -25.459 18.622 1.00 56.41 357 ASP A CA 1
ATOM 2722 C C . ASP A 1 357 ? -31.610 -26.360 19.830 1.00 56.41 357 ASP A C 1
ATOM 2724 O O . ASP A 1 357 ? -32.636 -27.040 19.874 1.00 56.41 357 ASP A O 1
ATOM 2728 N N . GLN A 1 358 ? -30.732 -26.410 20.843 1.00 60.84 358 GLN A N 1
ATOM 2729 C CA . GLN A 1 358 ? -30.948 -27.222 22.053 1.00 60.84 358 GLN A CA 1
ATOM 2730 C C . GLN A 1 358 ? -30.915 -26.383 23.335 1.00 60.84 358 GLN A C 1
ATOM 2732 O O . GLN A 1 358 ? -29.864 -25.928 23.797 1.00 60.84 358 GLN A O 1
ATOM 2737 N N . LEU A 1 359 ? -32.070 -26.278 23.999 1.00 56.91 359 LEU A N 1
ATOM 2738 C CA . LEU A 1 359 ? -32.218 -25.605 25.298 1.00 56.91 359 LEU A CA 1
ATOM 2739 C C . LEU A 1 359 ? -31.653 -26.396 26.491 1.00 56.91 359 LEU A C 1
ATOM 2741 O O . LEU A 1 359 ? -31.581 -25.858 27.596 1.00 56.91 359 LEU A O 1
ATOM 2745 N N . GLY A 1 360 ? -31.272 -27.663 26.288 1.00 62.25 360 GLY A N 1
ATOM 2746 C CA . GLY A 1 360 ? -30.766 -28.556 27.334 1.00 62.25 360 GLY A CA 1
ATOM 2747 C C . GLY A 1 360 ? -31.782 -28.832 28.456 1.00 62.25 360 GLY A C 1
ATOM 2748 O O . GLY A 1 360 ? -32.991 -28.800 28.246 1.00 62.25 360 GLY A O 1
ATOM 2749 N N . THR A 1 361 ? -31.312 -29.162 29.665 1.00 61.16 361 THR A N 1
ATOM 2750 C CA . THR A 1 361 ? -32.194 -29.526 30.796 1.00 61.16 361 THR A CA 1
ATOM 2751 C C . THR A 1 361 ? -32.664 -28.293 31.577 1.00 61.16 361 THR A C 1
ATOM 2753 O O . THR A 1 361 ? -31.832 -27.500 32.036 1.00 61.16 361 THR A O 1
ATOM 2756 N N . GLY A 1 362 ? -33.970 -28.170 31.835 1.00 57.41 362 GLY A N 1
ATOM 2757 C CA . GLY A 1 3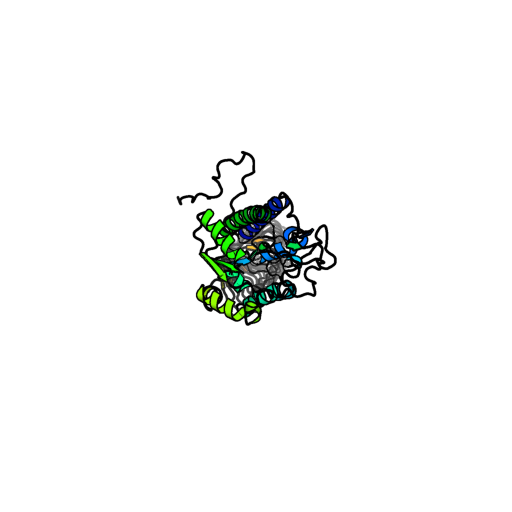62 ? -34.549 -27.147 32.717 1.00 57.41 362 GLY A CA 1
ATOM 2758 C C . GLY A 1 362 ? -34.589 -25.724 32.143 1.00 57.41 362 GLY A C 1
ATOM 2759 O O . GLY A 1 362 ? -34.548 -24.760 32.916 1.00 57.41 362 GLY A O 1
ATOM 2760 N N . GLY A 1 363 ? -34.624 -25.585 30.815 1.00 63.09 363 GLY A N 1
ATOM 2761 C CA . GLY A 1 363 ? -34.741 -24.298 30.126 1.00 63.09 363 GLY A CA 1
ATOM 2762 C C . GLY A 1 363 ? -36.058 -23.566 30.426 1.00 63.09 363 GLY A C 1
ATOM 2763 O O . GLY A 1 363 ? -37.076 -24.190 30.742 1.00 63.09 363 GLY A O 1
ATOM 2764 N N . ARG A 1 364 ? -36.041 -22.227 30.357 1.00 63.38 364 ARG A N 1
ATOM 2765 C CA . ARG A 1 364 ? -37.241 -21.389 30.534 1.00 63.38 364 ARG A CA 1
ATOM 2766 C C . ARG A 1 364 ? -37.359 -20.321 29.460 1.00 63.38 364 ARG A C 1
ATOM 2768 O O . ARG A 1 364 ? -36.406 -19.576 29.244 1.00 63.38 364 ARG A O 1
ATOM 2775 N N . GLU A 1 365 ? -38.563 -20.165 28.931 1.00 57.31 365 GLU A N 1
ATOM 2776 C CA . GLU A 1 365 ? -38.843 -19.209 27.864 1.00 57.31 365 GLU A CA 1
ATOM 2777 C C . GLU A 1 365 ? -40.094 -18.382 28.134 1.00 57.31 365 GLU A C 1
ATOM 2779 O O . GLU A 1 365 ? -41.034 -18.837 28.794 1.00 57.31 365 GLU A O 1
ATOM 2784 N N . THR A 1 366 ? -40.066 -17.137 27.663 1.00 55.97 366 THR A N 1
ATOM 2785 C CA . THR A 1 366 ? -41.169 -16.179 27.775 1.00 55.97 366 THR A CA 1
ATOM 2786 C C . THR A 1 366 ? -41.222 -15.316 26.510 1.00 55.97 366 THR A C 1
ATOM 2788 O O . THR A 1 366 ? -40.244 -14.616 26.239 1.00 55.97 366 THR A O 1
ATOM 2791 N N . GLY A 1 367 ? -42.337 -15.354 25.768 1.00 47.91 367 GLY A N 1
ATOM 2792 C CA . GLY A 1 367 ? -42.628 -14.410 24.672 1.00 47.91 367 GLY A CA 1
ATOM 2793 C C . GLY A 1 367 ? -41.872 -14.601 23.342 1.00 47.91 367 GLY A C 1
ATOM 2794 O O . GLY A 1 367 ? -41.751 -13.640 22.590 1.00 47.91 367 GLY A O 1
ATOM 2795 N N . GLY A 1 368 ? -41.335 -15.794 23.051 1.00 56.03 368 GLY A N 1
ATOM 2796 C CA . GLY A 1 368 ? -40.579 -16.088 21.816 1.00 56.03 368 GLY A CA 1
ATOM 2797 C C . GLY A 1 368 ? -41.390 -16.775 20.701 1.00 56.03 368 GLY A C 1
ATOM 2798 O O . GLY A 1 368 ? -42.512 -17.222 20.928 1.00 56.03 368 GLY A O 1
ATOM 2799 N N . SER A 1 369 ? -40.799 -16.875 19.500 1.00 52.84 369 SER A N 1
ATOM 2800 C CA . SER A 1 369 ? -41.341 -17.585 18.321 1.00 52.84 369 SER A CA 1
ATOM 2801 C C . SER A 1 369 ? -40.402 -18.722 17.896 1.00 52.84 369 SER A C 1
ATOM 2803 O O . SER A 1 369 ? -39.200 -18.486 17.754 1.00 52.84 369 SER A O 1
ATOM 2805 N N . PHE A 1 370 ? -40.950 -19.914 17.632 1.00 52.25 370 PHE A N 1
ATOM 2806 C CA . PHE A 1 370 ? -40.211 -21.106 17.178 1.00 52.25 370 PHE A CA 1
ATOM 2807 C C . PHE A 1 370 ? -40.305 -21.337 15.663 1.00 52.25 370 PHE A C 1
ATOM 2809 O O . PHE A 1 370 ? -41.319 -21.009 15.048 1.00 52.25 370 PHE A O 1
ATOM 2816 N N . SER A 1 371 ? -39.267 -21.948 15.069 1.00 42.47 371 SER A N 1
ATOM 2817 C CA . SER A 1 371 ? -39.278 -22.428 13.675 1.00 42.47 371 SER A CA 1
ATOM 2818 C C . SER A 1 371 ? -38.682 -23.848 13.561 1.00 42.47 371 SER A C 1
ATOM 2820 O O . SER A 1 371 ? -37.465 -23.967 13.493 1.00 42.47 371 SER A O 1
ATOM 2822 N N . GLN A 1 372 ? -39.543 -24.874 13.455 1.00 41.41 372 GLN A N 1
ATOM 2823 C CA . GLN A 1 372 ? -39.305 -26.286 13.061 1.00 41.41 372 GLN A CA 1
ATOM 2824 C C . GLN A 1 372 ? -38.211 -27.122 13.786 1.00 41.41 372 GLN A C 1
ATOM 2826 O O . GLN A 1 372 ? -37.024 -26.824 13.707 1.00 41.41 372 GLN A O 1
ATOM 2831 N N . SER A 1 373 ? -38.619 -28.294 14.298 1.00 39.31 373 SER A N 1
ATOM 2832 C CA . SER A 1 373 ? -37.811 -29.474 14.667 1.00 39.31 373 SER A CA 1
ATOM 2833 C C . SER A 1 373 ? -36.662 -29.243 15.655 1.00 39.31 373 SER A C 1
ATOM 2835 O O . SER A 1 373 ? -35.492 -29.224 15.257 1.00 39.31 373 SER A O 1
ATOM 2837 N N . ASP A 1 374 ? -36.989 -29.168 16.946 1.00 46.75 374 ASP A N 1
ATOM 2838 C CA . ASP A 1 374 ? -36.012 -29.077 18.035 1.00 46.75 374 ASP A CA 1
ATOM 2839 C C . ASP A 1 374 ? -36.064 -30.324 18.942 1.00 46.75 374 ASP A C 1
ATOM 2841 O O . ASP A 1 374 ? -37.122 -30.797 19.352 1.00 46.75 374 ASP A O 1
ATOM 2845 N N . GLN A 1 375 ? -34.900 -30.882 19.305 1.00 50.56 375 GLN A N 1
ATOM 2846 C CA . GLN A 1 375 ? -34.828 -31.898 20.364 1.00 50.56 375 GLN A CA 1
ATOM 2847 C C . GLN A 1 375 ? -34.898 -31.199 21.722 1.00 50.56 375 GLN A C 1
ATOM 2849 O O . GLN A 1 375 ? -33.883 -30.800 22.302 1.00 50.56 375 GLN A O 1
ATOM 2854 N N . LEU A 1 376 ? -36.121 -31.034 22.215 1.00 51.84 376 LEU A N 1
ATOM 2855 C CA . LEU A 1 376 ? -36.409 -30.364 23.474 1.00 51.84 376 LEU A CA 1
ATOM 2856 C C . LEU A 1 376 ? -35.980 -31.274 24.641 1.00 51.84 376 LEU A C 1
ATOM 2858 O O . LEU A 1 376 ? -36.380 -32.431 24.753 1.00 51.84 376 LEU A O 1
ATOM 2862 N N . GLY A 1 377 ? -35.060 -30.775 25.473 1.00 55.62 377 GLY A N 1
ATOM 2863 C CA . GLY A 1 377 ? -34.498 -31.511 26.610 1.00 55.62 377 GLY A CA 1
ATOM 2864 C C . GLY A 1 377 ? -35.516 -31.775 27.730 1.00 55.62 377 GLY A C 1
ATOM 2865 O O . GLY A 1 377 ? -36.718 -31.656 27.559 1.00 55.62 377 GLY A O 1
ATOM 2866 N N . THR A 1 378 ? -35.054 -32.139 28.928 1.00 56.56 378 THR A N 1
ATOM 2867 C CA . THR A 1 378 ? -35.958 -32.490 30.041 1.00 56.56 378 THR A CA 1
ATOM 2868 C C . THR A 1 378 ? -36.361 -31.279 30.896 1.00 56.56 378 THR A C 1
ATOM 2870 O O . THR A 1 378 ? -35.502 -30.531 31.378 1.00 56.56 378 THR A O 1
ATOM 2873 N N . GLY A 1 379 ? -37.661 -31.114 31.173 1.00 55.28 379 GLY A N 1
ATOM 2874 C CA . GLY A 1 379 ? -38.191 -30.216 32.209 1.00 55.28 379 GLY A CA 1
ATOM 2875 C C . GLY A 1 379 ? -38.318 -28.741 31.808 1.00 55.28 379 GLY A C 1
ATOM 2876 O O . GLY A 1 379 ? -38.089 -27.860 32.650 1.00 55.28 379 GLY A O 1
ATOM 2877 N N . ARG A 1 380 ? -38.664 -28.469 30.548 1.00 63.75 380 ARG A N 1
ATOM 2878 C CA . ARG A 1 380 ? -38.874 -27.131 29.972 1.00 63.75 380 ARG A CA 1
ATOM 2879 C C . ARG A 1 380 ? -40.094 -26.424 30.578 1.00 63.75 380 ARG A C 1
ATOM 2881 O O . ARG A 1 380 ? -41.047 -27.055 31.041 1.00 63.75 380 ARG A O 1
ATOM 2888 N N . ARG A 1 381 ? -40.052 -25.084 30.612 1.00 59.03 381 ARG A N 1
ATOM 2889 C CA . ARG A 1 381 ? -41.204 -24.230 30.957 1.00 59.03 381 ARG A CA 1
ATOM 2890 C C . ARG A 1 381 ? -41.377 -23.089 29.962 1.00 59.03 381 ARG A C 1
ATOM 2892 O O . ARG A 1 381 ? -40.504 -22.221 29.903 1.00 59.03 381 ARG A O 1
ATOM 2899 N N . GLU A 1 382 ? -42.528 -23.038 29.309 1.00 58.41 382 GLU A N 1
ATOM 2900 C CA . GLU A 1 382 ? -42.891 -21.997 28.344 1.00 58.41 382 GLU A CA 1
ATOM 2901 C C . GLU A 1 382 ? -44.063 -21.136 28.833 1.00 58.41 382 GLU A C 1
ATOM 2903 O O . GLU A 1 382 ? -44.963 -21.624 29.517 1.00 58.41 382 GLU A O 1
ATOM 2908 N N . PHE A 1 383 ? -44.032 -19.843 28.498 1.00 54.22 383 PHE A N 1
ATOM 2909 C CA . PHE A 1 383 ? -45.095 -18.879 28.783 1.00 54.22 383 PHE A CA 1
ATOM 2910 C C . PHE A 1 383 ? -45.387 -18.019 27.535 1.00 54.22 383 PHE A C 1
ATOM 2912 O O . PHE A 1 383 ? -44.575 -17.154 27.193 1.00 54.22 383 PHE A O 1
ATOM 2919 N N . GLY A 1 384 ? -46.556 -18.221 26.912 1.00 49.06 384 GLY A N 1
ATOM 2920 C CA . GLY A 1 384 ? -47.155 -17.312 25.920 1.00 49.06 384 GLY A CA 1
ATOM 2921 C C . GLY A 1 384 ? -46.546 -17.274 24.506 1.00 49.06 384 GLY A C 1
ATOM 2922 O O . GLY A 1 384 ? -46.522 -16.193 23.921 1.00 49.06 384 GLY A O 1
ATOM 2923 N N . GLY A 1 385 ? -46.035 -18.393 23.975 1.00 55.72 385 GLY A N 1
ATOM 2924 C CA . GLY A 1 385 ? -45.499 -18.509 22.604 1.00 55.72 385 GLY A CA 1
ATOM 2925 C C . GLY A 1 385 ? -46.487 -19.104 21.582 1.00 55.72 385 GLY A C 1
ATOM 2926 O O . GLY A 1 385 ? -47.507 -19.680 21.961 1.00 55.72 385 GLY A O 1
ATOM 2927 N N . SER A 1 386 ? -46.185 -18.957 20.284 1.00 51.22 386 SER A N 1
ATOM 2928 C CA . SER A 1 386 ? -46.886 -19.636 19.177 1.00 51.22 386 SER A CA 1
ATOM 2929 C C . SER A 1 386 ? -45.941 -20.645 18.511 1.00 51.22 386 SER A C 1
ATOM 2931 O O . SER A 1 386 ? -44.883 -20.234 18.022 1.00 51.22 386 SER A O 1
ATOM 2933 N N . GLN A 1 387 ? -46.305 -21.931 18.483 1.00 53.91 387 GLN A N 1
ATOM 2934 C CA . GLN A 1 387 ? -45.493 -23.011 17.900 1.00 53.91 387 GLN A CA 1
ATOM 2935 C C . GLN A 1 387 ? -46.092 -23.488 16.563 1.00 53.91 387 GLN A C 1
ATOM 2937 O O . GLN A 1 387 ? -47.273 -23.814 16.532 1.00 53.91 387 GLN A O 1
ATOM 2942 N N . PRO A 1 388 ? -45.332 -23.503 15.446 1.00 41.19 388 PRO A N 1
ATOM 2943 C CA . PRO A 1 388 ? -45.917 -23.725 14.124 1.00 41.19 388 PRO A CA 1
ATOM 2944 C C . PRO A 1 388 ? -45.606 -25.101 13.495 1.00 41.19 388 PRO A C 1
ATOM 2946 O O . PRO A 1 388 ? -45.325 -25.112 12.302 1.00 41.19 388 PRO A O 1
ATOM 2949 N N . GLN A 1 389 ? -45.649 -26.216 14.249 1.00 44.81 389 GLN A N 1
ATOM 2950 C CA . GLN A 1 389 ? -45.826 -27.630 13.798 1.00 44.81 389 GLN A CA 1
ATOM 2951 C C . GLN A 1 389 ? -44.829 -28.659 14.374 1.00 44.81 389 GLN A C 1
ATOM 2953 O O . GLN A 1 389 ? -43.614 -28.478 14.270 1.00 44.81 389 GLN A O 1
ATOM 2958 N N . SER A 1 390 ? -45.414 -29.782 14.818 1.00 43.06 390 SER A N 1
ATOM 2959 C CA . SER A 1 390 ? -44.916 -31.152 15.056 1.00 43.06 390 SER A CA 1
ATOM 2960 C C . SER A 1 390 ? -43.562 -31.330 15.756 1.00 43.06 390 SER A C 1
ATOM 2962 O O . SER A 1 390 ? -42.536 -31.460 15.082 1.00 43.06 390 SER A O 1
ATOM 2964 N N . ASP A 1 391 ? -43.574 -31.501 17.081 1.00 50.31 391 ASP A N 1
ATOM 2965 C CA . ASP A 1 391 ? -42.411 -31.923 17.871 1.00 50.31 391 ASP A CA 1
ATOM 2966 C C . ASP A 1 391 ? -42.728 -32.998 18.944 1.00 50.31 391 ASP A C 1
ATOM 2968 O O . ASP A 1 391 ? -43.831 -33.124 19.480 1.00 50.31 391 ASP A O 1
ATOM 2972 N N . GLN A 1 392 ? -41.713 -33.811 19.279 1.00 52.88 392 GLN A N 1
ATOM 2973 C CA . GLN A 1 392 ? -41.736 -34.709 20.444 1.00 52.88 392 GLN A CA 1
ATOM 2974 C C . GLN A 1 392 ? -41.238 -33.948 21.679 1.00 52.88 392 GLN A C 1
ATOM 2976 O O . GLN A 1 392 ? -40.038 -33.702 21.824 1.00 52.88 392 GLN A O 1
ATOM 2981 N N . LEU A 1 393 ? -42.144 -33.604 22.591 1.00 56.16 393 LEU A N 1
ATOM 2982 C CA . LEU A 1 393 ? -41.823 -32.931 23.849 1.00 56.16 393 LEU A CA 1
ATOM 2983 C C . LEU A 1 393 ? -41.220 -33.915 24.868 1.00 56.16 393 LEU A C 1
ATOM 2985 O O . LEU A 1 393 ? -41.571 -35.099 24.937 1.00 56.16 393 LEU A O 1
ATOM 2989 N N . GLY A 1 394 ? -40.285 -33.419 25.678 1.00 57.25 394 GLY A N 1
ATOM 2990 C CA . GLY A 1 394 ? -39.502 -34.199 26.627 1.00 57.25 394 GLY A CA 1
ATOM 2991 C C . GLY A 1 394 ? -40.265 -34.574 27.903 1.00 57.25 394 GLY A C 1
ATOM 2992 O O . GLY A 1 394 ? -41.428 -34.242 28.135 1.00 57.25 394 GLY A O 1
ATOM 2993 N N . THR A 1 395 ? -39.603 -35.312 28.798 1.00 58.69 395 THR A N 1
ATOM 2994 C CA . THR A 1 395 ? -40.214 -35.730 30.070 1.00 58.69 395 THR A CA 1
ATOM 2995 C C . THR A 1 395 ? -40.374 -34.547 31.037 1.00 58.69 395 THR A C 1
ATOM 2997 O O . THR A 1 395 ? -39.373 -33.953 31.451 1.00 58.69 395 THR A O 1
ATOM 3000 N N . GLY A 1 396 ? -41.603 -34.287 31.500 1.00 58.34 396 GLY A N 1
ATOM 3001 C CA . GLY A 1 396 ? -41.898 -33.329 32.578 1.00 58.34 396 GLY A CA 1
ATOM 3002 C C . GLY A 1 396 ? -42.034 -31.858 32.165 1.00 58.34 396 GLY A C 1
ATOM 3003 O O . GLY A 1 396 ? -41.946 -30.980 33.036 1.00 58.34 396 GLY A O 1
ATOM 3004 N N . ASP A 1 397 ? -42.249 -31.596 30.880 1.00 62.28 397 ASP A N 1
ATOM 3005 C CA . ASP A 1 397 ? -42.385 -30.251 30.318 1.00 62.28 397 ASP A CA 1
ATOM 3006 C C . ASP A 1 397 ? -43.712 -29.575 30.711 1.00 62.28 397 ASP A C 1
ATOM 3008 O O . ASP A 1 397 ? -44.691 -30.231 31.092 1.00 62.28 397 ASP A O 1
ATOM 3012 N N . ARG A 1 398 ? -43.722 -28.235 30.726 1.00 62.31 398 ARG A N 1
ATOM 3013 C CA . ARG A 1 398 ? -44.896 -27.431 31.102 1.00 62.31 398 ARG A CA 1
ATOM 3014 C C . ARG A 1 398 ? -45.102 -26.236 30.186 1.00 62.31 398 ARG A C 1
ATOM 3016 O O . ARG A 1 398 ? -44.200 -25.409 30.053 1.00 62.31 398 ARG A O 1
ATOM 3023 N N . GLU A 1 399 ? -46.335 -26.066 29.745 1.00 60.84 399 GLU A N 1
ATOM 3024 C CA . GLU A 1 399 ? -46.759 -24.962 28.890 1.00 60.84 399 GLU A CA 1
ATOM 3025 C C . GLU A 1 399 ? -47.894 -24.166 29.527 1.00 60.84 399 GLU A C 1
ATOM 3027 O O . GLU A 1 399 ? -48.790 -24.716 30.177 1.00 60.84 399 GLU A O 1
ATOM 3032 N N . PHE A 1 400 ? -47.822 -22.846 29.366 1.00 55.00 400 PHE A N 1
ATOM 3033 C CA . PHE A 1 400 ? -48.766 -21.891 29.932 1.00 55.00 400 PHE A CA 1
ATOM 3034 C C . PHE A 1 400 ? -49.209 -20.891 28.855 1.00 55.00 400 PHE A C 1
ATOM 3036 O O . PHE A 1 400 ? -48.416 -20.041 28.440 1.00 55.00 400 PHE A O 1
ATOM 3043 N N . GLY A 1 401 ? -50.482 -20.956 28.452 1.00 49.78 401 GLY A N 1
ATOM 3044 C CA . GLY A 1 401 ? -51.135 -19.937 27.621 1.00 49.78 401 GLY A CA 1
ATOM 3045 C C . GLY A 1 401 ? -50.694 -19.852 26.153 1.00 49.78 401 GLY A C 1
ATOM 3046 O O . GLY A 1 401 ? -50.839 -18.782 25.568 1.00 49.78 401 GLY A O 1
ATOM 3047 N N . GLY A 1 402 ? -50.117 -20.919 25.589 1.00 58.00 402 GLY A N 1
ATOM 3048 C CA . GLY A 1 402 ? -49.758 -21.026 24.164 1.00 58.00 402 GLY A CA 1
ATOM 3049 C C . GLY A 1 402 ? -50.765 -21.855 23.355 1.00 58.00 402 GLY A C 1
ATOM 3050 O O . GLY A 1 402 ? -51.650 -22.489 23.931 1.00 58.00 402 GLY A O 1
ATOM 3051 N N . ALA A 1 403 ? -50.634 -21.835 22.027 1.00 54.97 403 ALA A N 1
ATOM 3052 C CA . ALA A 1 403 ? -51.333 -22.750 21.122 1.00 54.97 403 ALA A CA 1
ATOM 3053 C C . ALA A 1 403 ? -50.322 -23.760 20.561 1.00 54.97 403 ALA A C 1
ATOM 3055 O O . ALA A 1 403 ? -49.309 -23.334 19.995 1.00 54.97 403 ALA A O 1
ATOM 3056 N N . LEU A 1 404 ? -50.602 -25.051 20.749 1.00 56.69 404 LEU A N 1
ATOM 3057 C CA . LEU A 1 404 ? -49.901 -26.157 20.096 1.00 56.69 404 LEU A CA 1
ATOM 3058 C C . LEU A 1 404 ? -50.586 -26.425 18.749 1.00 56.69 404 LEU A C 1
ATOM 3060 O O . LEU A 1 404 ? -51.812 -26.338 18.657 1.00 56.69 404 LEU A O 1
ATOM 3064 N N . ASP A 1 405 ? -49.808 -26.673 17.695 1.00 53.00 405 ASP A N 1
ATOM 3065 C CA . ASP A 1 405 ? -50.325 -26.876 16.337 1.00 53.00 405 ASP A CA 1
ATOM 3066 C C . ASP A 1 405 ? -49.980 -28.285 15.850 1.00 53.00 405 ASP A C 1
ATOM 3068 O O . ASP A 1 405 ? -48.851 -28.736 16.002 1.00 53.00 405 ASP A O 1
ATOM 3072 N N . GLN A 1 406 ? -50.977 -28.931 15.246 1.00 51.72 406 GLN A N 1
ATOM 3073 C CA . GLN A 1 406 ? -51.051 -30.312 14.747 1.00 51.72 406 GLN A CA 1
ATOM 3074 C C . GLN A 1 406 ? -49.793 -31.202 14.902 1.00 51.72 406 GLN A C 1
ATOM 3076 O O . GLN A 1 406 ? -48.772 -30.968 14.244 1.00 51.72 406 GLN A O 1
ATOM 3081 N N . SER A 1 407 ? -49.972 -32.379 15.524 1.00 46.28 407 SER A N 1
ATOM 3082 C CA . SER A 1 407 ? -49.061 -33.551 15.533 1.00 46.28 407 SER A CA 1
ATOM 3083 C C . SER A 1 407 ? -48.016 -33.606 16.662 1.00 46.28 407 SER A C 1
ATOM 3085 O O . SER A 1 407 ? -46.936 -34.177 16.464 1.00 46.28 407 SER A O 1
ATOM 3087 N N . ASP A 1 408 ? -48.318 -33.071 17.842 1.00 56.66 408 ASP A N 1
ATOM 3088 C CA . ASP A 1 408 ? -47.384 -33.032 18.969 1.00 56.66 408 ASP A CA 1
ATOM 3089 C C . ASP A 1 408 ? -47.496 -34.271 19.881 1.00 56.66 408 ASP A C 1
ATOM 3091 O O . ASP A 1 408 ? -48.577 -34.770 20.205 1.00 56.66 408 ASP A O 1
ATOM 3095 N N . GLN A 1 409 ? -46.348 -34.799 20.331 1.00 58.34 409 GLN A N 1
ATOM 3096 C CA . GLN A 1 409 ? -46.297 -35.866 21.342 1.00 58.34 409 GLN A CA 1
ATOM 3097 C C . GLN A 1 409 ? -45.728 -35.323 22.649 1.00 58.34 409 GLN A C 1
ATOM 3099 O O . GLN A 1 409 ? -44.520 -35.134 22.785 1.00 58.34 409 GLN A O 1
ATOM 3104 N N . LEU A 1 410 ? -46.585 -35.137 23.648 1.00 58.56 410 LEU A N 1
ATOM 3105 C CA . LEU A 1 410 ? -46.176 -34.801 25.005 1.00 58.56 410 LEU A CA 1
ATOM 3106 C C . LEU A 1 410 ? -45.627 -36.059 25.702 1.00 58.56 410 LEU A C 1
ATOM 3108 O O . LEU A 1 410 ? -46.320 -37.059 25.897 1.00 58.56 410 LEU A O 1
ATOM 3112 N N . GLY A 1 411 ? -44.339 -36.031 26.062 1.00 59.25 411 GLY A N 1
ATOM 3113 C CA . GLY A 1 411 ? -43.672 -37.102 26.802 1.00 59.25 411 GLY A CA 1
ATOM 3114 C C . GLY A 1 411 ? -44.264 -37.343 28.202 1.00 59.25 411 GLY A C 1
ATOM 3115 O O . GLY A 1 411 ? -45.216 -36.705 28.650 1.00 59.25 411 GLY A O 1
ATOM 3116 N N . THR A 1 412 ? -43.686 -38.276 28.966 1.00 60.47 412 THR A N 1
ATOM 3117 C CA . THR A 1 412 ? -44.241 -38.660 30.279 1.00 60.47 412 THR A CA 1
ATOM 3118 C C . THR A 1 412 ? -44.349 -37.470 31.249 1.00 60.47 412 THR A C 1
ATOM 3120 O O . THR A 1 412 ? -43.335 -36.848 31.584 1.00 60.47 412 THR A O 1
ATOM 3123 N N . GLY A 1 413 ? -45.554 -37.211 31.773 1.00 60.66 413 GLY A N 1
ATOM 3124 C CA . GLY A 1 413 ? -45.814 -36.222 32.827 1.00 60.66 413 GLY A CA 1
ATOM 3125 C C . GLY A 1 413 ? -45.922 -34.755 32.387 1.00 60.66 413 GLY A C 1
ATOM 3126 O O . GLY A 1 413 ? -45.794 -33.877 33.250 1.00 60.66 413 GLY A O 1
ATOM 3127 N N . GLY A 1 414 ? -46.143 -34.488 31.095 1.00 64.25 414 GLY A N 1
ATOM 3128 C CA . GLY A 1 414 ? -46.366 -33.143 30.553 1.00 64.25 414 GLY A CA 1
ATOM 3129 C C . GLY A 1 414 ? -47.590 -32.426 31.145 1.00 64.25 414 GLY A C 1
ATOM 3130 O O . GLY A 1 414 ? -48.535 -33.067 31.621 1.00 64.25 414 GLY A O 1
ATOM 3131 N N . LYS A 1 415 ? -47.574 -31.086 31.168 1.00 64.31 415 LYS A N 1
ATOM 3132 C CA . LYS A 1 415 ? -48.720 -30.272 31.620 1.00 64.31 415 LYS A CA 1
ATOM 3133 C C . LYS A 1 415 ? -48.993 -29.073 30.719 1.00 64.31 415 LYS A C 1
ATOM 3135 O O . LYS A 1 415 ? -48.103 -28.243 30.558 1.00 64.31 415 LYS A O 1
ATOM 3140 N N . VAL A 1 416 ? -50.249 -28.916 30.311 1.00 62.78 416 VAL A N 1
ATOM 3141 C CA . VAL A 1 416 ? -50.763 -27.753 29.573 1.00 62.78 416 VAL A CA 1
ATOM 3142 C C . VAL A 1 416 ? -51.749 -26.988 30.462 1.00 62.78 416 VAL A C 1
ATOM 3144 O O . VAL A 1 416 ? -52.614 -27.593 31.101 1.00 62.78 416 VAL A O 1
ATOM 3147 N N . MET A 1 417 ? -51.596 -25.665 30.560 1.00 59.91 417 MET A N 1
ATOM 3148 C CA . MET A 1 417 ? -52.496 -24.779 31.311 1.00 59.91 417 MET A CA 1
ATOM 3149 C C . MET A 1 417 ? -52.931 -23.581 30.458 1.00 59.91 417 MET A C 1
ATOM 3151 O O . MET A 1 417 ? -52.088 -22.758 30.097 1.00 59.91 417 MET A O 1
ATOM 3155 N N . GLY A 1 418 ? -54.234 -23.446 30.194 1.00 52.34 418 GLY A N 1
ATOM 3156 C CA . GLY A 1 418 ? -54.812 -22.256 29.552 1.00 52.34 418 GLY A CA 1
ATOM 3157 C C . GLY A 1 418 ? -54.522 -22.087 28.053 1.00 52.34 418 GLY A C 1
ATOM 3158 O O . GLY A 1 418 ? -54.490 -20.949 27.590 1.00 52.34 418 GLY A O 1
ATOM 3159 N N . GLY A 1 419 ? -54.243 -23.175 27.326 1.00 62.00 419 GLY A N 1
ATOM 3160 C CA . GLY A 1 419 ? -53.887 -23.186 25.897 1.00 62.00 419 GLY A CA 1
ATOM 3161 C C . GLY A 1 419 ? -54.823 -24.046 25.035 1.00 62.00 419 GLY A C 1
ATOM 3162 O O . GLY A 1 419 ? -55.684 -24.744 25.571 1.00 62.00 419 GLY A O 1
ATOM 3163 N N . ALA A 1 420 ? -54.656 -23.996 23.711 1.00 57.34 420 ALA A N 1
ATOM 3164 C CA . ALA A 1 420 ? -55.370 -24.855 22.757 1.00 57.34 420 ALA A CA 1
ATOM 3165 C C . ALA A 1 420 ? -54.423 -25.932 22.203 1.00 57.34 420 ALA A C 1
ATOM 3167 O O . ALA A 1 420 ? -53.292 -25.602 21.844 1.00 57.34 420 ALA A O 1
ATOM 3168 N N . LEU A 1 421 ? -54.883 -27.184 22.167 1.00 58.34 421 LEU A N 1
ATOM 3169 C CA . LEU A 1 421 ? -54.218 -28.314 21.512 1.00 58.34 421 LEU A CA 1
ATOM 3170 C C . LEU A 1 421 ? -54.729 -28.444 20.070 1.00 58.34 421 LEU A C 1
ATOM 3172 O O . LEU A 1 421 ? -55.905 -28.179 19.794 1.00 58.34 421 LEU A O 1
ATOM 3176 N N . GLY A 1 422 ? -53.826 -28.778 19.151 1.00 56.00 422 GLY A N 1
ATOM 3177 C CA . GLY A 1 422 ? -54.123 -28.936 17.731 1.00 56.00 422 GLY A CA 1
ATOM 3178 C C . GLY A 1 422 ? -54.577 -30.363 17.426 1.00 56.00 422 GLY A C 1
ATOM 3179 O O . GLY A 1 422 ? -54.396 -31.267 18.221 1.00 56.00 422 GLY A O 1
ATOM 3180 N N . GLN A 1 423 ? -55.173 -30.593 16.256 1.00 55.69 423 GLN A N 1
ATOM 3181 C CA . GLN A 1 423 ? -55.635 -31.935 15.873 1.00 55.69 423 GLN A CA 1
ATOM 3182 C C . GLN A 1 423 ? -54.474 -32.953 15.830 1.00 55.69 423 GLN A C 1
ATOM 3184 O O . GLN A 1 423 ? -53.504 -32.720 15.105 1.00 55.69 423 GLN A O 1
ATOM 3189 N N . SER A 1 424 ? -54.664 -34.142 16.419 1.00 48.28 424 SER A N 1
ATOM 3190 C CA . SER A 1 424 ? -53.771 -35.327 16.363 1.00 48.28 424 SER A CA 1
ATOM 3191 C C . SER A 1 424 ? -52.656 -35.396 17.420 1.00 48.28 424 SER A C 1
ATOM 3193 O O . SER A 1 424 ? -51.622 -36.031 17.177 1.00 48.28 424 SER A O 1
ATOM 3195 N N . ASP A 1 425 ? -52.862 -34.805 18.595 1.00 59.06 425 ASP A N 1
ATOM 3196 C CA . ASP A 1 425 ? -51.858 -34.748 19.661 1.00 59.06 425 ASP A CA 1
ATOM 3197 C C . ASP A 1 425 ? -51.923 -35.978 20.604 1.00 59.06 425 ASP A C 1
ATOM 3199 O O . ASP A 1 425 ? -52.987 -36.534 20.895 1.00 59.06 425 ASP A O 1
ATOM 3203 N N . GLN A 1 426 ? -50.772 -36.442 21.117 1.00 61.62 426 GLN A N 1
ATOM 3204 C CA . GLN A 1 426 ? -50.695 -37.548 22.094 1.00 61.62 426 GLN A CA 1
ATOM 3205 C C . GLN A 1 426 ? -50.013 -37.112 23.395 1.00 61.62 426 GLN A C 1
ATOM 3207 O O . GLN A 1 426 ? -48.817 -36.835 23.409 1.00 61.62 426 GLN A O 1
ATOM 3212 N N . LEU A 1 427 ? -50.724 -37.148 24.530 1.00 58.38 427 LEU A N 1
ATOM 3213 C CA . LEU A 1 427 ? -50.195 -36.674 25.825 1.00 58.38 427 LEU A CA 1
ATOM 3214 C C . LEU A 1 427 ? -49.317 -37.667 26.605 1.00 58.38 427 LEU A C 1
ATOM 3216 O O . LEU A 1 427 ? -48.885 -37.375 27.727 1.00 58.38 427 LEU A O 1
ATOM 3220 N N . GLY A 1 428 ? -49.067 -38.852 26.044 1.00 62.06 428 GLY A N 1
ATOM 3221 C CA . GLY A 1 428 ? -48.231 -39.873 26.672 1.00 62.06 428 GLY A CA 1
ATOM 3222 C C . GLY A 1 428 ? -48.731 -40.313 28.059 1.00 62.06 428 GLY A C 1
ATOM 3223 O O . GLY A 1 428 ? -49.907 -40.228 28.402 1.00 62.06 428 GLY A O 1
ATOM 3224 N N . THR A 1 429 ? -47.847 -40.859 28.896 1.00 62.25 429 THR A N 1
ATOM 3225 C CA . THR A 1 429 ? -48.230 -41.369 30.228 1.00 62.25 429 THR A CA 1
ATOM 3226 C C . THR A 1 429 ? -48.281 -40.245 31.271 1.00 62.25 429 THR A C 1
ATOM 3228 O O . THR A 1 429 ? -47.259 -39.620 31.565 1.00 62.25 429 THR A O 1
ATOM 3231 N N . GLY A 1 430 ? -49.441 -40.040 31.905 1.00 61.06 430 GLY A N 1
ATOM 3232 C CA . GLY A 1 430 ? -49.623 -39.138 33.051 1.00 61.06 430 GLY A CA 1
ATOM 3233 C C . GLY A 1 430 ? -49.715 -37.640 32.727 1.00 61.06 430 GLY A C 1
ATOM 3234 O O . GLY A 1 430 ? -49.475 -36.824 33.628 1.00 61.06 430 GLY A O 1
ATOM 3235 N N . GLY A 1 431 ? -50.029 -37.284 31.478 1.00 64.44 431 GLY A N 1
ATOM 3236 C CA . GLY A 1 431 ? -50.244 -35.903 31.038 1.00 64.44 431 GLY A CA 1
ATOM 3237 C C . GLY A 1 431 ? -51.414 -35.212 31.753 1.00 64.44 431 GLY A C 1
ATOM 3238 O O . GLY A 1 431 ? -52.328 -35.870 32.261 1.00 64.44 431 GLY A O 1
ATOM 3239 N N . ARG A 1 432 ? -51.381 -33.876 31.856 1.00 64.94 432 ARG A N 1
ATOM 3240 C CA . ARG A 1 432 ? -52.508 -33.094 32.400 1.00 64.94 432 ARG A CA 1
ATOM 3241 C C . ARG A 1 432 ? -52.825 -31.860 31.573 1.00 64.94 432 ARG A C 1
ATOM 3243 O O . ARG A 1 432 ? -51.920 -31.074 31.307 1.00 64.94 432 ARG A O 1
ATOM 3250 N N . VAL A 1 433 ? -54.109 -31.636 31.327 1.00 61.94 433 VAL A N 1
ATOM 3251 C CA . VAL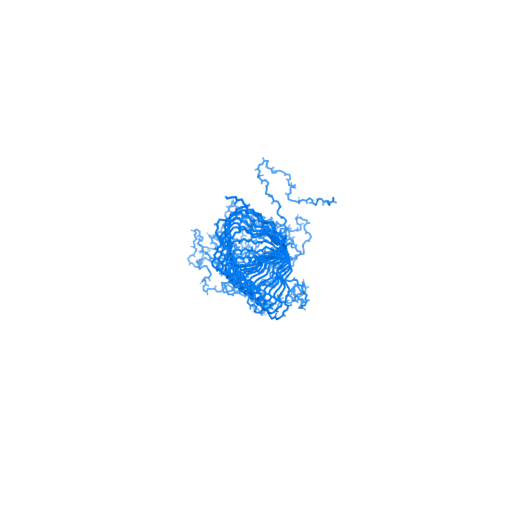 A 1 433 ? -54.648 -30.411 30.725 1.00 61.94 433 VAL A CA 1
ATOM 3252 C C . VAL A 1 433 ? -55.538 -29.716 31.754 1.00 61.94 433 VAL A C 1
ATOM 3254 O O . VAL A 1 433 ? -56.356 -30.365 32.408 1.00 61.94 433 VAL A O 1
ATOM 3257 N N . MET A 1 434 ? -55.345 -28.413 31.958 1.00 61.34 434 MET A N 1
ATOM 3258 C CA . MET A 1 434 ? -56.219 -27.599 32.809 1.00 61.34 434 MET A CA 1
ATOM 3259 C C . MET A 1 434 ? -56.648 -26.335 32.060 1.00 61.34 434 MET A C 1
ATOM 3261 O O . MET A 1 434 ? -55.787 -25.604 31.567 1.00 61.34 434 MET A O 1
ATOM 3265 N N . ASP A 1 435 ? -57.957 -26.086 32.002 1.00 59.53 435 ASP A N 1
ATOM 3266 C CA . ASP A 1 435 ? -58.579 -24.904 31.386 1.00 59.53 435 ASP A CA 1
ATOM 3267 C C . ASP A 1 435 ? -58.168 -24.673 29.909 1.00 59.53 435 ASP A C 1
ATOM 3269 O O . ASP A 1 435 ? -57.905 -23.542 29.503 1.00 59.53 435 ASP A O 1
ATOM 3273 N N . GLY A 1 436 ? -58.046 -25.746 29.115 1.00 61.25 436 GLY A N 1
ATOM 3274 C CA . GLY A 1 436 ? -57.651 -25.710 27.695 1.00 61.25 436 GLY A CA 1
ATOM 3275 C C . GLY A 1 436 ? -58.710 -26.278 26.742 1.00 61.25 436 GLY A C 1
ATOM 3276 O O . GLY A 1 436 ? -59.719 -26.818 27.190 1.00 61.25 436 GLY A O 1
ATOM 3277 N N . VAL A 1 437 ? -58.487 -26.155 25.431 1.00 59.03 437 VAL A N 1
ATOM 3278 C CA . VAL A 1 437 ? -59.361 -26.728 24.382 1.00 59.03 437 VAL A CA 1
ATOM 3279 C C . VAL A 1 437 ? -58.628 -27.880 23.695 1.00 59.03 437 VAL A C 1
ATOM 3281 O O . VAL A 1 437 ? -57.514 -27.669 23.221 1.00 59.03 437 VAL A O 1
ATOM 3284 N N . LEU A 1 438 ? -59.239 -29.067 23.660 1.00 57.16 438 LEU A N 1
ATOM 3285 C CA . LEU A 1 438 ? -58.785 -30.232 22.887 1.00 57.16 438 LEU A CA 1
ATOM 3286 C C . LEU A 1 438 ? -59.591 -30.300 21.581 1.00 57.16 438 LEU A C 1
ATOM 3288 O O . LEU A 1 438 ? -60.813 -30.130 21.600 1.00 57.16 438 LEU A O 1
ATOM 3292 N N . HIS A 1 439 ? -58.917 -30.509 20.450 1.00 56.34 439 HIS A N 1
ATOM 3293 C CA . HIS A 1 439 ? -59.549 -30.580 19.129 1.00 56.34 439 HIS A CA 1
ATOM 3294 C C . HIS A 1 439 ? -59.488 -32.014 18.574 1.00 56.34 439 HIS A C 1
ATOM 3296 O O . HIS A 1 439 ? -58.685 -32.828 18.992 1.00 56.34 439 HIS A O 1
ATOM 3302 N N . GLN A 1 440 ? -60.367 -32.340 17.623 1.00 53.78 440 GLN A N 1
ATOM 3303 C CA . GLN A 1 440 ? -60.608 -33.708 17.131 1.00 53.78 440 GLN A CA 1
ATOM 3304 C C . GLN A 1 440 ? -59.328 -34.541 16.862 1.00 53.78 440 GLN A C 1
ATOM 3306 O O . GLN A 1 440 ? -58.480 -34.114 16.074 1.00 53.78 440 GLN A O 1
ATOM 3311 N N . SER A 1 441 ? -59.300 -35.795 17.347 1.00 47.31 441 SER A N 1
ATOM 3312 C CA . SER A 1 441 ? -58.273 -36.851 17.129 1.00 47.31 441 SER A CA 1
ATOM 3313 C C . SER A 1 441 ? -57.158 -36.971 18.183 1.00 47.31 441 SER A C 1
ATOM 3315 O O . SER A 1 441 ? -56.137 -37.613 17.910 1.00 47.31 441 SER A O 1
ATOM 3317 N N . ASP A 1 442 ? -57.356 -36.438 19.388 1.00 56.88 442 ASP A N 1
ATOM 3318 C CA . ASP A 1 442 ? -56.332 -36.432 20.438 1.00 56.88 442 ASP A CA 1
ATOM 3319 C C . ASP A 1 442 ? -56.380 -37.703 21.321 1.00 56.88 442 ASP A C 1
ATOM 3321 O O . ASP A 1 442 ? -57.425 -38.339 21.511 1.00 56.88 442 ASP A O 1
ATOM 3325 N N . GLN A 1 443 ? -55.229 -38.122 21.871 1.00 59.69 443 GLN A N 1
ATOM 3326 C CA . GLN A 1 443 ? -55.126 -39.268 22.795 1.00 59.69 443 GLN A CA 1
ATOM 3327 C C . GLN A 1 443 ? -54.425 -38.895 24.108 1.00 59.69 443 GLN A C 1
ATOM 3329 O O . GLN A 1 443 ? -53.229 -38.598 24.145 1.00 59.69 443 GLN A O 1
ATOM 3334 N N . LEU A 1 444 ? -55.133 -39.036 25.232 1.00 56.62 444 LEU A N 1
ATOM 3335 C CA . LEU A 1 444 ? -54.621 -38.741 26.580 1.00 56.62 444 LEU A CA 1
ATOM 3336 C C . LEU A 1 444 ? -53.681 -39.824 27.173 1.00 56.62 444 LEU A C 1
ATOM 3338 O O . LEU A 1 444 ? -53.225 -39.710 28.316 1.00 56.62 444 LEU A O 1
ATOM 3342 N N . GLY A 1 445 ? -53.305 -40.839 26.388 1.00 60.59 445 GLY A N 1
ATOM 3343 C CA . GLY A 1 445 ? -52.341 -41.870 26.779 1.00 60.59 445 GLY A CA 1
ATOM 3344 C C . GLY A 1 445 ? -52.778 -42.675 28.012 1.00 60.59 445 GLY A C 1
ATOM 3345 O O . GLY A 1 445 ? -53.919 -43.100 28.115 1.00 60.59 445 GLY A O 1
ATOM 3346 N N . THR A 1 446 ? -51.874 -42.992 28.947 1.00 60.53 446 THR A N 1
ATOM 3347 C CA . THR A 1 446 ? -52.241 -43.770 30.155 1.00 60.53 446 THR A CA 1
ATOM 3348 C C . THR A 1 446 ? -52.204 -42.896 31.407 1.00 60.53 446 THR A C 1
ATOM 3350 O O . THR A 1 446 ? -51.179 -42.295 31.727 1.00 60.53 446 THR A O 1
ATOM 3353 N N . GLY A 1 447 ? -53.317 -42.829 32.149 1.00 57.62 447 GLY A N 1
ATOM 3354 C CA . GLY A 1 447 ? -53.420 -42.051 33.393 1.00 57.62 447 GLY A CA 1
ATOM 3355 C C . GLY A 1 447 ? -53.475 -40.525 33.225 1.00 57.62 447 GLY A C 1
ATOM 3356 O O . GLY A 1 447 ? -53.114 -39.811 34.168 1.00 57.62 447 GLY A O 1
ATOM 3357 N N . GLY A 1 448 ? -53.894 -40.032 32.055 1.00 61.53 448 GLY A N 1
ATOM 3358 C CA . GLY A 1 448 ? -54.121 -38.612 31.785 1.00 61.53 448 GLY A CA 1
ATOM 3359 C C . GLY A 1 448 ? -55.226 -37.990 32.653 1.00 61.53 448 GLY A C 1
ATOM 3360 O O . GLY A 1 448 ? -56.094 -38.692 33.190 1.00 61.53 448 GLY A O 1
ATOM 3361 N N . ARG A 1 449 ? -55.180 -36.665 32.843 1.00 62.62 449 ARG A N 1
ATOM 3362 C CA . ARG A 1 449 ? -56.258 -35.902 33.501 1.00 62.62 449 ARG A CA 1
ATOM 3363 C C . ARG A 1 449 ? -56.580 -34.608 32.779 1.00 62.62 449 ARG A C 1
ATOM 3365 O O . ARG A 1 449 ? -55.668 -33.845 32.472 1.00 62.62 449 ARG A O 1
ATOM 3372 N N . GLU A 1 450 ? -57.863 -34.310 32.688 1.00 59.09 450 GLU A N 1
ATOM 3373 C CA . GLU A 1 450 ? -58.371 -33.038 32.189 1.00 59.09 450 GLU A CA 1
ATOM 3374 C C . GLU A 1 450 ? -59.265 -32.371 33.239 1.00 59.09 450 GLU A C 1
ATOM 3376 O O . GLU A 1 450 ? -60.097 -33.025 33.877 1.00 59.09 450 GLU A O 1
ATOM 3381 N N . THR A 1 451 ? -59.087 -31.066 33.448 1.00 56.88 451 THR A N 1
ATOM 3382 C CA . THR A 1 451 ? -59.942 -30.283 34.347 1.00 56.88 451 THR A CA 1
ATOM 3383 C C . THR A 1 451 ? -60.331 -28.945 33.716 1.00 56.88 451 THR A C 1
ATOM 3385 O O . THR A 1 451 ? -59.438 -28.154 33.422 1.00 56.88 451 THR A O 1
ATOM 3388 N N . GLY A 1 452 ? -61.630 -28.669 33.560 1.00 50.47 452 GLY A N 1
ATOM 3389 C CA . GLY A 1 452 ? -62.140 -27.354 33.128 1.00 50.47 452 GLY A CA 1
ATOM 3390 C C . GLY A 1 452 ? -62.026 -27.020 31.630 1.00 50.47 452 GLY A C 1
ATOM 3391 O O . GLY A 1 452 ? -62.144 -25.848 31.281 1.00 50.47 452 GLY A O 1
ATOM 3392 N N . GLY A 1 453 ? -61.774 -28.007 30.759 1.00 58.06 453 GLY A N 1
ATOM 3393 C CA . GLY A 1 453 ? -61.636 -27.834 29.304 1.00 58.06 453 GLY A CA 1
ATOM 3394 C C . GLY A 1 453 ? -62.886 -28.178 28.478 1.00 58.06 453 GLY A C 1
ATOM 3395 O O . GLY A 1 453 ? -63.941 -28.510 29.027 1.00 58.06 453 GLY A O 1
ATOM 3396 N N . VAL A 1 454 ? -62.776 -28.058 27.150 1.00 55.34 454 VAL A N 1
ATOM 3397 C CA . VAL A 1 454 ? -63.796 -28.487 26.168 1.00 55.34 454 VAL A CA 1
ATOM 3398 C C . VAL A 1 454 ? -63.192 -29.569 25.270 1.00 55.34 454 VAL A C 1
ATOM 3400 O O . VAL A 1 454 ? -62.135 -29.333 24.684 1.00 55.34 454 VAL A O 1
ATOM 3403 N N . LEU A 1 455 ? -63.883 -30.710 25.156 1.00 54.72 455 LEU A N 1
ATOM 3404 C CA . LEU A 1 455 ? -63.547 -31.839 24.276 1.00 54.72 455 LEU A CA 1
ATOM 3405 C C . LEU A 1 455 ? -64.440 -31.803 23.022 1.00 54.72 455 LEU A C 1
ATOM 3407 O O . LEU A 1 455 ? -65.668 -31.766 23.149 1.00 54.72 455 LEU A O 1
ATOM 3411 N N . ASP A 1 456 ? -63.843 -31.815 21.827 1.00 52.81 456 ASP A N 1
ATOM 3412 C CA . ASP A 1 456 ? -64.552 -31.902 20.537 1.00 52.81 456 ASP A CA 1
ATOM 3413 C C . ASP A 1 456 ? -64.500 -33.343 19.962 1.00 52.81 456 ASP A C 1
ATOM 3415 O O . ASP A 1 456 ? -63.804 -34.212 20.467 1.00 52.81 456 ASP A O 1
ATOM 3419 N N . GLN A 1 457 ? -65.301 -33.652 18.942 1.00 49.16 457 GLN A N 1
ATOM 3420 C CA . GLN A 1 457 ? -65.628 -35.019 18.497 1.00 49.16 457 GLN A CA 1
ATOM 3421 C C . GLN A 1 457 ? -64.411 -35.938 18.196 1.00 49.16 457 GLN A C 1
ATOM 3423 O O . GLN A 1 457 ? -63.454 -35.525 17.548 1.00 49.16 457 GLN A O 1
ATOM 3428 N N . SER A 1 458 ? -64.541 -37.243 18.505 1.00 44.66 458 SER A N 1
ATOM 3429 C CA . SER A 1 458 ? -63.662 -38.382 18.115 1.00 44.66 458 SER A CA 1
ATOM 3430 C C . SER A 1 458 ? -62.392 -38.709 18.932 1.00 44.66 458 SER A C 1
ATOM 3432 O O . SER A 1 458 ? -61.477 -39.352 18.418 1.00 44.66 458 SER A O 1
ATOM 3434 N N . ASP A 1 459 ? -62.373 -38.413 20.231 1.00 51.50 459 ASP A N 1
ATOM 3435 C CA . ASP A 1 459 ? -61.235 -38.767 21.101 1.00 51.50 459 ASP A CA 1
ATOM 3436 C C . ASP A 1 459 ? -61.252 -40.225 21.610 1.00 51.50 459 ASP A C 1
ATOM 3438 O O . ASP A 1 459 ? -62.303 -40.786 21.957 1.00 51.50 459 ASP A O 1
ATOM 3442 N N . GLN A 1 460 ? -60.066 -40.843 21.705 1.00 51.69 460 GLN A N 1
ATOM 3443 C CA . GLN A 1 460 ? -59.861 -42.133 22.379 1.00 51.69 460 GLN A CA 1
ATOM 3444 C C . GLN A 1 460 ? -59.172 -41.915 23.726 1.00 51.69 460 GLN A C 1
ATOM 3446 O O . GLN A 1 460 ? -57.961 -41.706 23.806 1.00 51.69 460 GLN A O 1
ATOM 3451 N N . LEU A 1 461 ? -59.954 -42.034 24.796 1.00 52.22 461 LEU A N 1
ATOM 3452 C CA . LEU A 1 461 ? -59.452 -42.012 26.166 1.00 52.22 461 LEU A CA 1
ATOM 3453 C C . LEU A 1 461 ? -58.791 -43.363 26.470 1.00 52.22 461 LEU A C 1
ATOM 3455 O O . LEU A 1 461 ? -59.428 -44.419 26.371 1.00 52.22 461 LEU A O 1
ATOM 3459 N N . GLY A 1 462 ? -57.506 -43.356 26.817 1.00 53.62 462 GLY A N 1
ATOM 3460 C CA . GLY A 1 462 ? -56.755 -44.553 27.169 1.00 53.62 462 GLY A CA 1
ATOM 3461 C C . GLY A 1 462 ? -57.139 -45.104 28.549 1.00 53.62 462 GLY A C 1
ATOM 3462 O O . GLY A 1 462 ? -58.210 -44.859 29.106 1.00 53.62 462 GLY A O 1
ATOM 3463 N N . THR A 1 463 ? -56.290 -45.947 29.136 1.00 55.97 463 THR A N 1
ATOM 3464 C CA . THR A 1 463 ? -56.627 -46.612 30.407 1.00 55.97 463 THR A CA 1
ATOM 3465 C C . THR A 1 463 ? -56.390 -45.703 31.622 1.00 55.97 463 THR A C 1
ATOM 3467 O O . THR A 1 463 ? -55.263 -45.247 31.835 1.00 55.97 463 THR A O 1
ATOM 3470 N N . GLY A 1 464 ? -57.401 -45.549 32.491 1.00 52.75 464 GLY A N 1
ATOM 3471 C CA . GLY A 1 464 ? -57.266 -44.949 33.832 1.00 52.75 464 GLY A CA 1
ATOM 3472 C C . GLY A 1 464 ? -57.397 -43.423 33.937 1.00 52.75 464 GLY A C 1
ATOM 3473 O O . GLY A 1 464 ? -56.819 -42.837 34.854 1.00 52.75 464 GLY A O 1
ATOM 3474 N N . GLU A 1 465 ? -58.131 -42.788 33.028 1.00 61.06 465 GLU A N 1
ATOM 3475 C CA . GLU A 1 465 ? -58.249 -41.326 32.932 1.00 61.06 465 GLU A CA 1
ATOM 3476 C C . GLU A 1 465 ? -59.328 -40.714 33.840 1.00 61.06 465 GLU A C 1
ATOM 3478 O O . GLU A 1 465 ? -60.225 -41.404 34.341 1.00 61.06 465 GLU A O 1
ATOM 3483 N N . MET A 1 466 ? -59.213 -39.406 34.092 1.00 55.56 466 MET A N 1
ATOM 3484 C CA . MET A 1 466 ? -60.158 -38.635 34.905 1.00 55.56 466 MET A CA 1
ATOM 3485 C C . MET A 1 466 ? -60.429 -37.260 34.287 1.00 55.56 466 MET A C 1
ATOM 3487 O O . MET A 1 466 ? -59.504 -36.463 34.148 1.00 55.56 466 MET A O 1
ATOM 3491 N N . GLU A 1 467 ? -61.702 -36.982 34.023 1.00 56.03 467 GLU A N 1
ATOM 3492 C CA . GLU A 1 467 ? -62.215 -35.691 33.548 1.00 56.03 467 GLU A CA 1
ATOM 3493 C C . GLU A 1 467 ? -63.037 -35.025 34.663 1.00 56.03 467 GLU A C 1
ATOM 3495 O O . GLU A 1 467 ? -63.857 -35.689 35.309 1.00 56.03 467 GLU A O 1
ATOM 3500 N N . THR A 1 468 ? -62.846 -33.728 34.916 1.00 54.97 468 THR A N 1
ATOM 3501 C CA . THR A 1 468 ? -63.681 -32.965 35.863 1.00 54.97 468 THR A CA 1
ATOM 3502 C C . THR A 1 468 ? -64.012 -31.561 35.343 1.00 54.97 468 THR A C 1
ATOM 3504 O O . THR A 1 468 ? -63.109 -30.731 35.239 1.00 54.97 468 THR A O 1
ATOM 3507 N N . GLY A 1 469 ? -65.300 -31.265 35.113 1.00 48.69 469 GLY A N 1
ATOM 3508 C CA . GLY A 1 469 ? -65.809 -29.899 34.913 1.00 48.69 469 GLY A CA 1
ATOM 3509 C C . GLY A 1 469 ? -65.770 -29.336 33.484 1.00 48.69 469 GLY A C 1
ATOM 3510 O O . GLY A 1 469 ? -65.640 -28.123 33.355 1.00 48.69 469 GLY A O 1
ATOM 3511 N N . GLY A 1 470 ? -65.868 -30.175 32.444 1.00 54.03 470 GLY A N 1
ATOM 3512 C CA . GLY A 1 470 ? -65.889 -29.776 31.025 1.00 54.03 470 GLY A CA 1
ATOM 3513 C C . GLY A 1 470 ? -67.210 -30.079 30.295 1.00 54.03 470 GLY A C 1
ATOM 3514 O O . GLY A 1 470 ? -68.117 -30.711 30.848 1.00 54.03 470 GLY A O 1
ATOM 3515 N N . GLY A 1 471 ? -67.343 -29.595 29.054 1.00 48.84 471 GLY A N 1
ATOM 3516 C CA . GLY A 1 471 ? -68.472 -29.891 28.157 1.00 48.84 471 GLY A CA 1
ATOM 3517 C C . GLY A 1 471 ? -68.114 -30.969 27.127 1.00 48.84 471 GLY A C 1
ATOM 3518 O O . GLY A 1 471 ? -67.050 -30.881 26.525 1.00 48.84 471 GLY A O 1
ATOM 3519 N N . LEU A 1 472 ? -68.999 -31.956 26.920 1.00 49.16 472 LEU A N 1
ATOM 3520 C CA . LEU A 1 472 ? -68.863 -32.998 25.887 1.00 49.16 472 LEU A CA 1
ATOM 3521 C C . LEU A 1 472 ? -69.839 -32.741 24.733 1.00 49.16 472 LEU A C 1
ATOM 3523 O O . LEU A 1 472 ? -71.025 -32.520 25.003 1.00 49.16 472 LEU A O 1
ATOM 3527 N N . ASP A 1 473 ? -69.387 -32.893 23.487 1.00 46.97 473 ASP A N 1
ATOM 3528 C CA . ASP A 1 473 ? -70.264 -33.004 22.314 1.00 46.97 473 ASP A CA 1
ATOM 3529 C C . ASP A 1 473 ? -70.078 -34.368 21.606 1.00 46.97 473 ASP A C 1
ATOM 3531 O O . ASP A 1 473 ? -69.035 -34.996 21.689 1.00 46.97 473 ASP A O 1
ATOM 3535 N N . GLN A 1 474 ? -71.150 -34.883 21.004 1.00 44.97 474 GLN A N 1
ATOM 3536 C CA . GLN A 1 474 ? -71.447 -36.302 20.689 1.00 44.97 474 GLN A CA 1
ATOM 3537 C C . GLN A 1 474 ? -70.292 -37.290 20.316 1.00 44.97 474 GLN A C 1
ATOM 3539 O O . GLN A 1 474 ? -69.440 -37.022 19.475 1.00 44.97 474 GLN A O 1
ATOM 3544 N N . SER A 1 475 ? -70.428 -38.541 20.811 1.00 44.50 475 SER A N 1
ATOM 3545 C CA . SER A 1 475 ? -69.689 -39.796 20.495 1.00 44.50 475 SER A CA 1
ATOM 3546 C C . SER A 1 475 ? -68.200 -39.906 20.910 1.00 44.50 475 SER A C 1
ATOM 3548 O O . SER A 1 475 ? -67.294 -39.576 20.153 1.00 44.50 475 SER A O 1
ATOM 3550 N N . HIS A 1 476 ? -67.938 -40.511 22.082 1.00 50.66 476 HIS A N 1
ATOM 3551 C CA . HIS A 1 476 ? -66.585 -40.864 22.562 1.00 50.66 476 HIS A CA 1
ATOM 3552 C C . HIS A 1 476 ? -66.485 -42.353 22.950 1.00 50.66 476 HIS A C 1
ATOM 3554 O O . HIS A 1 476 ? -67.461 -42.933 23.434 1.00 50.66 476 HIS A O 1
ATOM 3560 N N . GLN A 1 477 ? -65.306 -42.976 22.793 1.00 50.28 477 GLN A N 1
ATOM 3561 C CA . GLN A 1 477 ? -65.018 -44.329 23.301 1.00 50.28 477 GLN A CA 1
ATOM 3562 C C . GLN A 1 477 ? -64.131 -44.261 24.549 1.00 50.28 477 GLN A C 1
ATOM 3564 O O . GLN A 1 477 ? -63.017 -43.745 24.516 1.00 50.28 477 GLN A O 1
ATOM 3569 N N . TRP A 1 478 ? -64.615 -44.818 25.660 1.00 52.19 478 TRP A N 1
ATOM 3570 C CA . TRP A 1 478 ? -63.860 -44.898 26.913 1.00 52.19 478 TRP A CA 1
ATOM 3571 C C . TRP A 1 478 ? -63.005 -46.166 27.001 1.00 52.19 478 TRP A C 1
ATOM 3573 O O . TRP A 1 478 ? -63.532 -47.280 26.918 1.00 52.19 478 TRP A O 1
ATOM 3583 N N . GLY A 1 479 ? -61.713 -46.007 27.296 1.00 52.47 479 GLY A N 1
ATOM 3584 C CA . GLY A 1 479 ? -60.830 -47.089 27.725 1.00 52.47 479 GLY A CA 1
ATOM 3585 C C . GLY A 1 479 ? -61.184 -47.667 29.107 1.00 52.47 479 GLY A C 1
ATOM 3586 O O . GLY A 1 479 ? -62.025 -47.163 29.856 1.00 52.47 479 GLY A O 1
ATOM 3587 N N . ASN A 1 480 ? -60.532 -48.770 29.487 1.00 52.81 480 ASN A N 1
ATOM 3588 C CA . ASN A 1 480 ? -60.789 -49.438 30.770 1.00 52.81 480 ASN A CA 1
ATOM 3589 C C . ASN A 1 480 ? -60.476 -48.525 31.986 1.00 52.81 480 ASN A C 1
ATOM 3591 O O . ASN A 1 480 ? -59.379 -47.973 32.093 1.00 52.81 480 ASN A O 1
ATOM 3595 N N . ARG A 1 481 ? -61.400 -48.474 32.965 1.00 54.81 481 ARG A N 1
ATOM 3596 C CA . ARG A 1 481 ? -61.317 -47.745 34.262 1.00 54.81 481 ARG A CA 1
ATOM 3597 C C . ARG A 1 481 ? -61.316 -46.197 34.232 1.00 54.81 481 ARG A C 1
ATOM 3599 O O . ARG A 1 481 ? -60.774 -45.598 35.163 1.00 54.81 481 ARG A O 1
ATOM 3606 N N . GLY A 1 482 ? -61.927 -45.544 33.243 1.00 54.31 482 GLY A N 1
ATOM 3607 C CA . GLY A 1 482 ? -62.126 -44.080 33.264 1.00 54.31 482 GLY A CA 1
ATOM 3608 C C . GLY A 1 482 ? -63.052 -43.575 34.395 1.00 54.31 482 GLY A C 1
ATOM 3609 O O . GLY A 1 482 ? -63.843 -44.349 34.959 1.00 54.31 482 GLY A O 1
ATOM 3610 N N . LYS A 1 483 ? -62.967 -42.278 34.738 1.00 56.66 483 LYS A N 1
ATOM 3611 C CA . LYS A 1 483 ? -63.858 -41.567 35.686 1.00 56.66 483 LYS A CA 1
ATOM 3612 C C . LYS A 1 483 ? -64.254 -40.174 35.170 1.00 56.66 483 LYS A C 1
ATOM 3614 O O . LYS A 1 483 ? -63.391 -39.431 34.724 1.00 56.66 483 LYS A O 1
ATOM 3619 N N . LYS A 1 484 ? -65.530 -39.799 35.328 1.00 56.22 484 LYS A N 1
ATOM 3620 C CA . LYS A 1 484 ? -66.085 -38.492 34.925 1.00 56.22 484 LYS A CA 1
ATOM 3621 C C . LYS A 1 484 ? -66.660 -37.755 36.139 1.00 56.22 484 LYS A C 1
ATOM 3623 O O . LYS A 1 484 ? -67.345 -38.381 36.954 1.00 56.22 484 LYS A O 1
ATOM 3628 N N . GLY A 1 485 ? -66.363 -36.463 36.261 1.00 55.22 485 GLY A N 1
ATOM 3629 C CA . GLY A 1 485 ? -66.993 -35.507 37.181 1.00 55.22 485 GLY A CA 1
ATOM 3630 C C . GLY A 1 485 ? -68.165 -34.742 36.543 1.00 55.22 485 GLY A C 1
ATOM 3631 O O . GLY A 1 485 ? -68.499 -34.971 35.388 1.00 55.22 485 GLY A O 1
ATOM 3632 N N . GLU A 1 486 ? -68.813 -33.855 37.300 1.00 50.06 486 GLU A N 1
ATOM 3633 C CA . GLU A 1 486 ? -70.063 -33.167 36.919 1.00 50.06 486 GLU A CA 1
ATOM 3634 C C . GLU A 1 486 ? -70.003 -32.448 35.549 1.00 50.06 486 GLU A C 1
ATOM 3636 O O . GLU A 1 486 ? -69.095 -31.655 35.303 1.00 50.06 486 GLU A O 1
ATOM 3641 N N . GLY A 1 487 ? -70.989 -32.723 34.679 1.00 48.25 487 GLY A N 1
ATOM 3642 C CA . GLY A 1 487 ? -71.167 -32.133 33.341 1.00 48.25 487 GLY A CA 1
ATOM 3643 C C . GLY A 1 487 ? -72.286 -32.827 32.537 1.00 48.25 487 GLY A C 1
ATOM 3644 O O . GLY A 1 487 ? -72.638 -33.973 32.824 1.00 48.25 487 GLY A O 1
ATOM 3645 N N . SER A 1 488 ? -72.869 -32.147 31.542 1.00 42.53 488 SER A N 1
ATOM 3646 C CA . SER A 1 488 ? -73.979 -32.652 30.708 1.00 42.53 488 SER A CA 1
ATOM 3647 C C . SER A 1 488 ? -73.609 -33.952 29.961 1.00 42.53 488 SER A C 1
ATOM 3649 O O . SER A 1 488 ? -72.470 -34.125 29.526 1.00 42.53 488 SER A O 1
ATOM 3651 N N . LEU A 1 489 ? -74.554 -34.893 29.831 1.00 39.81 489 LEU A N 1
ATOM 3652 C CA . LEU A 1 489 ? -74.377 -36.177 29.128 1.00 39.81 489 LEU A CA 1
ATOM 3653 C C . LEU A 1 489 ? -75.050 -36.132 27.741 1.00 39.81 489 LEU A C 1
ATOM 3655 O O . LEU A 1 489 ? -76.279 -36.042 27.703 1.00 39.81 489 LEU A O 1
ATOM 3659 N N . PRO A 1 490 ? -74.323 -36.270 26.615 1.00 43.50 490 PRO A N 1
ATOM 3660 C CA . PRO A 1 490 ? -74.908 -36.726 25.356 1.00 43.50 490 PRO A CA 1
ATOM 3661 C C . PRO A 1 490 ? -74.907 -38.267 25.285 1.00 43.50 490 PRO A C 1
ATOM 3663 O O . PRO A 1 490 ? -74.201 -38.934 26.043 1.00 43.50 490 PRO A O 1
ATOM 3666 N N . GLN A 1 491 ? -75.715 -38.843 24.384 1.00 41.94 491 GLN A N 1
ATOM 3667 C CA . GLN A 1 491 ? -75.816 -40.294 24.156 1.00 41.94 491 GLN A CA 1
ATOM 3668 C C . GLN A 1 491 ? -74.432 -40.917 23.868 1.00 41.94 491 GLN A C 1
ATOM 3670 O O . GLN A 1 491 ? -73.780 -40.567 22.889 1.00 41.94 491 GLN A O 1
ATOM 3675 N N . LEU A 1 492 ? -73.983 -41.828 24.739 1.00 44.69 492 LEU A N 1
ATOM 3676 C CA . LEU A 1 492 ? -72.754 -42.618 24.585 1.00 44.69 492 LEU A CA 1
ATOM 3677 C C . LEU A 1 492 ? -73.097 -43.985 23.990 1.00 44.69 492 LEU A C 1
ATOM 3679 O O . LEU A 1 492 ? -73.936 -44.688 24.553 1.00 44.69 492 LEU A O 1
ATOM 3683 N N . ASP A 1 493 ? -72.400 -44.397 22.929 1.00 40.72 493 ASP A N 1
ATOM 3684 C CA . ASP A 1 493 ? -72.664 -45.692 22.296 1.00 40.72 493 ASP A CA 1
ATOM 3685 C C . ASP A 1 493 ? -71.934 -46.875 22.964 1.00 40.72 493 ASP A C 1
ATOM 3687 O O . ASP A 1 493 ? -72.490 -47.970 22.949 1.00 40.72 493 ASP A O 1
ATOM 3691 N N . GLN A 1 494 ? -70.756 -46.723 23.606 1.00 45.50 494 GLN A N 1
ATOM 3692 C CA . GLN A 1 494 ? -70.068 -47.838 24.309 1.00 45.50 494 GLN A CA 1
ATOM 3693 C C . GLN A 1 494 ? -69.135 -47.383 25.461 1.00 45.50 494 GLN A C 1
ATOM 3695 O O . GLN A 1 494 ? -68.193 -46.622 25.248 1.00 45.50 494 GLN A O 1
ATOM 3700 N N . LEU A 1 495 ? -69.340 -47.910 26.680 1.00 46.97 495 LEU A N 1
ATOM 3701 C CA . LEU A 1 495 ? -68.399 -47.817 27.815 1.00 46.97 495 LEU A CA 1
ATOM 3702 C C . LEU A 1 495 ? -67.519 -49.080 27.884 1.00 46.97 495 LEU A C 1
ATOM 3704 O O . LEU A 1 495 ? -68.043 -50.195 27.911 1.00 46.97 495 LEU A O 1
ATOM 3708 N N . GLY A 1 496 ? -66.194 -48.920 27.986 1.00 49.25 496 GLY A N 1
ATOM 3709 C CA . GLY A 1 496 ? -65.266 -50.017 28.287 1.00 49.25 496 GLY A CA 1
ATOM 3710 C C . GLY A 1 496 ? -65.465 -50.616 29.691 1.00 49.25 496 GLY A C 1
ATOM 3711 O O . GLY A 1 496 ? -66.086 -50.024 30.579 1.00 49.25 496 GLY A O 1
ATOM 3712 N N . THR A 1 497 ? -64.929 -51.816 29.932 1.00 45.66 497 THR A N 1
ATOM 3713 C CA . THR A 1 497 ? -65.152 -52.547 31.192 1.00 45.66 497 THR A CA 1
ATOM 3714 C C . THR A 1 497 ? -64.580 -51.810 32.421 1.00 45.66 497 THR A C 1
ATOM 3716 O O . THR A 1 497 ? -63.383 -51.528 32.509 1.00 45.66 497 THR A O 1
ATOM 3719 N N . GLY A 1 498 ? -65.433 -51.515 33.415 1.00 47.03 498 GLY A N 1
ATOM 3720 C CA . GLY A 1 498 ? -65.027 -51.003 34.737 1.00 47.03 498 GLY A CA 1
ATOM 3721 C C . GLY A 1 498 ? -65.029 -49.477 34.947 1.00 47.03 498 GLY A C 1
ATOM 3722 O O . GLY A 1 498 ? -64.449 -49.025 35.936 1.00 47.03 498 GLY A O 1
ATOM 3723 N N . GLY A 1 499 ? -65.648 -48.684 34.064 1.00 46.03 499 GLY A N 1
ATOM 3724 C CA . GLY A 1 499 ? -65.846 -47.235 34.262 1.00 46.03 499 GLY A CA 1
ATOM 3725 C C . GLY A 1 499 ? -66.914 -46.892 35.319 1.00 46.03 499 GLY A C 1
ATOM 3726 O O . GLY A 1 499 ? -67.823 -47.683 35.571 1.00 46.03 499 GLY A O 1
ATOM 3727 N N . LYS A 1 500 ? -66.811 -45.713 35.954 1.00 48.75 500 LYS A N 1
ATOM 3728 C CA . LYS A 1 500 ? -67.833 -45.173 36.879 1.00 48.75 500 LYS A CA 1
ATOM 3729 C C . LYS A 1 500 ? -68.182 -43.721 36.530 1.00 48.75 500 LYS A C 1
ATOM 3731 O O . LYS A 1 500 ? -67.293 -42.871 36.541 1.00 48.75 500 LYS A O 1
ATOM 3736 N N . ALA A 1 501 ? -69.469 -43.440 36.318 1.00 48.72 501 ALA A N 1
ATOM 3737 C CA . ALA A 1 501 ? -70.028 -42.090 36.408 1.00 48.72 501 ALA A CA 1
ATOM 3738 C C . ALA A 1 501 ? -70.330 -41.778 37.884 1.00 48.72 501 ALA A C 1
ATOM 3740 O O . ALA A 1 501 ? -70.848 -42.641 38.598 1.00 48.72 501 ALA A O 1
ATOM 3741 N N . MET A 1 502 ? -69.958 -40.593 38.370 1.00 44.97 502 MET A N 1
ATOM 3742 C CA . MET A 1 502 ? -70.318 -40.156 39.723 1.00 44.97 502 MET A CA 1
ATOM 3743 C C . MET A 1 502 ? -71.625 -39.367 39.634 1.00 44.97 502 MET A C 1
ATOM 3745 O O . MET A 1 502 ? -71.646 -38.263 39.105 1.00 44.97 502 MET A O 1
ATOM 3749 N N . ASP A 1 503 ? -72.716 -40.001 40.063 1.00 44.19 503 ASP A N 1
ATOM 3750 C CA . ASP A 1 503 ? -74.086 -39.528 39.868 1.00 44.19 503 ASP A CA 1
ATOM 3751 C C . ASP A 1 503 ? -74.505 -38.504 40.936 1.00 44.19 503 ASP A C 1
ATOM 3753 O O . ASP A 1 503 ? -74.257 -38.700 42.129 1.00 44.19 503 ASP A O 1
ATOM 3757 N N . GLY A 1 504 ? -75.186 -37.447 40.488 1.00 34.66 504 GLY A N 1
ATOM 3758 C CA . GLY A 1 504 ? -75.779 -36.377 41.295 1.00 34.66 504 GLY A CA 1
ATOM 3759 C C . GLY A 1 504 ? -77.318 -36.368 41.302 1.00 34.66 504 GLY A C 1
ATOM 3760 O O . GLY A 1 504 ? -77.886 -35.307 41.497 1.00 34.66 504 GLY A O 1
ATOM 3761 N N . GLY A 1 505 ? -77.981 -37.521 41.101 1.00 29.91 505 GLY A N 1
ATOM 3762 C CA . GLY A 1 505 ? -79.387 -37.851 41.455 1.00 29.91 505 GLY A CA 1
ATOM 3763 C C . GLY A 1 505 ? -80.557 -37.130 40.733 1.00 29.91 505 GLY A C 1
ATOM 3764 O O . GLY A 1 505 ? -80.343 -36.108 40.090 1.00 29.91 505 GLY A O 1
ATOM 3765 N N . PRO A 1 506 ? -81.835 -37.586 40.877 1.00 36.53 506 PRO A N 1
ATOM 3766 C CA . PRO A 1 506 ? -82.345 -38.854 41.422 1.00 36.53 506 PRO A CA 1
ATOM 3767 C C . PRO A 1 506 ? -83.181 -39.699 40.416 1.00 36.53 506 PRO A C 1
ATOM 3769 O O . PRO A 1 506 ? -84.017 -39.164 39.703 1.00 36.53 506 PRO A O 1
ATOM 3772 N N . GLY A 1 507 ? -83.059 -41.034 40.491 1.00 30.28 507 GLY A N 1
ATOM 3773 C CA . GLY A 1 507 ? -84.137 -42.033 40.288 1.00 30.28 507 GLY A CA 1
ATOM 3774 C C . GLY A 1 507 ? -84.770 -42.239 38.886 1.00 30.28 507 GLY A C 1
ATOM 3775 O O . GLY A 1 507 ? -84.970 -41.293 38.139 1.00 30.28 507 GLY A O 1
ATOM 3776 N N . PRO A 1 508 ? -85.142 -43.483 38.507 1.00 42.84 508 PRO A N 1
ATOM 3777 C CA . PRO A 1 508 ? -85.360 -43.859 37.108 1.00 42.84 508 PRO A CA 1
ATOM 3778 C C . PRO A 1 508 ? -86.807 -43.662 36.625 1.00 42.84 508 PRO A C 1
ATOM 3780 O O . PRO A 1 508 ? -87.756 -43.910 37.369 1.00 42.84 508 PRO A O 1
ATOM 3783 N N . VAL A 1 509 ? -86.981 -43.375 35.329 1.00 30.88 509 VAL A N 1
ATOM 3784 C CA . VAL A 1 509 ? -88.244 -43.608 34.604 1.00 30.88 509 VAL A CA 1
ATOM 3785 C C . VAL A 1 509 ? -87.960 -44.538 33.423 1.00 30.88 509 VAL A C 1
ATOM 3787 O O . VAL A 1 509 ? -87.250 -44.183 32.487 1.00 30.88 509 VAL A O 1
ATOM 3790 N N . ARG A 1 510 ? -88.493 -45.763 33.500 1.00 33.47 510 ARG A N 1
ATOM 3791 C CA . ARG A 1 510 ? -88.514 -46.743 32.402 1.00 33.47 510 ARG A CA 1
ATOM 3792 C C . ARG A 1 510 ? -89.571 -46.344 31.362 1.00 33.47 510 ARG A C 1
ATOM 3794 O O . ARG A 1 510 ? -90.679 -46.010 31.782 1.00 33.47 510 ARG A O 1
ATOM 3801 N N . PRO A 1 511 ? -89.327 -46.504 30.051 1.00 36.44 511 PRO A N 1
ATOM 3802 C CA . PRO A 1 511 ? -90.382 -46.792 29.092 1.00 36.44 511 PRO A CA 1
ATOM 3803 C C . PRO A 1 511 ? -90.527 -48.314 28.880 1.00 36.44 511 PRO A C 1
ATOM 3805 O O . PRO A 1 511 ? -89.608 -49.075 29.184 1.00 36.44 511 PRO A O 1
ATOM 3808 N N . VAL A 1 512 ? -91.729 -48.707 28.446 1.00 35.53 512 VAL A N 1
ATOM 3809 C CA . VAL A 1 512 ? -92.307 -50.068 28.359 1.00 35.53 512 VAL A CA 1
ATOM 3810 C C . VAL A 1 512 ? -91.452 -51.075 27.598 1.00 35.53 512 VAL A C 1
ATOM 3812 O O . VAL A 1 512 ? -90.954 -50.710 26.511 1.00 35.53 512 VAL A O 1
#

InterPro domains:
  IPR005122 Uracil-DNA glycosylase-like [PF03167] (83-252)
  IPR036895 Uracil-DNA glycosylase-like domain superfamily [G3DSA:3.40.470.10] (30-276)
  IPR036895 Uracil-DNA glycosylase-like domain superfamily [SSF52141] (34-271)
  IPR039134 Single-strand selective monofunctional uracil DNA glycosylase [PTHR13235] (27-275)
  IPR039134 Single-strand selective monofunctional uracil DNA glycosylase [cd19374] (35-267)

pLDDT: mean 72.71, std 23.62, range [28.23, 98.88]